Protein AF-0000000085001596 (afdb_homodimer)

Solvent-accessible surface area (backbone atoms only — not comparable to full-atom values): 21061 Å² total; per-residue (Å²): 126,57,73,60,54,70,62,63,74,77,74,67,52,41,40,36,37,34,20,41,35,60,29,56,52,94,44,67,86,40,88,40,54,37,52,8,31,45,75,46,80,41,70,41,67,72,43,75,35,84,92,42,43,31,33,40,26,73,74,49,45,34,76,41,67,58,38,76,45,62,60,59,86,84,69,77,67,65,88,45,56,89,94,52,56,56,20,75,60,10,30,26,29,29,36,41,35,35,30,49,63,35,79,45,63,43,28,24,53,55,31,40,32,44,38,33,29,58,36,45,55,38,28,40,35,28,49,37,68,55,69,36,37,50,56,96,50,37,52,72,37,75,88,51,62,39,78,47,79,39,42,56,60,24,33,35,44,36,30,45,36,60,31,24,62,28,19,82,43,88,51,61,24,36,32,39,37,42,26,30,16,29,43,76,36,49,33,44,28,45,99,50,99,50,64,46,75,57,70,70,41,71,41,117,126,58,72,60,53,71,62,63,75,78,74,66,54,40,41,36,37,34,20,42,37,60,28,56,53,94,42,68,86,41,88,41,53,38,52,9,30,46,74,46,79,41,72,42,68,72,44,74,34,85,93,43,44,30,33,40,28,73,75,48,44,34,77,40,64,58,35,76,48,63,61,57,87,84,72,78,68,64,86,45,56,89,94,52,58,56,22,76,60,11,31,24,30,29,36,42,35,34,31,49,65,35,78,45,63,41,27,23,53,55,29,40,32,43,38,34,30,58,37,45,56,38,30,40,33,28,48,39,69,56,71,35,36,50,55,96,50,36,53,72,38,74,87,50,62,40,77,46,78,40,42,56,60,24,34,36,44,36,32,45,36,59,32,22,62,26,19,82,42,89,51,60,23,35,31,39,36,40,26,30,16,29,43,76,35,50,32,44,28,46,100,49,99,52,64,46,76,56,72,70,42,72,41,118

Radius of gyration: 22.08 Å; Cα contacts (8 Å, |Δi|>4): 1153; chains: 2; bounding box: 48×70×56 Å

Structure (mmCIF, N/CA/C/O backbone):
data_AF-0000000085001596-model_v1
#
loop_
_entity.id
_entity.type
_entity.pdbx_description
1 polymer 'Cupin, RmlC-type'
#
loop_
_atom_site.group_PDB
_atom_site.id
_atom_site.type_symbol
_atom_site.label_atom_id
_atom_site.label_alt_id
_atom_site.label_comp_id
_atom_site.label_asym_id
_atom_site.label_entity_id
_atom_site.label_seq_id
_atom_site.pdbx_PDB_ins_code
_atom_site.Cartn_x
_atom_site.Cartn_y
_atom_site.Cartn_z
_atom_site.occupancy
_atom_site.B_iso_or_equiv
_atom_site.auth_seq_id
_atom_site.auth_comp_id
_atom_site.auth_asym_id
_atom_site.auth_atom_id
_atom_site.pdbx_PDB_model_num
ATOM 1 N N . MET A 1 1 ? -24.359 -0.387 23.641 1 58.06 1 MET A N 1
ATOM 2 C CA . MET A 1 1 ? -23.547 -0.025 22.484 1 58.06 1 MET A CA 1
ATOM 3 C C . MET A 1 1 ? -23.766 1.435 22.094 1 58.06 1 MET A C 1
ATOM 5 O O . MET A 1 1 ? -24.891 1.92 22.094 1 58.06 1 MET A O 1
ATOM 9 N N . SER A 1 2 ? -22.672 2.301 22.109 1 72.19 2 SER A N 1
ATOM 10 C CA . SER A 1 2 ? -22.781 3.711 21.75 1 72.19 2 SER A CA 1
ATOM 11 C C . SER A 1 2 ? -23.484 3.895 20.406 1 72.19 2 SER A C 1
ATOM 13 O O . SER A 1 2 ? -23.594 2.947 19.625 1 72.19 2 SER A O 1
ATOM 15 N N . ALA A 1 3 ? -24.25 4.992 20.219 1 76.75 3 ALA A N 1
ATOM 16 C CA . ALA A 1 3 ? -24.906 5.309 18.953 1 76.75 3 ALA A CA 1
ATOM 17 C C . ALA A 1 3 ? -23.969 5.078 17.766 1 76.75 3 ALA A C 1
ATOM 19 O O . ALA A 1 3 ? -24.406 4.598 16.719 1 76.75 3 ALA A O 1
ATOM 20 N N . LEU A 1 4 ? -22.766 5.387 18.062 1 80.62 4 LEU A N 1
ATOM 21 C CA . LEU A 1 4 ? -21.766 5.211 17.016 1 80.62 4 LEU A CA 1
ATOM 22 C C . LEU A 1 4 ? -21.562 3.736 16.688 1 80.62 4 LEU A C 1
ATOM 24 O O . LEU A 1 4 ? -21.5 3.354 15.523 1 80.62 4 LEU A O 1
ATOM 28 N N . GLU A 1 5 ? -21.5 2.934 17.656 1 77.88 5 GLU A N 1
ATOM 29 C CA . GLU A 1 5 ? -21.328 1.498 17.453 1 77.88 5 GLU A CA 1
ATOM 30 C C . GLU A 1 5 ? -22.516 0.903 16.688 1 77.88 5 GLU A C 1
ATOM 32 O O . GLU A 1 5 ? -22.328 0.036 15.828 1 77.88 5 GLU A O 1
ATOM 37 N N . LYS A 1 6 ? -23.672 1.381 16.969 1 81.75 6 LYS A N 1
ATOM 38 C CA . LYS A 1 6 ? -24.875 0.872 16.344 1 81.75 6 LYS A CA 1
ATOM 39 C C . LYS A 1 6 ? -24.938 1.271 14.867 1 81.75 6 LYS A C 1
ATOM 41 O O . LYS A 1 6 ? -25.516 0.553 14.047 1 81.75 6 LYS A O 1
ATOM 46 N N . SER A 1 7 ? -24.266 2.355 14.602 1 89.12 7 SER A N 1
ATOM 47 C CA . SER A 1 7 ? -24.344 2.889 13.25 1 89.12 7 SER A CA 1
ATOM 48 C C . SER A 1 7 ? -23.344 2.207 12.32 1 89.12 7 SER A C 1
ATOM 50 O O . SER A 1 7 ? -23.453 2.312 11.102 1 89.12 7 SER A O 1
ATOM 52 N N . TYR A 1 8 ? -22.422 1.562 12.938 1 91.88 8 TYR A N 1
ATOM 53 C CA . TYR A 1 8 ? -21.375 0.921 12.141 1 91.88 8 TYR A CA 1
ATOM 54 C C . TYR A 1 8 ? -21.953 -0.23 11.328 1 91.88 8 TYR A C 1
ATOM 56 O O . TYR A 1 8 ? -22.438 -1.216 11.883 1 91.88 8 TYR A O 1
ATOM 64 N N . SER A 1 9 ? -21.906 -0.117 9.953 1 89.38 9 SER A N 1
ATOM 65 C CA . SER A 1 9 ? -22.578 -1.087 9.094 1 89.38 9 SER A CA 1
ATOM 66 C C . SER A 1 9 ? -21.625 -1.628 8.023 1 89.38 9 SER A C 1
ATOM 68 O O . SER A 1 9 ? -22.047 -2.361 7.129 1 89.38 9 SER A O 1
ATOM 70 N N . LEU A 1 10 ? -20.375 -1.27 8.023 1 95.19 10 LEU A N 1
ATOM 71 C CA . LEU A 1 10 ? -19.453 -1.763 7.008 1 95.19 10 LEU A CA 1
ATOM 72 C C . LEU A 1 10 ? -19.125 -3.234 7.238 1 95.19 10 LEU A C 1
ATOM 74 O O . LEU A 1 10 ? -18.938 -3.662 8.383 1 95.19 10 LEU A O 1
ATOM 78 N N . PRO A 1 11 ? -19.172 -3.977 6.152 1 95.69 11 PRO A N 1
ATOM 79 C CA . PRO A 1 11 ? -18.797 -5.383 6.332 1 95.69 11 PRO A CA 1
ATOM 80 C C . PRO A 1 11 ? -17.344 -5.555 6.754 1 95.69 11 PRO A C 1
ATOM 82 O O . PRO A 1 11 ? -16.516 -4.691 6.473 1 95.69 11 PRO A O 1
ATOM 85 N N . ALA A 1 12 ? -17.047 -6.676 7.438 1 96.94 12 ALA A N 1
ATOM 86 C CA . ALA A 1 12 ? -15.656 -6.961 7.797 1 96.94 12 ALA A CA 1
ATOM 87 C C . ALA A 1 12 ? -14.758 -6.945 6.566 1 96.94 12 ALA A C 1
ATOM 89 O O . ALA A 1 12 ? -15.109 -7.496 5.523 1 96.94 12 ALA A O 1
ATOM 90 N N . PRO A 1 13 ? -13.594 -6.262 6.664 1 97.94 13 PRO A N 1
ATOM 91 C CA . PRO A 1 13 ? -12.68 -6.277 5.523 1 97.94 13 PRO A CA 1
ATOM 92 C C . PRO A 1 13 ? -12.188 -7.684 5.176 1 97.94 13 PRO A C 1
ATOM 94 O O . PRO A 1 13 ? -11.945 -8.492 6.074 1 97.94 13 PRO A O 1
ATOM 97 N N . ARG A 1 14 ? -12.102 -7.941 3.949 1 98.56 14 ARG A N 1
ATOM 98 C CA . ARG A 1 14 ? -11.68 -9.242 3.445 1 98.56 14 ARG A CA 1
ATOM 99 C C . ARG A 1 14 ? -10.242 -9.203 2.947 1 98.56 14 ARG A C 1
ATOM 101 O O . ARG A 1 14 ? -9.867 -8.305 2.189 1 98.56 14 ARG A O 1
ATOM 108 N N . ARG A 1 15 ? -9.422 -10.172 3.408 1 98.81 15 ARG A N 1
ATOM 109 C CA . ARG A 1 15 ? -8.031 -10.32 2.998 1 98.81 15 ARG A CA 1
ATOM 110 C C . ARG A 1 15 ? -7.797 -11.672 2.326 1 98.81 15 ARG A C 1
ATOM 112 O O . ARG A 1 15 ? -8.227 -12.711 2.838 1 98.81 15 ARG A O 1
ATOM 119 N N . ILE A 1 16 ? -7.211 -11.609 1.176 1 98.88 16 ILE A N 1
ATOM 120 C CA . ILE A 1 16 ? -6.805 -12.812 0.448 1 98.88 16 ILE A CA 1
ATOM 121 C C . ILE A 1 16 ? -5.285 -12.953 0.503 1 98.88 16 ILE A C 1
ATOM 123 O O . ILE A 1 16 ? -4.555 -12.156 -0.089 1 98.88 16 ILE A O 1
ATOM 127 N N . THR A 1 17 ? -4.797 -13.984 1.209 1 98.81 17 THR A N 1
ATOM 128 C CA . THR A 1 17 ? -3.365 -14.195 1.374 1 98.81 17 THR A CA 1
ATOM 129 C C . THR A 1 17 ? -2.885 -15.344 0.491 1 98.81 17 THR A C 1
ATOM 131 O O . THR A 1 17 ? -3.449 -16.438 0.526 1 98.81 17 THR A O 1
ATOM 134 N N . ALA A 1 18 ? -1.937 -15.086 -0.323 1 98.81 18 ALA A N 1
ATOM 135 C CA . ALA A 1 18 ? -1.329 -16.109 -1.16 1 98.81 18 ALA A CA 1
ATOM 136 C C . ALA A 1 18 ? 0.125 -16.359 -0.763 1 98.81 18 ALA A C 1
ATOM 138 O O . ALA A 1 18 ? 0.943 -15.438 -0.787 1 98.81 18 ALA A O 1
ATOM 139 N N . SER A 1 19 ? 0.456 -17.547 -0.425 1 98.62 19 SER A N 1
ATOM 140 C CA . SER A 1 19 ? 1.785 -17.922 0.052 1 98.62 19 SER A CA 1
ATOM 141 C C . SER A 1 19 ? 2.234 -19.25 -0.527 1 98.62 19 SER A C 1
ATOM 143 O O . SER A 1 19 ? 1.403 -20.109 -0.849 1 98.62 19 SER A O 1
ATOM 145 N N . ASN A 1 20 ? 3.559 -19.406 -0.63 1 98.44 20 ASN A N 1
ATOM 146 C CA . ASN A 1 20 ? 4.109 -20.719 -0.976 1 98.44 20 ASN A CA 1
ATOM 147 C C . ASN A 1 20 ? 3.994 -21.703 0.186 1 98.44 20 ASN A C 1
ATOM 149 O O . ASN A 1 20 ? 4.227 -21.328 1.339 1 98.44 20 ASN A O 1
ATOM 153 N N . LEU A 1 21 ? 3.645 -22.922 -0.17 1 98.25 21 LEU A N 1
ATOM 154 C CA . LEU A 1 21 ? 3.68 -24 0.804 1 98.25 21 LEU A CA 1
ATOM 155 C C . LEU A 1 21 ? 5.082 -24.594 0.907 1 98.25 21 LEU A C 1
ATOM 157 O O . LEU A 1 21 ? 5.934 -24.344 0.051 1 98.25 21 LEU A O 1
ATOM 161 N N . PRO A 1 22 ? 5.336 -25.359 2.018 1 97.62 22 PRO A N 1
ATOM 162 C CA . PRO A 1 22 ? 6.594 -26.109 2.041 1 97.62 22 PRO A CA 1
ATOM 163 C C . PRO A 1 22 ? 6.707 -27.109 0.894 1 97.62 22 PRO A C 1
ATOM 165 O O . PRO A 1 22 ? 5.691 -27.578 0.374 1 97.62 22 PRO A O 1
ATOM 168 N N . LEU A 1 23 ? 7.93 -27.328 0.547 1 97.94 23 LEU A N 1
ATOM 169 C CA . LEU A 1 23 ? 8.172 -28.344 -0.473 1 97.94 23 LEU A CA 1
ATOM 170 C C . LEU A 1 23 ? 8.25 -29.734 0.151 1 97.94 23 LEU A C 1
ATOM 172 O O . LEU A 1 23 ? 9.031 -29.969 1.074 1 97.94 23 LEU A O 1
ATOM 176 N N . PRO A 1 24 ? 7.473 -30.672 -0.313 1 96.69 24 PRO A N 1
ATOM 177 C CA . PRO A 1 24 ? 7.582 -32.031 0.204 1 96.69 24 PRO A CA 1
ATOM 178 C C . PRO A 1 24 ? 8.977 -32.625 0.026 1 96.69 24 PRO A C 1
ATOM 180 O O . PRO A 1 24 ? 9.625 -32.375 -0.996 1 96.69 24 PRO A O 1
ATOM 183 N N . SER A 1 25 ? 9.398 -33.469 0.929 1 95.38 25 SER A N 1
ATOM 184 C CA . SER A 1 25 ? 10.773 -33.969 1.009 1 95.38 25 SER A CA 1
ATOM 185 C C . SER A 1 25 ? 11.133 -34.812 -0.211 1 95.38 25 SER A C 1
ATOM 187 O O . SER A 1 25 ? 12.289 -34.844 -0.637 1 95.38 25 SER A O 1
ATOM 189 N N . ASP A 1 26 ? 10.164 -35.5 -0.738 1 95.06 26 ASP A N 1
ATOM 190 C CA . ASP A 1 26 ? 10.438 -36.406 -1.855 1 95.06 26 ASP A CA 1
ATOM 191 C C . ASP A 1 26 ? 10.742 -35.625 -3.129 1 95.06 26 ASP A C 1
ATOM 193 O O . ASP A 1 26 ? 11.148 -36.188 -4.137 1 95.06 26 ASP A O 1
ATOM 197 N N . HIS A 1 27 ? 10.633 -34.281 -3.037 1 95.25 27 HIS A N 1
ATOM 198 C CA . HIS A 1 27 ? 10.945 -33.438 -4.188 1 95.25 27 HIS A CA 1
ATOM 199 C C . HIS A 1 27 ? 12.164 -32.562 -3.912 1 95.25 27 HIS A C 1
ATOM 201 O O . HIS A 1 27 ? 12.477 -31.672 -4.703 1 95.25 27 HIS A O 1
ATOM 207 N N . ALA A 1 28 ? 12.75 -32.781 -2.881 1 92.12 28 ALA A N 1
ATOM 208 C CA . ALA A 1 28 ? 13.82 -31.922 -2.369 1 92.12 28 ALA A CA 1
ATOM 209 C C . ALA A 1 28 ? 14.969 -31.812 -3.369 1 92.12 28 ALA A C 1
ATOM 211 O O . ALA A 1 28 ? 15.617 -30.781 -3.477 1 92.12 28 ALA A O 1
ATOM 212 N N . THR A 1 29 ? 15.25 -32.875 -4.191 1 92.25 29 THR A N 1
ATOM 213 C CA . THR A 1 29 ? 16.422 -32.938 -5.066 1 92.25 29 THR A CA 1
ATOM 214 C C . THR A 1 29 ? 16.031 -32.562 -6.496 1 92.25 29 THR A C 1
ATOM 216 O O . THR A 1 29 ? 16.875 -32.594 -7.395 1 92.25 29 THR A O 1
ATOM 219 N N . ASP A 1 30 ? 14.828 -32.344 -6.723 1 94 30 ASP A N 1
ATOM 220 C CA . ASP A 1 30 ? 14.359 -31.984 -8.055 1 94 30 ASP A CA 1
ATOM 221 C C . ASP A 1 30 ? 14.383 -30.469 -8.25 1 94 30 ASP A C 1
ATOM 223 O O . ASP A 1 30 ? 13.531 -29.75 -7.715 1 94 30 ASP A O 1
ATOM 227 N N . ASP A 1 31 ? 15.258 -30.016 -9.047 1 92.12 31 ASP A N 1
ATOM 228 C CA . ASP A 1 31 ? 15.469 -28.594 -9.242 1 92.12 31 ASP A CA 1
ATOM 229 C C . ASP A 1 31 ? 14.273 -27.938 -9.93 1 92.12 31 ASP A C 1
ATOM 231 O O . ASP A 1 31 ? 14.117 -26.719 -9.898 1 92.12 31 ASP A O 1
ATOM 235 N N . HIS A 1 32 ? 13.453 -28.75 -10.539 1 96.19 32 HIS A N 1
ATOM 236 C CA . HIS A 1 32 ? 12.32 -28.234 -11.297 1 96.19 32 HIS A CA 1
ATOM 237 C C . HIS A 1 32 ? 11.047 -28.219 -10.453 1 96.19 32 HIS A C 1
ATOM 239 O O . HIS A 1 32 ? 10.039 -27.641 -10.852 1 96.19 32 HIS A O 1
ATOM 245 N N . ALA A 1 33 ? 11.156 -28.875 -9.312 1 97.5 33 ALA A N 1
ATOM 246 C CA . ALA A 1 33 ? 9.984 -28.953 -8.453 1 97.5 33 ALA A CA 1
ATOM 247 C C . ALA A 1 33 ? 9.68 -27.594 -7.82 1 97.5 33 ALA A C 1
ATOM 249 O O . ALA A 1 33 ? 10.594 -26.891 -7.383 1 97.5 33 ALA A O 1
ATOM 250 N N . GLU A 1 34 ? 8.422 -27.25 -7.832 1 97.38 34 GLU A N 1
ATOM 251 C CA . GLU A 1 34 ? 7.902 -26.031 -7.207 1 97.38 34 GLU A CA 1
ATOM 252 C C . GLU A 1 34 ? 6.891 -26.359 -6.113 1 97.38 34 GLU A C 1
ATOM 254 O O . GLU A 1 34 ? 6.113 -27.312 -6.242 1 97.38 34 GLU A O 1
ATOM 259 N N . PRO A 1 35 ? 6.918 -25.609 -4.996 1 97.38 35 PRO A N 1
ATOM 260 C CA . PRO A 1 35 ? 5.883 -25.828 -3.982 1 97.38 35 PRO A CA 1
ATOM 261 C C . PRO A 1 35 ? 4.488 -25.438 -4.465 1 97.38 35 PRO A C 1
ATOM 263 O O . PRO A 1 35 ? 4.355 -24.578 -5.332 1 97.38 35 PRO A O 1
ATOM 266 N N . GLY A 1 36 ? 3.475 -26.078 -3.895 1 98 36 GLY A N 1
ATOM 267 C CA . GLY A 1 36 ? 2.119 -25.578 -4.078 1 98 36 GLY A CA 1
ATOM 268 C C . GLY A 1 36 ? 1.896 -24.203 -3.477 1 98 36 GLY A C 1
ATOM 269 O O . GLY A 1 3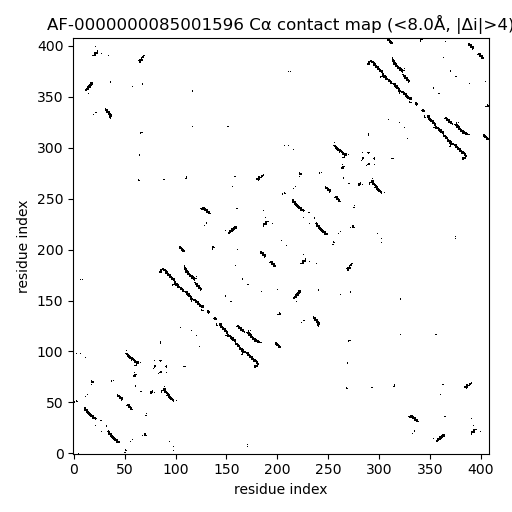6 ? 2.756 -23.688 -2.762 1 98 36 GLY A O 1
ATOM 270 N N . VAL A 1 37 ? 0.712 -23.625 -3.803 1 98.62 37 VAL A N 1
ATOM 271 C CA . VAL A 1 37 ? 0.351 -22.297 -3.309 1 98.62 37 VAL A CA 1
ATOM 272 C C . VAL A 1 37 ? -0.895 -22.406 -2.432 1 98.62 37 VAL A C 1
ATOM 274 O O . VAL A 1 37 ? -1.861 -23.078 -2.787 1 98.62 37 VAL A O 1
ATOM 277 N N . GLU A 1 38 ? -0.824 -21.844 -1.303 1 98.62 38 GLU A N 1
ATOM 278 C CA . GLU A 1 38 ? -1.982 -21.719 -0.424 1 98.62 38 GLU A CA 1
ATOM 279 C C . GLU A 1 38 ? -2.619 -20.328 -0.562 1 98.62 38 GLU A C 1
ATOM 281 O O . GLU A 1 38 ? -1.923 -19.312 -0.522 1 98.62 38 GLU A O 1
ATOM 286 N N . VAL A 1 39 ? -3.904 -20.281 -0.761 1 98.69 39 VAL A N 1
ATOM 287 C CA . VAL A 1 39 ? -4.676 -19.047 -0.743 1 98.69 39 VAL A CA 1
ATOM 288 C C . VAL A 1 39 ? -5.672 -19.078 0.414 1 98.69 39 VAL A C 1
ATOM 290 O O . VAL A 1 39 ? -6.543 -19.953 0.471 1 98.69 39 VAL A O 1
ATOM 293 N N . LYS A 1 40 ? -5.512 -18.219 1.329 1 98.31 40 LYS A N 1
ATOM 294 C CA . LYS A 1 40 ? -6.422 -18.078 2.463 1 98.31 40 LYS A CA 1
ATOM 295 C C . LYS A 1 40 ? -7.266 -16.812 2.336 1 98.31 40 LYS A C 1
ATOM 297 O O . LYS A 1 40 ? -6.734 -15.727 2.082 1 98.31 40 LYS A O 1
ATOM 302 N N . VAL A 1 41 ? -8.539 -16.969 2.498 1 98.19 41 VAL A N 1
ATOM 303 C CA . VAL A 1 41 ? -9.469 -15.844 2.486 1 98.19 41 VAL A CA 1
ATOM 304 C C . VAL A 1 41 ? -10.023 -15.609 3.891 1 98.19 41 VAL A C 1
ATOM 306 O O . VAL A 1 41 ? -10.719 -16.469 4.438 1 98.19 41 VAL A O 1
ATOM 309 N N . ASP A 1 42 ? -9.727 -14.477 4.41 1 97.38 42 ASP A N 1
ATOM 310 C CA . ASP A 1 42 ? -10.133 -14.188 5.781 1 97.38 42 ASP A CA 1
ATOM 311 C C . ASP A 1 42 ? -10.953 -12.906 5.855 1 97.38 42 ASP A C 1
ATOM 313 O O . ASP A 1 42 ? -10.68 -11.945 5.129 1 97.38 42 ASP A O 1
ATOM 317 N N . ASN A 1 43 ? -12 -12.969 6.719 1 98.06 43 ASN A N 1
ATOM 318 C CA . ASN A 1 43 ? -12.562 -11.727 7.234 1 98.06 43 ASN A CA 1
ATOM 319 C C . ASN A 1 43 ? -11.797 -11.227 8.453 1 98.06 43 ASN A C 1
ATOM 321 O O . ASN A 1 43 ? -11.719 -11.914 9.469 1 98.06 43 ASN A O 1
ATOM 325 N N . LEU A 1 44 ? -11.312 -10.078 8.305 1 98.25 44 LEU A N 1
ATOM 326 C CA . LEU A 1 44 ? -10.43 -9.562 9.344 1 98.25 44 LEU A CA 1
ATOM 327 C C . LEU A 1 44 ? -11.227 -9.094 10.555 1 98.25 44 LEU A C 1
ATOM 329 O O . LEU A 1 44 ? -12.32 -8.555 10.406 1 98.25 44 LEU A O 1
ATOM 333 N N . GLU A 1 45 ? -10.633 -9.352 11.719 1 96.69 45 GLU A N 1
ATOM 334 C CA . GLU A 1 45 ? -11.203 -8.789 12.938 1 96.69 45 GLU A CA 1
ATOM 335 C C . GLU A 1 45 ? -11.031 -7.273 12.977 1 96.69 45 GLU A C 1
ATOM 337 O O . GLU A 1 45 ? -9.953 -6.754 12.688 1 96.69 45 GLU A O 1
ATOM 342 N N . VAL A 1 46 ? -12.094 -6.59 13.305 1 96.94 46 VAL A N 1
ATOM 343 C CA . VAL A 1 46 ? -12.086 -5.133 13.375 1 96.94 46 VAL A CA 1
ATOM 344 C C . VAL A 1 46 ? -12.008 -4.691 14.836 1 96.94 46 VAL A C 1
ATOM 346 O O . VAL A 1 46 ? -12.859 -5.066 15.648 1 96.94 46 VAL A O 1
ATOM 349 N N . GLN A 1 47 ? -11.016 -3.943 15.156 1 95.44 47 GLN A N 1
ATOM 350 C CA . GLN A 1 47 ? -10.828 -3.404 16.5 1 95.44 47 GLN A CA 1
ATOM 351 C C . GLN A 1 47 ? -11.414 -1.998 16.609 1 95.44 47 GLN A C 1
ATOM 353 O O . GLN A 1 47 ? -11.172 -1.15 15.75 1 95.44 47 GLN A O 1
ATOM 358 N N . SER A 1 48 ? -12.148 -1.756 17.688 1 95.25 48 SER A N 1
ATOM 359 C CA . SER A 1 48 ? -12.703 -0.434 17.969 1 95.25 48 SER A CA 1
ATOM 360 C C . SER A 1 48 ? -11.695 0.442 18.703 1 95.25 48 SER A C 1
ATOM 362 O O . SER A 1 48 ? -11.102 0.011 19.703 1 95.25 48 SER A O 1
ATOM 364 N N . LEU A 1 49 ? -11.477 1.658 18.125 1 93.94 49 LEU A N 1
ATOM 365 C CA . LEU A 1 49 ? -10.57 2.619 18.75 1 93.94 49 LEU A CA 1
ATOM 366 C C . LEU A 1 49 ? -11.312 3.904 19.109 1 93.94 49 LEU A C 1
ATOM 368 O O . LEU A 1 49 ? -12.25 4.301 18.422 1 93.94 49 LEU A O 1
ATOM 372 N N . PHE A 1 50 ? -10.836 4.652 20.172 1 91.94 50 PHE A N 1
ATOM 373 C CA . PHE A 1 50 ? -11.328 5.961 20.594 1 91.94 50 PHE A CA 1
ATOM 374 C C . PHE A 1 50 ? -12.844 5.957 20.688 1 91.94 50 PHE A C 1
ATOM 376 O O . PHE A 1 50 ? -13.516 6.793 20.078 1 91.94 50 PHE A O 1
ATOM 383 N N . ASP A 1 51 ? -13.469 5.031 21.422 1 90.81 51 ASP A N 1
ATOM 384 C CA . ASP A 1 51 ? -14.891 4.879 21.719 1 90.81 51 ASP A CA 1
ATOM 385 C C . ASP A 1 51 ? -15.68 4.543 20.469 1 90.81 51 ASP A C 1
ATOM 387 O O . ASP A 1 51 ? -16.828 4.973 20.312 1 90.81 51 ASP A O 1
ATOM 391 N N . GLY A 1 52 ? -14.953 4.086 19.453 1 93.5 52 GLY A N 1
ATOM 392 C CA . GLY A 1 52 ? -15.633 3.59 18.266 1 93.5 52 GLY A CA 1
ATOM 393 C C . GLY A 1 52 ? -15.609 4.57 17.109 1 93.5 52 GLY A C 1
ATOM 394 O O . GLY A 1 52 ? -16.125 4.273 16.031 1 93.5 52 GLY A O 1
ATOM 395 N N . SER A 1 53 ? -15.031 5.742 17.312 1 96.31 53 SER A N 1
ATOM 396 C CA . SER A 1 53 ? -14.961 6.734 16.25 1 96.31 53 SER A CA 1
ATOM 397 C C . SER A 1 53 ? -14.016 6.289 15.133 1 96.31 53 SER A C 1
ATOM 399 O O . SER A 1 53 ? -14.133 6.75 13.992 1 96.31 53 SER A O 1
ATOM 401 N N . PHE A 1 54 ? -13.016 5.465 15.57 1 97.12 54 PHE A N 1
ATOM 402 C CA . PHE A 1 54 ? -12.133 4.797 14.625 1 97.12 54 PHE A CA 1
ATOM 403 C C . PHE A 1 54 ? -12.18 3.285 14.805 1 97.12 54 PHE A C 1
ATOM 405 O O . PHE A 1 54 ? -12.414 2.795 15.914 1 97.12 54 PHE A O 1
ATOM 412 N N . ARG A 1 55 ? -12.023 2.605 13.719 1 97.56 55 ARG A N 1
ATOM 413 C CA . ARG A 1 55 ? -11.859 1.157 13.75 1 97.56 55 ARG A CA 1
ATOM 414 C C . ARG A 1 55 ? -10.719 0.717 12.844 1 97.56 55 ARG A C 1
ATOM 416 O O . ARG A 1 55 ? -10.492 1.317 11.789 1 97.56 55 ARG A O 1
ATOM 423 N N . ARG A 1 56 ? -10.047 -0.271 13.273 1 98.06 56 ARG A N 1
ATOM 424 C CA . ARG A 1 56 ? -8.867 -0.721 12.547 1 98.06 56 ARG A CA 1
ATOM 425 C C . ARG A 1 56 ? -8.867 -2.236 12.375 1 98.06 56 ARG A C 1
ATOM 427 O O . ARG A 1 56 ? -9.234 -2.969 13.305 1 98.06 56 ARG A O 1
ATOM 434 N N . ALA A 1 57 ? -8.625 -2.74 11.242 1 98.25 57 ALA A N 1
ATOM 435 C CA . ALA A 1 57 ? -8.367 -4.148 10.953 1 98.25 57 ALA A CA 1
ATOM 436 C C . ALA A 1 57 ? -7 -4.34 10.312 1 98.25 57 ALA A C 1
ATOM 438 O O . ALA A 1 57 ? -6.777 -3.924 9.172 1 98.25 57 ALA A O 1
ATOM 439 N N . VAL A 1 58 ? -6.129 -5.035 10.992 1 98.25 58 VAL A N 1
ATOM 440 C CA . VAL A 1 58 ? -4.746 -5.148 10.547 1 98.25 58 VAL A CA 1
ATOM 441 C C . VAL A 1 58 ? -4.637 -6.219 9.461 1 98.25 58 VAL A C 1
ATOM 443 O O . VAL A 1 58 ? -5.184 -7.312 9.609 1 98.25 58 VAL A O 1
ATOM 446 N N . ILE A 1 59 ? -3.979 -5.863 8.391 1 98.5 59 ILE A N 1
ATOM 447 C CA . ILE A 1 59 ? -3.74 -6.758 7.258 1 98.5 59 ILE A CA 1
ATOM 448 C C . ILE A 1 59 ? -2.438 -7.523 7.473 1 98.5 59 ILE A C 1
ATOM 450 O O . ILE A 1 59 ? -2.389 -8.742 7.281 1 98.5 59 ILE A O 1
ATOM 454 N N . GLY A 1 60 ? -1.405 -6.777 7.797 1 97.69 60 GLY A N 1
ATOM 455 C CA . GLY A 1 60 ? -0.085 -7.348 8.008 1 97.69 60 GLY A CA 1
ATOM 456 C C . GLY A 1 60 ? 0.913 -6.359 8.578 1 97.69 60 GLY A C 1
ATOM 457 O O . GLY A 1 60 ? 0.74 -5.145 8.438 1 97.69 60 GLY A O 1
ATOM 458 N N . THR A 1 61 ? 1.936 -6.918 9.266 1 97.5 61 THR A N 1
ATOM 459 C CA . THR A 1 61 ? 3.051 -6.129 9.781 1 97.5 61 THR A CA 1
ATOM 460 C C . THR A 1 61 ? 4.383 -6.785 9.43 1 97.5 61 THR A C 1
ATOM 462 O O . THR A 1 61 ? 4.449 -8 9.227 1 97.5 61 THR A O 1
ATOM 465 N N . SER A 1 62 ? 5.336 -6.023 9.227 1 95.94 62 SER A N 1
ATOM 466 C CA . SER A 1 62 ? 6.719 -6.457 9.062 1 95.94 62 SER A CA 1
ATOM 467 C C . SER A 1 62 ? 7.676 -5.578 9.859 1 95.94 62 SER A C 1
ATOM 469 O O . SER A 1 62 ? 7.668 -4.352 9.711 1 95.94 62 SER A O 1
ATOM 471 N N . LYS A 1 63 ? 8.562 -6.145 10.617 1 95 63 LYS A N 1
ATOM 472 C CA . LYS A 1 63 ? 9.5 -5.391 11.445 1 95 63 LYS A CA 1
ATOM 473 C C . LYS A 1 63 ? 10.75 -5.02 10.656 1 95 63 LYS A C 1
ATOM 475 O O . LYS A 1 63 ? 11.625 -4.301 11.156 1 95 63 LYS A O 1
ATOM 480 N N . GLN A 1 64 ? 10.703 -5.48 9.406 1 93.88 64 GLN A N 1
ATOM 481 C CA . GLN A 1 64 ? 11.914 -5.215 8.633 1 93.88 64 GLN A CA 1
ATOM 482 C C . GLN A 1 64 ? 11.578 -4.922 7.172 1 93.88 64 GLN A C 1
ATOM 484 O O . GLN A 1 64 ? 10.547 -5.371 6.664 1 93.88 64 GLN A O 1
ATOM 489 N N . MET A 1 65 ? 12.484 -4.266 6.5 1 94.94 65 MET A N 1
ATOM 490 C CA . MET A 1 65 ? 12.547 -4.078 5.051 1 94.94 65 MET A CA 1
ATOM 491 C C . MET A 1 65 ? 13.93 -4.441 4.52 1 94.94 65 MET A C 1
ATOM 493 O O . MET A 1 65 ? 14.945 -4.051 5.098 1 94.94 65 MET A O 1
ATOM 497 N N . PRO A 1 66 ? 14.156 -5.172 3.471 1 96.44 66 PRO A N 1
ATOM 498 C CA . PRO A 1 66 ? 13.086 -5.812 2.707 1 96.44 66 PRO A CA 1
ATOM 499 C C . PRO A 1 66 ? 12.266 -6.789 3.547 1 96.44 66 PRO A C 1
ATOM 501 O O . PRO A 1 66 ? 12.781 -7.375 4.5 1 96.44 66 PRO A O 1
ATOM 504 N N . THR A 1 67 ? 11.008 -6.965 3.146 1 96.75 67 THR A N 1
ATOM 505 C CA . THR A 1 67 ? 10.117 -7.902 3.818 1 96.75 67 THR A CA 1
ATOM 506 C C . THR A 1 67 ? 10.578 -9.336 3.596 1 96.75 67 THR A C 1
ATOM 508 O O . THR A 1 67 ? 11.375 -9.609 2.693 1 96.75 67 THR A O 1
ATOM 511 N N . LYS A 1 68 ? 10.109 -10.195 4.473 1 95.81 68 LYS A N 1
ATOM 512 C CA . LYS A 1 68 ? 10.312 -11.641 4.355 1 95.81 68 LYS A CA 1
ATOM 513 C C . LYS A 1 68 ? 8.992 -12.359 4.102 1 95.81 68 LYS A C 1
ATOM 515 O O . LYS A 1 68 ? 8.016 -12.141 4.812 1 95.81 68 LYS A O 1
ATOM 520 N N . ASN A 1 69 ? 9 -13.195 3.072 1 96.75 69 ASN A N 1
ATOM 521 C CA . ASN A 1 69 ? 7.773 -13.906 2.709 1 96.75 69 ASN A CA 1
ATOM 522 C C . ASN A 1 69 ? 7.785 -15.344 3.211 1 96.75 69 ASN A C 1
ATOM 524 O O . ASN A 1 69 ? 7.012 -16.172 2.734 1 96.75 69 ASN A O 1
ATOM 528 N N . ASP A 1 70 ? 8.602 -15.641 4.129 1 91.31 70 ASP A N 1
ATOM 529 C CA . ASP A 1 70 ? 8.656 -17 4.68 1 91.31 70 ASP A CA 1
ATOM 530 C C . ASP A 1 70 ? 7.371 -17.344 5.426 1 91.31 70 ASP A C 1
ATOM 532 O O . ASP A 1 70 ? 6.793 -16.484 6.098 1 91.31 70 ASP A O 1
ATOM 536 N N . GLY A 1 71 ? 6.98 -18.578 5.273 1 91.5 71 GLY A N 1
ATOM 537 C CA . GLY A 1 71 ? 5.844 -19.062 6.035 1 91.5 71 GLY A CA 1
ATOM 538 C C . GLY A 1 71 ? 4.535 -19 5.27 1 91.5 71 GLY A C 1
ATOM 539 O O . GLY A 1 71 ? 4.496 -18.484 4.148 1 91.5 71 GLY A O 1
ATOM 540 N N . HIS A 1 72 ? 3.5 -19.594 5.82 1 95.75 72 HIS A N 1
ATOM 541 C CA . HIS A 1 72 ? 2.145 -19.656 5.285 1 95.75 72 HIS A CA 1
ATOM 542 C C . HIS A 1 72 ? 1.12 -19.828 6.406 1 95.75 72 HIS A C 1
ATOM 544 O O . HIS A 1 72 ? 1.482 -19.875 7.582 1 95.75 72 HIS A O 1
ATOM 550 N N . GLY A 1 73 ? -0.188 -19.812 6.012 1 94.31 73 GLY A N 1
ATOM 551 C CA . GLY A 1 73 ? -1.23 -19.984 7.008 1 94.31 73 GLY A CA 1
ATOM 552 C C . GLY A 1 73 ? -1.485 -18.734 7.828 1 94.31 73 GLY A C 1
ATOM 553 O O . GLY A 1 73 ? -1.687 -17.656 7.27 1 94.31 73 GLY A O 1
ATOM 554 N N . GLU A 1 74 ? -1.549 -18.984 9.086 1 93.19 74 GLU A N 1
ATOM 555 C CA . GLU A 1 74 ? -1.733 -17.828 9.961 1 93.19 74 GLU A CA 1
ATOM 556 C C . GLU A 1 74 ? -0.425 -17.078 10.164 1 93.19 74 GLU A C 1
ATOM 558 O O . GLU A 1 74 ? 0.518 -17.594 10.758 1 93.19 74 GLU A O 1
ATOM 563 N N . LEU A 1 75 ? -0.39 -15.961 9.664 1 92.12 75 LEU A N 1
ATOM 564 C CA . LEU A 1 75 ? 0.817 -15.148 9.75 1 92.12 75 LEU A CA 1
ATOM 565 C C . LEU A 1 75 ? 0.783 -14.258 10.984 1 92.12 75 LEU A C 1
ATOM 567 O O . LEU A 1 75 ? -0.167 -13.5 11.18 1 92.12 75 LEU A O 1
ATOM 571 N N . PRO A 1 76 ? 1.762 -14.367 11.758 1 90.5 76 PRO A N 1
ATOM 572 C CA . PRO A 1 76 ? 1.78 -13.547 12.977 1 90.5 76 PRO A CA 1
ATOM 573 C C . PRO A 1 76 ? 1.868 -12.047 12.672 1 90.5 76 PRO A C 1
ATOM 575 O O . PRO A 1 76 ? 2.516 -11.648 11.703 1 90.5 76 PRO A O 1
ATOM 578 N N . LEU A 1 77 ? 1.214 -11.297 13.516 1 92.56 77 LEU A N 1
ATOM 579 C CA . LEU A 1 77 ? 1.321 -9.844 13.461 1 92.56 77 LEU A CA 1
ATOM 580 C C . LEU A 1 77 ? 2.27 -9.328 14.539 1 92.56 77 LEU A C 1
ATOM 582 O O . LEU A 1 77 ? 2.166 -9.719 15.703 1 92.56 77 LEU A O 1
ATOM 586 N N . ASP A 1 78 ? 3.156 -8.539 14.133 1 89.69 78 ASP A N 1
ATOM 587 C CA . ASP A 1 78 ? 4.004 -7.883 15.117 1 89.69 78 ASP A CA 1
ATOM 588 C C . ASP A 1 78 ? 3.252 -6.766 15.836 1 89.69 78 ASP A C 1
ATOM 590 O O . ASP A 1 78 ? 2.387 -6.113 15.242 1 89.69 78 ASP A O 1
ATOM 594 N N . ASP A 1 79 ? 3.658 -6.531 17.031 1 92.31 79 ASP A N 1
ATOM 595 C CA . ASP A 1 79 ? 3.121 -5.379 17.75 1 92.31 79 ASP A CA 1
ATOM 596 C C . ASP A 1 79 ? 3.703 -4.074 17.203 1 92.31 79 ASP A C 1
ATOM 598 O O . ASP A 1 79 ? 4.922 -3.939 17.078 1 92.31 79 ASP A O 1
ATOM 602 N N . VAL A 1 80 ? 2.836 -3.209 16.922 1 95.94 80 VAL A N 1
ATOM 603 C CA . VAL A 1 80 ? 3.26 -1.882 16.484 1 95.94 80 VAL A CA 1
ATOM 604 C C . VAL A 1 80 ? 3.262 -0.924 17.672 1 95.94 80 VAL A C 1
ATOM 606 O O . VAL A 1 80 ? 2.242 -0.759 18.344 1 95.94 80 VAL A O 1
ATOM 609 N N . PRO A 1 81 ? 4.32 -0.257 17.969 1 94.88 81 PRO A N 1
ATOM 610 C CA . PRO A 1 81 ? 4.41 0.594 19.156 1 94.88 81 PRO A CA 1
ATOM 611 C C . PRO A 1 81 ? 3.592 1.876 19.031 1 94.88 81 PRO A C 1
ATOM 613 O O . PRO A 1 81 ? 3.041 2.156 17.969 1 94.88 81 PRO A O 1
ATOM 616 N N . GLY A 1 82 ? 3.449 2.592 20.219 1 91.94 82 GLY A N 1
ATOM 617 C CA . GLY A 1 82 ? 2.793 3.891 20.219 1 91.94 82 GLY A CA 1
ATOM 618 C C . GLY A 1 82 ? 1.321 3.814 19.859 1 91.94 82 GLY A C 1
ATOM 619 O O . GLY A 1 82 ? 0.577 3.014 20.422 1 91.94 82 GLY A O 1
ATOM 620 N N . ALA A 1 83 ? 0.951 4.727 18.922 1 89.44 83 ALA A N 1
ATOM 621 C CA . ALA A 1 83 ? -0.453 4.801 18.531 1 89.44 83 ALA A CA 1
ATOM 622 C C . ALA A 1 83 ? -0.825 3.639 17.609 1 89.44 83 ALA A C 1
ATOM 624 O O . ALA A 1 83 ? -1.978 3.52 17.188 1 89.44 83 ALA A O 1
ATOM 625 N N . GLY A 1 84 ? 0.185 2.746 17.297 1 93.69 84 GLY A N 1
ATOM 626 C CA . GLY A 1 84 ? -0.092 1.583 16.469 1 93.69 84 GLY A CA 1
ATOM 627 C C . GLY A 1 84 ? -0.102 1.896 14.984 1 93.69 84 GLY A C 1
ATOM 628 O O . GLY A 1 84 ? -0.74 1.19 14.195 1 93.69 84 GLY A O 1
ATOM 629 N N . ILE A 1 85 ? 0.595 2.945 14.617 1 96.31 85 ILE A N 1
ATOM 630 C CA . ILE A 1 85 ? 0.522 3.391 13.227 1 96.31 85 ILE A CA 1
ATOM 631 C C . ILE A 1 85 ? 1.8 2.998 12.492 1 96.31 85 ILE A C 1
ATOM 633 O O . ILE A 1 85 ? 1.752 2.268 11.5 1 96.31 85 ILE A O 1
ATOM 637 N N . VAL A 1 86 ? 2.953 3.381 13.016 1 97.75 86 VAL A N 1
ATOM 638 C CA . VAL A 1 86 ? 4.211 3.197 12.305 1 97.75 86 VAL A CA 1
ATOM 639 C C . VAL A 1 86 ? 4.996 2.043 12.93 1 97.75 86 VAL A C 1
ATOM 641 O O . VAL A 1 86 ? 5.203 2.014 14.141 1 97.75 86 VAL A O 1
ATOM 644 N N . MET A 1 87 ? 5.367 1.074 12.18 1 97.25 87 MET A N 1
ATOM 645 C CA . MET A 1 87 ? 6.406 0.117 12.555 1 97.25 87 MET A CA 1
ATOM 646 C C . MET A 1 87 ? 7.789 0.652 12.203 1 97.25 87 MET A C 1
ATOM 648 O O . MET A 1 87 ? 8.172 0.68 11.031 1 97.25 87 MET A O 1
ATOM 652 N N . PRO A 1 88 ? 8.5 1.096 13.219 1 93.69 88 PRO A N 1
ATOM 653 C CA . PRO A 1 88 ? 9.812 1.642 12.875 1 93.69 88 PRO A CA 1
ATOM 654 C C . PRO A 1 88 ? 10.68 0.652 12.102 1 93.69 88 PRO A C 1
ATOM 656 O O . PRO A 1 88 ? 10.859 -0.49 12.531 1 93.69 88 PRO A O 1
ATOM 659 N N . GLY A 1 89 ? 11.172 1.096 10.953 1 94.25 89 GLY A N 1
ATOM 660 C CA . GLY A 1 89 ? 12.031 0.249 10.141 1 94.25 89 GLY A CA 1
ATOM 661 C C . GLY A 1 89 ? 11.266 -0.79 9.344 1 94.25 89 GLY A C 1
ATOM 662 O O . GLY A 1 89 ? 11.867 -1.617 8.656 1 94.25 89 GLY A O 1
ATOM 663 N N . GLY A 1 90 ? 10 -0.71 9.453 1 97.12 90 GLY A N 1
ATOM 664 C CA . GLY A 1 90 ? 9.203 -1.748 8.828 1 97.12 90 GLY A CA 1
ATOM 665 C C . GLY A 1 90 ? 7.945 -1.213 8.164 1 97.12 90 GLY A C 1
ATOM 666 O O . GLY A 1 90 ? 7.969 -0.146 7.547 1 97.12 90 GLY A O 1
ATOM 667 N N . LEU A 1 91 ? 6.969 -2.061 8.219 1 97.69 91 LEU A N 1
ATOM 668 C CA . LEU A 1 91 ? 5.73 -1.814 7.488 1 97.69 91 LEU A CA 1
ATOM 669 C C . LEU A 1 91 ? 4.52 -2.236 8.312 1 97.69 91 LEU A C 1
ATOM 671 O O . LEU A 1 91 ? 4.539 -3.285 8.961 1 97.69 91 LEU A O 1
ATOM 675 N N . ASN A 1 92 ? 3.566 -1.397 8.43 1 98.62 92 ASN A N 1
ATOM 676 C CA . ASN A 1 92 ? 2.256 -1.675 9.008 1 98.62 92 ASN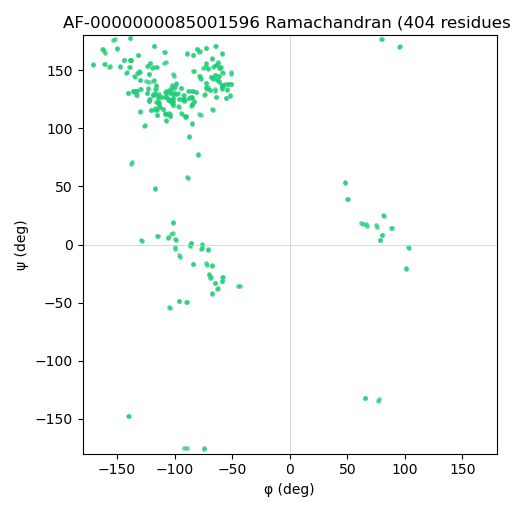 A CA 1
ATOM 677 C C . ASN A 1 92 ? 1.133 -1.387 8.016 1 98.62 92 ASN A C 1
ATOM 679 O O . ASN A 1 92 ? 1.071 -0.299 7.441 1 98.62 92 ASN A O 1
ATOM 683 N N . THR A 1 93 ? 0.272 -2.346 7.715 1 98.81 93 THR A N 1
ATOM 684 C CA . THR A 1 93 ? -0.84 -2.189 6.785 1 98.81 93 THR A CA 1
ATOM 685 C C . THR A 1 93 ? -2.164 -2.527 7.461 1 98.81 93 THR A C 1
ATOM 687 O O . THR A 1 93 ? -2.268 -3.529 8.172 1 98.81 93 THR A O 1
ATOM 690 N N . TYR A 1 94 ? -3.178 -1.678 7.25 1 98.81 94 TYR A N 1
ATOM 691 C CA . TYR A 1 94 ? -4.453 -1.912 7.918 1 98.81 94 TYR A CA 1
ATOM 692 C C . TYR A 1 94 ? -5.578 -1.158 7.227 1 98.81 94 TYR A C 1
ATOM 694 O O . TYR A 1 94 ? -5.336 -0.173 6.523 1 98.81 94 TYR A O 1
ATOM 702 N N . TYR A 1 95 ? -6.75 -1.655 7.402 1 98.88 95 TYR A N 1
ATOM 703 C CA . TYR A 1 95 ? -7.949 -0.874 7.121 1 98.88 95 TYR A CA 1
ATOM 704 C C . TYR A 1 95 ? -8.242 0.104 8.258 1 98.88 95 TYR A C 1
ATOM 706 O O . TYR A 1 95 ? -8.07 -0.229 9.43 1 98.88 95 TYR A O 1
ATOM 714 N N . LEU A 1 96 ? -8.727 1.221 7.941 1 98.81 96 LEU A N 1
ATOM 715 C CA . LEU A 1 96 ? -9.156 2.242 8.891 1 98.81 96 LEU A CA 1
ATOM 716 C C . LEU A 1 96 ? -10.555 2.736 8.57 1 98.81 96 LEU A C 1
ATOM 718 O O . LEU A 1 96 ? -10.797 3.281 7.488 1 98.81 96 LEU A O 1
ATOM 722 N N . ASP A 1 97 ? -11.453 2.492 9.414 1 98.69 97 ASP A N 1
ATOM 723 C CA . ASP A 1 97 ? -12.812 3.027 9.312 1 98.69 97 ASP A CA 1
ATOM 724 C C . ASP A 1 97 ? -12.992 4.238 10.227 1 98.69 97 ASP A C 1
ATOM 726 O O . ASP A 1 97 ? -12.547 4.227 11.375 1 98.69 97 ASP A O 1
ATOM 730 N N . ILE A 1 98 ? -13.594 5.262 9.727 1 98.56 98 ILE A N 1
ATOM 731 C CA . ILE A 1 98 ? -13.797 6.492 10.484 1 98.56 98 ILE A CA 1
ATOM 732 C C . ILE A 1 98 ? -15.281 6.836 10.523 1 98.56 98 ILE A C 1
ATOM 734 O O . ILE A 1 98 ? -15.938 6.922 9.477 1 98.56 98 ILE A O 1
ATOM 738 N N . ALA A 1 99 ? -15.82 7.121 11.68 1 98.19 99 ALA A N 1
ATOM 739 C CA . ALA A 1 99 ? -17.234 7.406 11.867 1 98.19 99 ALA A CA 1
ATOM 740 C C . ALA A 1 99 ? -17.609 8.781 11.305 1 98.19 99 ALA A C 1
ATOM 742 O O . ALA A 1 99 ? -16.75 9.664 11.203 1 98.19 99 ALA A O 1
ATOM 743 N N . PRO A 1 100 ? -18.906 8.93 10.969 1 97.44 100 PRO A N 1
ATOM 744 C CA . PRO A 1 100 ? -19.359 10.242 10.516 1 97.44 100 PRO A CA 1
ATOM 745 C C . PRO A 1 100 ? -19.094 11.344 11.539 1 97.44 100 PRO A C 1
ATOM 747 O O . PRO A 1 100 ? -19.266 11.133 12.742 1 97.44 100 PRO A O 1
ATOM 750 N N . GLY A 1 101 ? -18.625 12.492 11.023 1 96.88 101 GLY A N 1
ATOM 751 C CA . GLY A 1 101 ? -18.453 13.664 11.867 1 96.88 101 GLY A CA 1
ATOM 752 C C . GLY A 1 101 ? -17.234 13.586 12.758 1 96.88 101 GLY A C 1
ATOM 753 O O . GLY A 1 101 ? -17.109 14.336 13.727 1 96.88 101 GLY A O 1
ATOM 754 N N . THR A 1 102 ? -16.328 12.695 12.492 1 97.62 102 THR A N 1
ATOM 755 C CA . THR A 1 102 ? -15.156 12.484 13.336 1 97.62 102 THR A CA 1
ATOM 756 C C . THR A 1 102 ? -13.984 13.344 12.867 1 97.62 102 THR A C 1
ATOM 758 O O . THR A 1 102 ? -13.617 13.305 11.688 1 97.62 102 THR A O 1
ATOM 761 N N . GLU A 1 103 ? -13.445 14.133 13.727 1 96.88 103 GLU A N 1
ATOM 762 C CA . GLU A 1 103 ? -12.203 14.859 13.477 1 96.88 103 GLU A CA 1
ATOM 763 C C . GLU A 1 103 ? -11 14.078 13.984 1 96.88 103 GLU A C 1
ATOM 765 O O . GLU A 1 103 ? -10.953 13.672 15.148 1 96.88 103 GLU A O 1
ATOM 770 N N . GLY A 1 104 ? -10.016 13.828 13.109 1 96.38 104 GLY A N 1
ATOM 771 C CA . GLY A 1 104 ? -8.789 13.172 13.531 1 96.38 104 GLY A CA 1
ATOM 772 C C . GLY A 1 104 ? -7.828 14.109 14.234 1 96.38 104 GLY A C 1
ATOM 773 O O . GLY A 1 104 ? -7.977 15.328 14.164 1 96.38 104 GLY A O 1
ATOM 774 N N . ALA A 1 105 ? -6.844 13.547 14.891 1 94.94 105 ALA A N 1
ATOM 775 C CA . ALA A 1 105 ? -5.82 14.328 15.586 1 94.94 105 ALA A CA 1
ATOM 776 C C . ALA A 1 105 ? -4.711 14.75 14.625 1 94.94 105 ALA A C 1
ATOM 778 O O . ALA A 1 105 ? -4.199 13.93 13.859 1 94.94 105 ALA A O 1
ATOM 779 N N . LEU A 1 106 ? -4.367 16 14.688 1 97.06 106 LEU A N 1
ATOM 780 C CA . LEU A 1 106 ? -3.199 16.453 13.945 1 97.06 106 LEU A CA 1
ATOM 781 C C . LEU A 1 106 ? -1.928 15.805 14.469 1 97.06 106 LEU A C 1
ATOM 783 O O . LEU A 1 106 ? -1.692 15.789 15.68 1 97.06 106 LEU A O 1
ATOM 787 N N . HIS A 1 107 ? -1.114 15.32 13.539 1 97.62 107 HIS A N 1
ATOM 788 C CA . HIS A 1 107 ? 0.118 14.648 13.938 1 97.62 107 HIS A CA 1
ATOM 789 C C . HIS A 1 107 ? 1.093 14.547 12.773 1 97.62 107 HIS A C 1
ATOM 791 O O . HIS A 1 107 ? 0.731 14.828 11.625 1 97.62 107 HIS A O 1
ATOM 797 N N . ARG A 1 108 ? 2.291 14.188 13.016 1 97.56 108 ARG A N 1
ATOM 798 C CA . ARG A 1 108 ? 3.336 13.805 12.07 1 97.56 108 ARG A CA 1
ATOM 799 C C . ARG A 1 108 ? 4.043 12.531 12.516 1 97.56 108 ARG A C 1
ATOM 801 O O . ARG A 1 108 ? 4.379 12.383 13.695 1 97.56 108 ARG A O 1
ATOM 808 N N . THR A 1 109 ? 4.137 11.625 11.664 1 97.69 109 THR A N 1
ATOM 809 C CA . THR A 1 109 ? 4.938 10.422 11.883 1 97.69 109 THR A CA 1
ATOM 810 C C . THR A 1 109 ? 6.098 10.359 10.891 1 97.69 109 THR A C 1
ATOM 812 O O . THR A 1 109 ? 6.035 10.953 9.812 1 97.69 109 THR A O 1
ATOM 815 N N . THR A 1 110 ? 7.23 9.672 11.273 1 97.5 110 THR A N 1
ATOM 816 C CA . THR A 1 110 ? 8.336 9.375 10.375 1 97.5 110 THR A CA 1
ATOM 817 C C . THR A 1 110 ? 8.008 8.172 9.492 1 97.5 110 THR A C 1
ATOM 819 O O . THR A 1 110 ? 8.438 7.051 9.773 1 97.5 110 THR A O 1
ATOM 822 N N . SER A 1 111 ? 7.203 8.422 8.492 1 98.38 111 SER A N 1
ATOM 823 C CA . SER A 1 111 ? 6.695 7.367 7.621 1 98.38 111 SER A CA 1
ATOM 824 C C . SER A 1 111 ? 6.293 7.918 6.258 1 98.38 111 SER A C 1
ATOM 826 O O . SER A 1 111 ? 6.121 9.125 6.098 1 98.38 111 SER A O 1
ATOM 828 N N . THR A 1 112 ? 6.344 7.113 5.293 1 98.5 112 THR A N 1
ATOM 829 C CA . THR A 1 112 ? 5.688 7.309 4.004 1 98.5 112 THR A CA 1
ATOM 830 C C . THR A 1 112 ? 4.402 6.492 3.922 1 98.5 112 THR A C 1
ATOM 832 O O . THR A 1 112 ? 4.426 5.266 4.066 1 98.5 112 THR A O 1
ATOM 835 N N . ASP A 1 113 ? 3.254 7.164 3.73 1 98.88 113 ASP A N 1
ATOM 836 C CA . ASP A 1 113 ? 1.971 6.469 3.785 1 98.88 113 ASP A CA 1
ATOM 837 C C . ASP A 1 113 ? 1.266 6.508 2.43 1 98.88 113 ASP A C 1
ATOM 839 O O . ASP A 1 113 ? 1.284 7.531 1.745 1 98.88 113 ASP A O 1
ATOM 843 N N . TYR A 1 114 ? 0.713 5.453 2.012 1 98.94 114 TYR A N 1
ATOM 844 C CA . TYR A 1 114 ? -0.29 5.375 0.956 1 98.94 114 TYR A CA 1
ATOM 845 C C . TYR A 1 114 ? -1.665 5.062 1.533 1 98.94 114 TYR A C 1
ATOM 847 O O . TYR A 1 114 ? -1.901 3.957 2.029 1 98.94 114 TYR A O 1
ATOM 855 N N . ILE A 1 115 ? -2.514 6.051 1.551 1 98.94 115 ILE A N 1
ATOM 856 C CA . ILE A 1 115 ? -3.869 5.906 2.072 1 98.94 115 ILE A CA 1
ATOM 857 C C . ILE A 1 115 ? -4.859 5.832 0.914 1 98.94 115 ILE A C 1
ATOM 859 O O . ILE A 1 115 ? -5.031 6.805 0.172 1 98.94 115 ILE A O 1
ATOM 863 N N . ILE A 1 116 ? -5.445 4.715 0.755 1 98.94 116 ILE A N 1
ATOM 864 C CA . ILE A 1 116 ? -6.355 4.461 -0.359 1 98.94 116 ILE A CA 1
ATOM 865 C C . ILE A 1 116 ? -7.801 4.516 0.13 1 98.94 116 ILE A C 1
ATOM 867 O O . ILE A 1 116 ? -8.188 3.77 1.032 1 98.94 116 ILE A O 1
ATOM 871 N N . VAL A 1 117 ? -8.57 5.332 -0.478 1 98.94 117 VAL A N 1
ATOM 872 C CA . VAL A 1 117 ? -9.969 5.438 -0.067 1 98.94 117 VAL A CA 1
ATOM 873 C C . VAL A 1 117 ? -10.789 4.332 -0.726 1 98.94 117 VAL A C 1
ATOM 875 O O . VAL A 1 117 ? -10.812 4.219 -1.953 1 98.94 117 VAL A O 1
ATOM 878 N N . ILE A 1 118 ? -11.43 3.553 0.053 1 98.69 118 ILE A N 1
ATOM 879 C CA . ILE A 1 118 ? -12.227 2.434 -0.435 1 98.69 118 ILE A CA 1
ATOM 880 C C . ILE A 1 118 ? -13.688 2.859 -0.558 1 98.69 118 ILE A C 1
ATOM 882 O O . ILE A 1 118 ? -14.336 2.605 -1.579 1 98.69 118 ILE A O 1
ATOM 886 N N . SER A 1 119 ? -14.227 3.465 0.451 1 98.31 119 SER A N 1
ATOM 887 C CA . SER A 1 119 ? -15.594 3.971 0.453 1 98.31 119 SER A CA 1
ATOM 888 C C . SER A 1 119 ? -15.719 5.23 1.302 1 98.31 119 SER A C 1
ATOM 890 O O . SER A 1 119 ? -14.953 5.422 2.252 1 98.31 119 SER A O 1
ATOM 892 N N . GLY A 1 120 ? -16.703 6.066 0.952 1 98.25 120 GLY A N 1
ATOM 893 C CA . GLY A 1 120 ? -16.906 7.332 1.644 1 98.25 120 GLY A CA 1
ATOM 894 C C . GLY A 1 120 ? -15.953 8.422 1.181 1 98.25 120 GLY A C 1
ATOM 895 O O . GLY A 1 120 ? -15.164 8.211 0.254 1 98.25 120 GLY A O 1
ATOM 896 N N . ASN A 1 121 ? -16.172 9.633 1.779 1 98.69 121 ASN A N 1
ATOM 897 C CA . ASN A 1 121 ? -15.336 10.789 1.469 1 98.69 121 ASN A CA 1
ATOM 898 C C . ASN A 1 121 ? -14.406 11.141 2.627 1 98.69 121 ASN A C 1
ATOM 900 O O . ASN A 1 121 ? -14.859 11.594 3.68 1 98.69 121 ASN A O 1
ATOM 904 N N . LEU A 1 122 ? -13.109 10.938 2.391 1 98.94 122 LEU A N 1
ATOM 905 C CA . LEU A 1 122 ? -12.102 11.141 3.424 1 98.94 122 LEU A CA 1
ATOM 906 C C . LEU A 1 122 ? -11.547 12.562 3.375 1 98.94 122 LEU A C 1
ATOM 908 O O . LEU A 1 122 ? -11.156 13.039 2.311 1 98.94 122 LEU A O 1
ATOM 912 N N . SER A 1 123 ? -11.531 13.258 4.48 1 98.94 123 SER A N 1
ATOM 913 C CA . SER A 1 123 ? -10.945 14.594 4.582 1 98.94 123 SER A CA 1
ATOM 914 C C . SER A 1 123 ? -9.5 14.531 5.055 1 98.94 123 SER A C 1
ATOM 916 O O . SER A 1 123 ? -9.227 14.125 6.188 1 98.94 123 SER A O 1
ATOM 918 N N . LEU A 1 124 ? -8.602 14.883 4.164 1 98.94 124 LEU A N 1
ATOM 919 C CA . LEU A 1 124 ? -7.227 15.148 4.562 1 98.94 124 LEU A CA 1
ATOM 920 C C . LEU A 1 124 ? -7.066 16.578 5.051 1 98.94 124 LEU A C 1
ATOM 922 O O . LEU A 1 124 ? -7.32 17.531 4.301 1 98.94 124 LEU A O 1
ATOM 926 N N . ILE A 1 125 ? -6.648 16.719 6.297 1 98.81 125 ILE A N 1
ATOM 927 C CA . ILE A 1 125 ? -6.457 18.031 6.895 1 98.81 125 ILE A CA 1
ATOM 928 C C . ILE A 1 125 ? -4.961 18.312 7.047 1 98.81 125 ILE A C 1
ATOM 930 O O . ILE A 1 125 ? -4.227 17.5 7.613 1 98.81 125 ILE A O 1
ATOM 934 N N . THR A 1 126 ? -4.535 19.438 6.539 1 98.81 126 THR A N 1
ATOM 935 C CA . THR A 1 126 ? -3.129 19.812 6.609 1 98.81 126 THR A CA 1
ATOM 936 C C . THR A 1 126 ? -2.98 21.297 6.93 1 98.81 126 THR A C 1
ATOM 938 O O . THR A 1 126 ? -3.918 22.062 6.742 1 98.81 126 THR A O 1
ATOM 941 N N . PRO A 1 127 ? -1.768 21.672 7.457 1 98.5 127 PRO A N 1
ATOM 942 C CA . PRO A 1 127 ? -1.46 23.109 7.477 1 98.5 127 PRO A CA 1
ATOM 943 C C . PRO A 1 127 ? -1.472 23.734 6.086 1 98.5 127 PRO A C 1
ATOM 945 O O . PRO A 1 127 ? -1.456 23.016 5.082 1 98.5 127 PRO A O 1
ATOM 948 N N . THR A 1 128 ? -1.525 25.078 6.059 1 98.19 128 THR A N 1
ATOM 949 C CA . THR A 1 128 ? -1.355 25.797 4.801 1 98.19 128 THR A CA 1
ATOM 950 C C . THR A 1 128 ? 0.107 25.781 4.367 1 98.19 128 THR A C 1
ATOM 952 O O . THR A 1 128 ? 0.94 25.109 4.984 1 98.19 128 THR A O 1
ATOM 955 N N . SER A 1 129 ? 0.394 26.484 3.287 1 97.88 129 SER A N 1
ATOM 956 C CA . SER A 1 129 ? 1.762 26.562 2.783 1 97.88 129 SER A CA 1
ATOM 957 C C . SER A 1 129 ? 2.602 27.531 3.619 1 97.88 129 SER A C 1
ATOM 959 O O . SER A 1 129 ? 3.814 27.625 3.428 1 97.88 129 SER A O 1
ATOM 961 N N . ASP A 1 130 ? 1.975 28.188 4.586 1 97.31 130 ASP A N 1
ATOM 962 C CA . ASP A 1 130 ? 2.691 29.156 5.418 1 97.31 130 ASP A CA 1
ATOM 963 C C . ASP A 1 130 ? 3.426 28.453 6.559 1 97.31 130 ASP A C 1
ATOM 965 O O . ASP A 1 130 ? 2.963 27.422 7.066 1 97.31 130 ASP A O 1
ATOM 969 N N . VAL A 1 131 ? 4.496 29.047 6.922 1 97.5 131 VAL A N 1
ATOM 970 C CA . VAL A 1 131 ? 5.203 28.594 8.109 1 97.5 131 VAL A CA 1
ATOM 971 C C . VAL A 1 131 ? 4.305 28.734 9.336 1 97.5 131 VAL A C 1
ATOM 973 O O . VAL A 1 131 ? 3.52 29.672 9.43 1 97.5 131 VAL A O 1
ATOM 976 N N . TYR A 1 132 ? 4.402 27.859 10.234 1 97.62 132 TYR A N 1
ATOM 977 C CA . TYR A 1 132 ? 3.713 27.906 11.516 1 97.62 132 TYR A CA 1
ATOM 978 C C . TYR A 1 132 ? 4.625 27.453 12.648 1 97.62 132 TYR A C 1
ATOM 980 O O . TYR A 1 132 ? 5.809 27.172 12.43 1 97.62 132 TYR A O 1
ATOM 988 N N . HIS A 1 133 ? 4.094 27.5 13.898 1 97.38 133 HIS A N 1
ATOM 989 C CA . HIS A 1 133 ? 4.922 27.172 15.055 1 97.38 133 HIS A CA 1
ATOM 990 C C . HIS A 1 133 ? 4.219 26.156 15.961 1 97.38 133 HIS A C 1
ATOM 992 O O . HIS A 1 133 ? 2.992 26.172 16.078 1 97.38 133 HIS A O 1
ATOM 998 N N . ILE A 1 134 ? 4.957 25.297 16.469 1 96.12 134 ILE A N 1
ATOM 999 C CA . ILE A 1 134 ? 4.449 24.375 17.469 1 96.12 134 ILE A CA 1
ATOM 1000 C C . ILE A 1 134 ? 5.125 24.656 18.812 1 96.12 134 ILE A C 1
ATOM 1002 O O . ILE A 1 134 ? 6.352 24.609 18.922 1 96.12 134 ILE A O 1
ATOM 1006 N N . LYS A 1 135 ? 4.328 25.016 19.75 1 91.69 135 LYS A N 1
ATOM 1007 C CA . LYS A 1 135 ? 4.793 25.25 21.109 1 91.69 135 LYS A CA 1
ATOM 1008 C C . LYS A 1 135 ? 3.889 24.562 22.125 1 91.69 135 LYS A C 1
ATOM 1010 O O . LYS A 1 135 ? 2.662 24.688 22.062 1 91.69 135 LYS A O 1
ATOM 1015 N N . ASP A 1 136 ? 4.477 23.859 23.062 1 90.31 136 ASP A N 1
ATOM 1016 C CA . ASP A 1 136 ? 3.762 23.156 24.125 1 90.31 136 ASP A CA 1
ATOM 1017 C C . ASP A 1 136 ? 2.637 22.297 23.562 1 90.31 136 ASP A C 1
ATOM 1019 O O . ASP A 1 136 ? 1.511 22.328 24.062 1 90.31 136 ASP A O 1
ATOM 1023 N N . GLY A 1 137 ? 2.938 21.672 22.406 1 89.31 137 GLY A N 1
ATOM 1024 C CA . GLY A 1 137 ? 2.008 20.719 21.797 1 89.31 137 GLY A CA 1
ATOM 1025 C C . GLY A 1 137 ? 0.892 21.406 21.031 1 89.31 137 GLY A C 1
ATOM 1026 O O . GLY A 1 137 ? -0.041 20.734 20.562 1 89.31 137 GLY A O 1
ATOM 1027 N N . LYS A 1 138 ? 1.026 22.719 20.891 1 93.25 138 LYS A N 1
ATOM 1028 C CA . LYS A 1 138 ? 0.01 23.469 20.156 1 93.25 138 LYS A CA 1
ATOM 1029 C C . LYS A 1 138 ? 0.592 24.094 18.906 1 93.25 138 LYS A C 1
ATOM 1031 O O . LYS A 1 138 ? 1.672 24.688 18.938 1 93.25 138 LYS A O 1
ATOM 1036 N N . ALA A 1 139 ? -0.136 23.922 17.875 1 95.81 139 ALA A N 1
ATOM 1037 C CA . ALA A 1 139 ? 0.296 24.516 16.609 1 95.81 139 ALA A CA 1
ATOM 1038 C C . ALA A 1 139 ? -0.441 25.828 16.344 1 95.81 139 ALA A C 1
ATOM 1040 O O . ALA A 1 139 ? -1.659 25.906 16.516 1 95.81 139 ALA A O 1
ATOM 1041 N N . THR A 1 140 ? 0.267 26.828 15.859 1 95.44 140 THR A N 1
ATOM 1042 C CA . THR A 1 140 ? -0.333 28.141 15.602 1 95.44 140 THR A CA 1
ATOM 1043 C C . THR A 1 140 ? -1.243 28.078 14.375 1 95.44 140 THR A C 1
ATOM 1045 O O . THR A 1 140 ? -2.041 28.984 14.148 1 95.44 140 THR A O 1
ATOM 1048 N N . CYS A 1 141 ? -1.048 26.984 13.602 1 93.25 141 CYS A N 1
ATOM 1049 C CA . CYS A 1 141 ? -1.859 26.859 12.398 1 93.25 141 CYS A CA 1
ATOM 1050 C C . CYS A 1 141 ? -3.195 26.203 12.703 1 93.25 141 CYS A C 1
ATOM 1052 O O . CYS A 1 141 ? -4.008 25.984 11.805 1 93.25 141 CYS A O 1
ATOM 1054 N N . ALA A 1 142 ? -3.51 25.859 13.891 1 92.19 142 ALA A N 1
ATOM 1055 C CA . ALA A 1 142 ? -4.637 25 14.258 1 92.19 142 ALA A CA 1
ATOM 1056 C C . ALA A 1 142 ? -5.957 25.594 13.773 1 92.19 142 ALA A C 1
ATOM 1058 O O . ALA A 1 142 ? -6.914 24.875 13.508 1 92.19 142 ALA A O 1
ATOM 1059 N N . ASP A 1 143 ? -6.02 26.922 13.656 1 92.69 143 ASP A N 1
ATOM 1060 C CA . ASP A 1 143 ? -7.258 27.562 13.242 1 92.69 143 ASP A CA 1
ATOM 1061 C C . ASP A 1 143 ? -7.234 27.906 11.75 1 92.69 143 ASP A C 1
ATOM 1063 O O . ASP A 1 143 ? -8.133 28.578 11.25 1 92.69 143 ASP A O 1
ATOM 1067 N N . ASP A 1 144 ? -6.25 27.547 11.086 1 95.81 144 ASP A N 1
ATOM 1068 C CA . ASP A 1 144 ? -6.074 27.812 9.664 1 95.81 144 ASP A CA 1
ATOM 1069 C C . ASP A 1 144 ? -5.547 26.594 8.922 1 95.81 144 ASP A C 1
ATOM 1071 O O . ASP A 1 144 ? -4.391 26.562 8.492 1 95.81 144 ASP A O 1
ATOM 1075 N N . LEU A 1 145 ? -6.383 25.609 8.789 1 98 145 LEU A N 1
ATOM 1076 C CA . LEU A 1 145 ? -6.016 24.359 8.156 1 98 145 LEU A CA 1
ATOM 1077 C C . LEU A 1 145 ? -6.699 24.203 6.801 1 98 145 LEU A C 1
ATOM 1079 O O . LEU A 1 145 ? -7.699 24.875 6.531 1 98 145 LEU A O 1
ATOM 1083 N N . ILE A 1 146 ? -6.129 23.422 5.961 1 98.25 146 ILE A N 1
ATOM 1084 C CA . ILE A 1 146 ? -6.672 23.141 4.637 1 98.25 146 ILE A CA 1
ATOM 1085 C C . ILE A 1 146 ? -7.273 21.734 4.609 1 98.25 146 ILE A C 1
ATOM 1087 O O . ILE A 1 146 ? -6.676 20.781 5.125 1 98.25 146 ILE A O 1
ATOM 1091 N N . GLU A 1 147 ? -8.469 21.672 4.09 1 98.62 147 GLU A N 1
ATOM 1092 C CA . GLU A 1 147 ? -9.109 20.375 3.857 1 98.62 147 GLU A CA 1
ATOM 1093 C C . GLU A 1 147 ? -9.023 19.969 2.389 1 98.62 147 GLU A C 1
ATOM 1095 O O . GLU A 1 147 ? -9.367 20.75 1.502 1 98.62 147 GLU A O 1
ATOM 1100 N N . THR A 1 148 ? -8.547 18.859 2.084 1 98.88 148 THR A N 1
ATOM 1101 C CA . THR A 1 148 ? -8.625 18.203 0.779 1 98.88 148 THR A CA 1
ATOM 1102 C C . THR A 1 148 ? -9.445 16.922 0.858 1 98.88 148 THR A C 1
ATOM 1104 O O . THR A 1 148 ? -9.109 16.016 1.617 1 98.88 148 THR A O 1
ATOM 1107 N N . VAL A 1 149 ? -10.484 16.812 0.072 1 98.88 149 VAL A N 1
ATOM 1108 C CA . VAL A 1 149 ? -11.367 15.656 0.151 1 98.88 149 VAL A CA 1
ATOM 1109 C C . VAL A 1 149 ? -10.906 14.594 -0.844 1 98.88 149 VAL A C 1
ATOM 1111 O O . VAL A 1 149 ? -10.719 14.883 -2.029 1 98.88 149 VAL A O 1
ATOM 1114 N N . ALA A 1 150 ? -10.688 13.445 -0.352 1 98.88 150 ALA A N 1
ATOM 1115 C CA . ALA A 1 150 ? -10.352 12.281 -1.167 1 98.88 150 ALA A CA 1
ATOM 1116 C C . ALA A 1 150 ? -11.562 11.367 -1.339 1 98.88 150 ALA A C 1
ATOM 1118 O O . ALA A 1 150 ? -12.273 11.078 -0.372 1 98.88 150 ALA A O 1
ATOM 1119 N N . HIS A 1 151 ? -11.781 10.891 -2.541 1 98.69 151 HIS A N 1
ATOM 1120 C CA . HIS A 1 151 ? -12.93 10.062 -2.893 1 98.69 151 HIS A CA 1
ATOM 1121 C C . HIS A 1 151 ? -12.516 8.609 -3.129 1 98.69 151 HIS A C 1
ATOM 1123 O O . HIS A 1 151 ? -11.328 8.312 -3.248 1 98.69 151 HIS A O 1
ATOM 1129 N N . PRO A 1 152 ? -13.578 7.699 -3.16 1 98.44 152 PRO A N 1
ATOM 1130 C CA . PRO A 1 152 ? -13.227 6.301 -3.42 1 98.44 152 PRO A CA 1
ATOM 1131 C C . PRO A 1 152 ? -12.367 6.133 -4.668 1 98.44 152 PRO A C 1
ATOM 1133 O O . PRO A 1 152 ? -12.695 6.676 -5.727 1 98.44 152 PRO A O 1
ATOM 1136 N N . GLY A 1 153 ? -11.281 5.449 -4.465 1 98.44 153 GLY A N 1
ATOM 1137 C CA . GLY A 1 153 ? -10.359 5.238 -5.574 1 98.44 153 GLY A CA 1
ATOM 1138 C C . GLY A 1 153 ? -9.164 6.164 -5.543 1 98.44 153 GLY A C 1
ATOM 1139 O O . GLY A 1 153 ? -8.148 5.898 -6.191 1 98.44 153 GLY A O 1
ATOM 1140 N N . ASP A 1 154 ? -9.242 7.293 -4.828 1 98.88 154 ASP A N 1
ATOM 1141 C CA . ASP A 1 154 ? -8.102 8.195 -4.676 1 98.88 154 ASP A CA 1
ATOM 1142 C C . ASP A 1 154 ? -7.031 7.578 -3.779 1 98.88 154 ASP A C 1
ATOM 1144 O O . ASP A 1 154 ? -7.34 6.773 -2.898 1 98.88 154 ASP A O 1
ATOM 1148 N N . VAL A 1 155 ? -5.797 7.98 -4.035 1 98.94 155 VAL A N 1
ATOM 1149 C CA . VAL A 1 155 ? -4.711 7.648 -3.119 1 98.94 155 VAL A CA 1
ATOM 1150 C C . VAL A 1 155 ? -4.086 8.93 -2.57 1 98.94 155 VAL A C 1
ATOM 1152 O O . VAL A 1 155 ? -3.854 9.883 -3.316 1 98.94 155 VAL A O 1
ATOM 1155 N N . ILE A 1 156 ? -3.982 8.977 -1.284 1 98.94 156 ILE A N 1
ATOM 1156 C CA . ILE A 1 156 ? -3.178 10.008 -0.63 1 98.94 156 ILE A CA 1
ATOM 1157 C C . ILE A 1 156 ? -1.751 9.5 -0.437 1 98.94 156 ILE A C 1
ATOM 1159 O O . ILE A 1 156 ? -1.527 8.508 0.258 1 98.94 156 ILE A O 1
ATOM 1163 N N . TYR A 1 157 ? -0.865 10.07 -1.169 1 98.88 157 TYR A N 1
ATOM 1164 C CA . TYR A 1 157 ? 0.571 9.867 -1.013 1 98.88 157 TYR A CA 1
ATOM 1165 C C . TYR A 1 157 ? 1.151 10.836 0.005 1 98.88 157 TYR A C 1
ATOM 1167 O O . TYR A 1 157 ? 1.512 11.969 -0.34 1 98.88 157 TYR A O 1
ATOM 1175 N N . GLN A 1 158 ? 1.227 10.391 1.262 1 98.75 158 GLN A N 1
ATOM 1176 C CA . GLN A 1 158 ? 1.569 11.227 2.408 1 98.75 158 GLN A CA 1
ATOM 1177 C C . GLN A 1 158 ? 3.051 11.102 2.752 1 98.75 158 GLN A C 1
ATOM 1179 O O . GLN A 1 158 ? 3.506 10.047 3.201 1 98.75 158 GLN A O 1
ATOM 1184 N N . ARG A 1 159 ? 3.816 12.203 2.697 1 98.38 159 ARG A N 1
ATOM 1185 C CA . ARG A 1 159 ? 5.27 12.148 2.797 1 98.38 159 ARG A CA 1
ATOM 1186 C C . ARG A 1 159 ? 5.762 12.891 4.035 1 98.38 159 ARG A C 1
ATOM 1188 O O . ARG A 1 159 ? 6.633 13.766 3.938 1 98.38 159 ARG A O 1
ATOM 1195 N N . GLY A 1 160 ? 5.148 12.625 5.148 1 98.19 160 GLY A N 1
ATOM 1196 C CA . GLY A 1 160 ? 5.68 12.953 6.461 1 98.19 160 GLY A CA 1
ATOM 1197 C C . GLY A 1 160 ? 5.281 14.336 6.941 1 98.19 160 GLY A C 1
ATOM 1198 O O . GLY A 1 160 ? 5.938 14.914 7.809 1 98.19 160 GLY A O 1
ATOM 1199 N N . PRO A 1 161 ? 4.316 15.039 6.375 1 98.5 161 PRO A N 1
ATOM 1200 C CA . PRO A 1 161 ? 3.91 16.312 6.961 1 98.5 161 PRO A CA 1
ATOM 1201 C C . PRO A 1 161 ? 2.963 16.141 8.148 1 98.5 161 PRO A C 1
ATOM 1203 O O . PRO A 1 161 ? 2.479 15.039 8.398 1 98.5 161 PRO A O 1
ATOM 1206 N N . ILE A 1 162 ? 2.756 17.266 8.875 1 98.06 162 ILE A N 1
ATOM 1207 C CA . ILE A 1 162 ? 1.624 17.312 9.797 1 98.06 162 ILE A CA 1
ATOM 1208 C C . ILE A 1 162 ? 0.323 17.094 9.023 1 98.06 162 ILE A C 1
ATOM 1210 O O . ILE A 1 162 ? 0.124 17.688 7.961 1 98.06 162 ILE A O 1
ATOM 1214 N N . HIS A 1 163 ? -0.501 16.297 9.531 1 98.69 163 HIS A N 1
ATOM 1215 C CA . HIS A 1 163 ? -1.768 15.992 8.875 1 98.69 163 HIS A CA 1
ATOM 1216 C C . HIS A 1 163 ? -2.768 15.391 9.852 1 98.69 163 HIS A C 1
ATOM 1218 O O . HIS A 1 163 ? -2.398 15 10.961 1 98.69 163 HIS A O 1
ATOM 1224 N N . ALA A 1 164 ? -3.984 15.328 9.477 1 98.5 164 ALA A N 1
ATOM 1225 C CA . ALA A 1 164 ? -5.035 14.547 10.117 1 98.5 164 ALA A CA 1
ATOM 1226 C C . ALA A 1 164 ? -5.977 13.938 9.078 1 98.5 164 ALA A C 1
ATOM 1228 O O . ALA A 1 164 ? -6.203 14.523 8.016 1 98.5 164 ALA A O 1
ATOM 1229 N N . LEU A 1 165 ? -6.492 12.812 9.359 1 98.81 165 LEU A N 1
ATOM 1230 C CA . LEU A 1 165 ? -7.57 12.18 8.602 1 98.81 165 LEU A CA 1
ATOM 1231 C C . LEU A 1 165 ? -8.898 12.32 9.328 1 98.81 165 LEU A C 1
ATOM 1233 O O . LEU A 1 165 ? -9.039 11.859 10.469 1 98.81 165 LEU A O 1
ATOM 1237 N N . SER A 1 166 ? -9.844 12.891 8.703 1 98.75 166 SER A N 1
ATOM 1238 C CA . SER A 1 166 ? -11.148 13.172 9.297 1 98.75 166 SER A CA 1
ATOM 1239 C C . SER A 1 166 ? -12.281 12.719 8.383 1 98.75 166 SER A C 1
ATOM 1241 O O . SER A 1 166 ? -12.055 12.391 7.219 1 98.75 166 SER A O 1
ATOM 1243 N N . ASN A 1 167 ? -13.438 12.609 8.922 1 98.69 167 ASN A N 1
ATOM 1244 C CA . ASN A 1 167 ? -14.672 12.32 8.195 1 98.69 167 ASN A CA 1
ATOM 1245 C C . ASN A 1 167 ? -15.75 13.352 8.492 1 98.69 167 ASN A C 1
ATOM 1247 O O . ASN A 1 167 ? -16.469 13.242 9.484 1 98.69 167 ASN A O 1
ATOM 1251 N N . ARG A 1 168 ? -15.922 14.234 7.574 1 98.25 168 ARG A N 1
ATOM 1252 C CA . ARG A 1 168 ? -16.875 15.32 7.797 1 98.25 168 ARG A CA 1
ATOM 1253 C C . ARG A 1 168 ? -18.188 15.055 7.066 1 98.25 168 ARG A C 1
ATOM 1255 O O . ARG A 1 168 ? -19.016 15.953 6.91 1 98.25 168 ARG A O 1
ATOM 1262 N N . SER A 1 169 ? -18.312 13.859 6.566 1 97.56 169 SER A N 1
ATOM 1263 C CA . SER A 1 169 ? -19.547 13.43 5.918 1 97.56 169 SER A CA 1
ATOM 1264 C C . SER A 1 169 ? -20.484 12.766 6.918 1 97.56 169 SER A C 1
ATOM 1266 O O . SER A 1 169 ? -20.219 12.75 8.117 1 97.56 169 SER A O 1
ATOM 1268 N N . ASN A 1 170 ? -21.656 12.211 6.395 1 96.5 170 ASN A N 1
ATOM 1269 C CA . ASN A 1 170 ? -22.656 11.562 7.23 1 96.5 170 ASN A CA 1
ATOM 1270 C C . ASN A 1 170 ? -22.609 10.047 7.082 1 96.5 170 ASN A C 1
ATOM 1272 O O . AS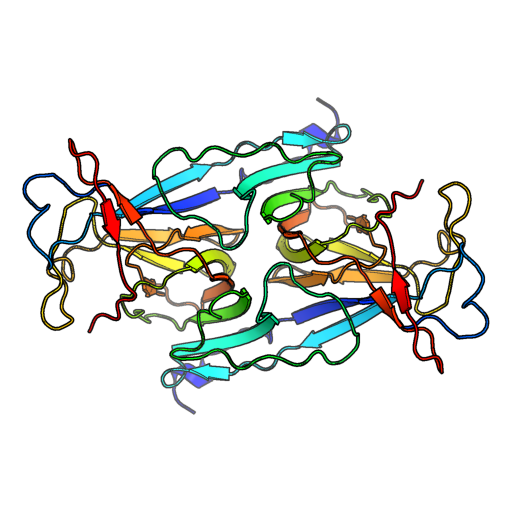N A 1 170 ? -23.469 9.344 7.621 1 96.5 170 ASN A O 1
ATOM 1276 N N . GLU A 1 171 ? -21.656 9.594 6.359 1 96.94 171 GLU A N 1
ATOM 1277 C CA . GLU A 1 171 ? -21.469 8.156 6.188 1 96.94 171 GLU A CA 1
ATOM 1278 C C . GLU A 1 171 ? -20.094 7.715 6.664 1 96.94 171 GLU A C 1
ATOM 1280 O O . GLU A 1 171 ? -19.156 8.516 6.715 1 96.94 171 GLU A O 1
ATOM 1285 N N . TRP A 1 172 ? -19.984 6.383 7.035 1 98.06 172 TRP A N 1
ATOM 1286 C CA . TRP A 1 172 ? -18.688 5.852 7.406 1 98.06 172 TRP A CA 1
ATOM 1287 C C . TRP A 1 172 ? -17.719 5.902 6.227 1 98.06 172 TRP A C 1
ATOM 1289 O O . TRP A 1 172 ? -18.109 5.664 5.082 1 98.06 172 TRP A O 1
ATOM 1299 N N . VAL A 1 173 ? -16.5 6.219 6.527 1 98.44 173 VAL A N 1
ATOM 1300 C CA . VAL A 1 173 ? -15.414 6.145 5.551 1 98.44 173 VAL A CA 1
ATOM 1301 C C . VAL A 1 173 ? -14.562 4.906 5.816 1 98.44 173 VAL A C 1
ATOM 1303 O O . VAL A 1 173 ? -14.266 4.586 6.973 1 98.44 173 VAL A O 1
ATOM 1306 N N . ARG A 1 174 ? -14.227 4.137 4.812 1 98.81 174 ARG A N 1
ATOM 1307 C CA . ARG A 1 174 ? -13.195 3.109 4.906 1 98.81 174 ARG A CA 1
ATOM 1308 C C . ARG A 1 174 ? -12 3.447 4.012 1 98.81 174 ARG A C 1
ATOM 1310 O O . ARG A 1 174 ? -12.172 3.703 2.816 1 98.81 174 ARG A O 1
ATOM 1317 N N . ALA A 1 175 ? -10.867 3.451 4.586 1 98.88 175 ALA A N 1
ATOM 1318 C CA . ALA A 1 175 ? -9.602 3.586 3.861 1 98.88 175 ALA A CA 1
ATOM 1319 C C . ALA A 1 175 ? -8.672 2.414 4.16 1 98.88 175 ALA A C 1
ATOM 1321 O O . ALA A 1 175 ? -8.844 1.72 5.164 1 98.88 175 ALA A O 1
ATOM 1322 N N . LEU A 1 176 ? -7.816 2.105 3.279 1 98.94 176 LEU A N 1
ATOM 1323 C CA . LEU A 1 176 ? -6.715 1.175 3.504 1 98.94 176 LEU A CA 1
ATOM 1324 C C . LEU A 1 176 ? -5.387 1.916 3.584 1 98.94 176 LEU A C 1
ATOM 1326 O O . LEU A 1 176 ? -5.051 2.693 2.688 1 98.94 176 LEU A O 1
ATOM 1330 N N . CYS A 1 177 ? -4.648 1.683 4.637 1 98.94 177 CYS A N 1
ATOM 1331 C CA . CYS A 1 177 ? -3.41 2.406 4.906 1 98.94 177 CYS A CA 1
ATOM 1332 C C . CYS A 1 177 ? -2.203 1.479 4.809 1 98.94 177 CYS A C 1
ATOM 1334 O O . CYS A 1 177 ? -2.148 0.45 5.484 1 98.94 177 CYS A O 1
ATOM 1336 N N . VAL A 1 178 ? -1.331 1.79 3.957 1 98.94 178 VAL A N 1
ATOM 1337 C CA . VAL A 1 178 ? 0.003 1.201 3.898 1 98.94 178 VAL A CA 1
ATOM 1338 C C . VAL A 1 178 ? 1.028 2.188 4.453 1 98.94 178 VAL A C 1
ATOM 1340 O O . VAL A 1 178 ? 1.325 3.203 3.818 1 98.94 178 VAL A O 1
ATOM 1343 N N . VAL A 1 179 ? 1.578 1.863 5.605 1 98.81 179 VAL A N 1
ATOM 1344 C CA . VAL A 1 179 ? 2.439 2.797 6.32 1 98.81 179 VAL A CA 1
ATOM 1345 C C . VAL A 1 179 ? 3.859 2.236 6.398 1 98.81 179 VAL A C 1
ATOM 1347 O O . VAL A 1 179 ? 4.105 1.242 7.086 1 98.81 179 VAL A O 1
ATOM 1350 N N . LEU A 1 180 ? 4.773 2.863 5.695 1 98.56 180 LEU A N 1
ATOM 1351 C CA . LEU A 1 180 ? 6.176 2.467 5.68 1 98.56 180 LEU A CA 1
ATOM 1352 C C . LEU A 1 180 ? 7.004 3.363 6.598 1 98.56 180 LEU A C 1
ATOM 1354 O O . LEU A 1 180 ? 6.906 4.59 6.523 1 98.56 180 LEU A O 1
ATOM 1358 N N . GLY A 1 181 ? 7.816 2.668 7.457 1 97.94 181 GLY A N 1
ATOM 1359 C CA . GLY A 1 181 ? 8.828 3.488 8.102 1 97.94 181 GLY A CA 1
ATOM 1360 C C . GLY A 1 181 ? 9.75 4.184 7.121 1 97.94 181 GLY A C 1
ATOM 1361 O O . GLY A 1 181 ? 10.156 3.596 6.113 1 97.94 181 GLY A O 1
ATOM 1362 N N . SER A 1 182 ? 10.016 5.473 7.371 1 97.81 182 SER A N 1
ATOM 1363 C CA . SER A 1 182 ? 10.891 6.246 6.492 1 97.81 182 SER A CA 1
ATOM 1364 C C . SER A 1 182 ? 12.133 6.727 7.234 1 97.81 182 SER A C 1
ATOM 1366 O O . SER A 1 182 ? 12.242 6.559 8.453 1 97.81 182 SER A O 1
ATOM 1368 N N . GLU A 1 183 ? 13.102 7.285 6.48 1 97.19 183 GLU A N 1
ATOM 1369 C CA . GLU A 1 183 ? 14.133 8.102 7.113 1 97.19 183 GLU A CA 1
ATOM 1370 C C . GLU A 1 183 ? 13.531 9.336 7.785 1 97.19 183 GLU A C 1
ATOM 1372 O O . GLU A 1 183 ? 12.438 9.766 7.426 1 97.19 183 GLU A O 1
ATOM 1377 N N . PRO A 1 184 ? 14.258 9.859 8.773 1 96.56 184 PRO A N 1
ATOM 1378 C CA . PRO A 1 184 ? 13.75 11.102 9.352 1 96.56 184 PRO A CA 1
ATOM 1379 C C . PRO A 1 184 ? 13.43 12.156 8.297 1 96.56 184 PRO A C 1
ATOM 1381 O O . PRO A 1 184 ? 14.156 12.297 7.312 1 96.56 184 PRO A O 1
ATOM 1384 N N . ASN A 1 185 ? 12.344 12.797 8.5 1 96.38 185 ASN A N 1
ATOM 1385 C CA . ASN A 1 185 ? 12 13.891 7.602 1 96.38 185 ASN A CA 1
ATOM 1386 C C . ASN A 1 185 ? 13.008 15.031 7.688 1 96.38 185 ASN A C 1
ATOM 1388 O O . ASN A 1 185 ? 13.297 15.531 8.773 1 96.38 185 ASN A O 1
ATOM 1392 N N . LYS A 1 186 ? 13.531 15.422 6.578 1 95.81 186 LYS A N 1
ATOM 1393 C CA . LYS A 1 186 ? 14.461 16.531 6.488 1 95.81 186 LYS A CA 1
ATOM 1394 C C . LYS A 1 186 ? 13.945 17.609 5.535 1 95.81 186 LYS A C 1
ATOM 1396 O O . LYS A 1 186 ? 13.641 17.328 4.375 1 95.81 186 LYS A O 1
ATOM 1401 N N . VAL A 1 187 ? 13.867 18.781 6.016 1 96.88 187 VAL A N 1
ATOM 1402 C CA . VAL A 1 187 ? 13.398 19.906 5.227 1 96.88 187 VAL A CA 1
ATOM 1403 C C . VAL A 1 187 ? 14.555 20.875 4.965 1 96.88 187 VAL A C 1
ATOM 1405 O O . VAL A 1 187 ? 15.188 21.359 5.902 1 96.88 187 VAL A O 1
ATOM 1408 N N . PRO A 1 188 ? 14.781 21.203 3.758 1 96.81 188 PRO A N 1
ATOM 1409 C CA . PRO A 1 188 ? 15.836 22.188 3.486 1 96.81 188 PRO A CA 1
ATOM 1410 C C . PRO A 1 188 ? 15.484 23.578 3.988 1 96.81 188 PRO A C 1
ATOM 1412 O O . PRO A 1 188 ? 14.32 23.984 3.961 1 96.81 188 PRO A O 1
ATOM 1415 N N . ILE A 1 189 ? 16.484 24.266 4.453 1 96.94 189 ILE A N 1
ATOM 1416 C CA . ILE A 1 189 ? 16.359 25.688 4.77 1 96.94 189 ILE A CA 1
ATOM 1417 C C . ILE A 1 189 ? 16.641 26.531 3.525 1 96.94 189 ILE A C 1
ATOM 1419 O O . ILE A 1 189 ? 17.703 26.375 2.904 1 96.94 189 ILE A O 1
ATOM 1423 N N . GLU A 1 190 ? 15.719 27.359 3.225 1 94.88 190 GLU A N 1
ATOM 1424 C CA . GLU A 1 190 ? 15.867 28.141 2.006 1 94.88 190 GLU A CA 1
ATOM 1425 C C . GLU A 1 190 ? 17.141 28.969 2.037 1 94.88 190 GLU A C 1
ATOM 1427 O O . GLU A 1 190 ? 17.516 29.516 3.08 1 94.88 190 GLU A O 1
ATOM 1432 N N . LYS A 1 191 ? 17.891 29.031 0.921 1 92.31 191 LYS A N 1
ATOM 1433 C CA . LYS A 1 191 ? 19.094 29.828 0.702 1 92.31 191 LYS A CA 1
ATOM 1434 C C . LYS A 1 191 ? 20.203 29.438 1.66 1 92.31 191 LYS A C 1
ATOM 1436 O O . LYS A 1 191 ? 21.062 30.25 2.008 1 92.31 191 LYS A O 1
ATOM 1441 N N . ALA A 1 192 ? 20.109 28.312 2.23 1 90.75 192 ALA A N 1
ATOM 1442 C CA . ALA A 1 192 ? 21.156 27.766 3.086 1 90.75 192 ALA A CA 1
ATOM 1443 C C . ALA A 1 192 ? 21.5 26.344 2.699 1 90.75 192 ALA A C 1
ATOM 1445 O O . ALA A 1 192 ? 20.703 25.656 2.051 1 90.75 192 ALA A O 1
ATOM 1446 N N . ASP A 1 193 ? 22.688 25.984 2.881 1 90.31 193 ASP A N 1
ATOM 1447 C CA . ASP A 1 193 ? 23.094 24.594 2.684 1 90.31 193 ASP A CA 1
ATOM 1448 C C . ASP A 1 193 ? 22.922 23.797 3.967 1 90.31 193 ASP A C 1
ATOM 1450 O O . ASP A 1 193 ? 23.891 23.266 4.512 1 90.31 193 ASP A O 1
ATOM 1454 N N . SER A 1 194 ? 21.75 23.75 4.531 1 94.44 194 SER A N 1
ATOM 1455 C CA . SER A 1 194 ? 21.406 23.016 5.75 1 94.44 194 SER A CA 1
ATOM 1456 C C . SER A 1 194 ? 19.953 22.562 5.727 1 94.44 194 SER A C 1
ATOM 1458 O O . SER A 1 194 ? 19.219 22.828 4.77 1 94.44 194 SER A O 1
ATOM 1460 N N . HIS A 1 195 ? 19.656 21.719 6.676 1 96.12 195 HIS A N 1
ATOM 1461 C CA . HIS A 1 195 ? 18.297 21.203 6.762 1 96.12 195 HIS A CA 1
ATOM 1462 C C . HIS A 1 195 ? 17.828 21.156 8.211 1 96.12 195 HIS A C 1
ATOM 1464 O O . HIS A 1 195 ? 18.625 21.25 9.141 1 96.12 195 HIS A O 1
ATOM 1470 N N . LYS A 1 196 ? 16.578 21.141 8.344 1 95.81 196 LYS A N 1
ATOM 1471 C CA . LYS A 1 196 ? 15.945 20.875 9.633 1 95.81 196 LYS A CA 1
ATOM 1472 C C . LYS A 1 196 ? 15.305 19.484 9.648 1 95.81 196 LYS A C 1
ATOM 1474 O O . LYS A 1 196 ? 14.617 19.094 8.703 1 95.81 196 LYS A O 1
ATOM 1479 N N . GLU A 1 197 ? 15.57 18.75 10.664 1 95.88 197 GLU A N 1
ATOM 1480 C CA . GLU A 1 197 ? 14.898 17.453 10.859 1 95.88 197 GLU A CA 1
ATOM 1481 C C . GLU A 1 197 ? 13.594 17.625 11.625 1 95.88 197 GLU A C 1
ATOM 1483 O O . GLU A 1 197 ? 13.539 18.328 12.633 1 95.88 197 GLU A O 1
ATOM 1488 N N . LEU A 1 198 ? 12.594 17.016 11.094 1 95.94 198 LEU A N 1
ATOM 1489 C CA . LEU A 1 198 ? 11.273 17.094 11.719 1 95.94 198 LEU A CA 1
ATOM 1490 C C . LEU A 1 198 ? 10.977 15.82 12.5 1 95.94 198 LEU A C 1
ATOM 1492 O O . LEU A 1 198 ? 10.93 14.727 11.922 1 95.94 198 LEU A O 1
ATOM 1496 N N . GLN A 1 199 ? 10.695 15.93 13.734 1 93.31 199 GLN A N 1
ATOM 1497 C CA . GLN A 1 199 ? 10.414 14.789 14.594 1 93.31 199 GLN A CA 1
ATOM 1498 C C . GLN A 1 199 ? 8.922 14.445 14.586 1 93.31 199 GLN A C 1
ATOM 1500 O O . GLN A 1 199 ? 8.102 15.25 14.148 1 93.31 199 GLN A O 1
ATOM 1505 N N . ASP A 1 200 ? 8.625 13.234 15.078 1 95.94 200 ASP A N 1
ATOM 1506 C CA . ASP A 1 200 ? 7.219 12.898 15.312 1 95.94 200 ASP A CA 1
ATOM 1507 C C . ASP A 1 200 ? 6.547 13.953 16.188 1 95.94 200 ASP A C 1
ATOM 1509 O O . ASP A 1 200 ? 7.152 14.461 17.141 1 95.94 200 ASP A O 1
ATOM 1513 N N . GLN A 1 201 ? 5.344 14.305 15.836 1 94.94 201 GLN A N 1
ATOM 1514 C CA . GLN A 1 201 ? 4.551 15.281 16.578 1 94.94 201 GLN A CA 1
ATOM 1515 C C . GLN A 1 201 ? 3.111 14.805 16.75 1 94.94 201 GLN A C 1
ATOM 1517 O O . GLN A 1 201 ? 2.498 14.312 15.797 1 94.94 201 GLN A O 1
ATOM 1522 N N . TRP A 1 202 ? 2.604 14.875 17.922 1 94.12 202 TRP A N 1
ATOM 1523 C CA . TRP A 1 202 ? 1.187 14.703 18.219 1 94.12 202 TRP A CA 1
ATOM 1524 C C . TRP A 1 202 ? 0.591 15.977 18.797 1 94.12 202 TRP A C 1
ATOM 1526 O O . TRP A 1 202 ? 0.996 16.438 19.875 1 94.12 202 TRP A O 1
ATOM 1536 N N . LEU A 1 203 ? -0.265 16.484 18.078 1 92.75 203 LEU A N 1
ATOM 1537 C CA . LEU A 1 203 ? -0.769 17.797 18.469 1 92.75 203 LEU A CA 1
ATOM 1538 C C . LEU A 1 203 ? -2.115 17.672 19.172 1 92.75 203 LEU A C 1
ATOM 1540 O O . LEU A 1 203 ? -2.873 16.734 18.906 1 92.75 203 LEU A O 1
ATOM 1544 N N . ALA A 1 204 ? -2.395 18.516 20.156 1 75.12 204 ALA A N 1
ATOM 1545 C CA . ALA A 1 204 ? -3.586 18.547 21 1 75.12 204 ALA A CA 1
ATOM 1546 C C . ALA A 1 204 ? -4.766 19.156 20.266 1 75.12 204 ALA A C 1
ATOM 1548 O O . ALA A 1 204 ? -4.582 19.969 19.344 1 75.12 204 ALA A O 1
ATOM 1549 N N . MET B 1 1 ? -8.109 3.238 -33.125 1 58.31 1 MET B N 1
ATOM 1550 C CA . MET B 1 1 ? -8.102 2.811 -31.734 1 58.31 1 MET B CA 1
ATOM 1551 C C . MET B 1 1 ? -8.727 1.429 -31.578 1 58.31 1 MET B C 1
ATOM 1553 O O . MET B 1 1 ? -9.766 1.143 -32.188 1 58.31 1 MET B O 1
ATOM 1557 N N . SER B 1 2 ? -7.949 0.383 -31.062 1 71.88 2 SER B N 1
ATOM 1558 C CA . SER B 1 2 ? -8.461 -0.971 -30.875 1 71.88 2 SER B CA 1
ATOM 1559 C C . SER B 1 2 ? -9.773 -0.964 -30.109 1 71.88 2 SER B C 1
ATOM 1561 O O . SER B 1 2 ? -10.109 0.023 -29.453 1 71.88 2 SER B O 1
ATOM 1563 N N . ALA B 1 3 ? -10.711 -1.894 -30.344 1 75.25 3 ALA B N 1
ATOM 1564 C CA . ALA B 1 3 ? -11.977 -2.027 -29.625 1 75.25 3 ALA B CA 1
ATOM 1565 C C . ALA B 1 3 ? -11.766 -1.902 -28.125 1 75.25 3 ALA B C 1
ATOM 1567 O O . ALA B 1 3 ? -12.586 -1.306 -27.422 1 75.25 3 ALA B O 1
ATOM 1568 N N . LEU B 1 4 ? -10.656 -2.438 -27.781 1 80.38 4 LEU B N 1
ATOM 1569 C CA . LEU B 1 4 ? -10.328 -2.383 -26.359 1 80.38 4 LEU B CA 1
ATOM 1570 C C . LEU B 1 4 ? -10.07 -0.946 -25.922 1 80.38 4 LEU B C 1
ATOM 1572 O O . LEU B 1 4 ? -10.57 -0.521 -24.875 1 80.38 4 LEU B O 1
ATOM 1576 N N . GLU B 1 5 ? -9.406 -0.193 -26.672 1 77.81 5 GLU B N 1
ATOM 1577 C CA . GLU B 1 5 ? -9.125 1.199 -26.344 1 77.81 5 GLU B CA 1
ATOM 1578 C C . GLU B 1 5 ? -10.406 2.023 -26.266 1 77.81 5 GLU B C 1
ATOM 1580 O O . GLU B 1 5 ? -10.539 2.895 -25.406 1 77.81 5 GLU B O 1
ATOM 1585 N N . LYS B 1 6 ? -11.289 1.741 -27.125 1 81.62 6 LYS B N 1
ATOM 1586 C CA . LYS B 1 6 ? -12.547 2.48 -27.188 1 81.62 6 LYS B CA 1
ATOM 1587 C C . LYS B 1 6 ? -13.422 2.17 -25.984 1 81.62 6 LYS B C 1
ATOM 1589 O O . LYS B 1 6 ? -14.203 3.018 -25.531 1 81.62 6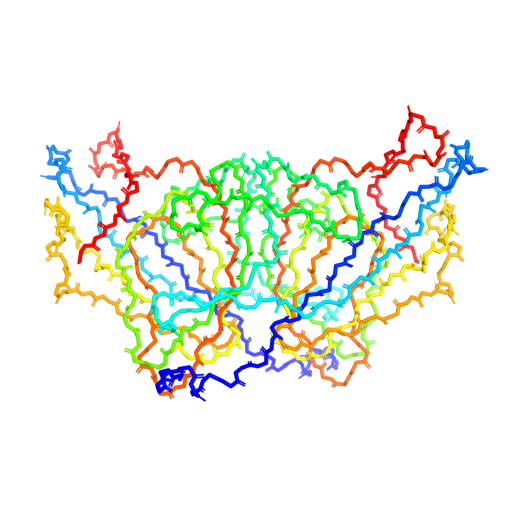 LYS B O 1
ATOM 1594 N N . SER B 1 7 ? -13.195 1.008 -25.469 1 88.94 7 SER B N 1
ATOM 1595 C CA . SER B 1 7 ? -14.055 0.564 -24.375 1 88.94 7 SER B CA 1
ATOM 1596 C C . SER B 1 7 ? -13.57 1.104 -23.031 1 88.94 7 SER B C 1
ATOM 1598 O O . SER B 1 7 ? -14.305 1.078 -22.047 1 88.94 7 SER B O 1
ATOM 1600 N N . TYR B 1 8 ? -12.352 1.543 -23.047 1 91.81 8 TYR B N 1
ATOM 1601 C CA . TYR B 1 8 ? -11.781 2.033 -21.797 1 91.81 8 TYR B CA 1
ATOM 1602 C C . TYR B 1 8 ? -12.484 3.301 -21.328 1 91.81 8 TYR B C 1
ATOM 1604 O O . TYR B 1 8 ? -12.43 4.332 -22.016 1 91.81 8 TYR B O 1
ATOM 1612 N N . SER B 1 9 ? -13.164 3.25 -20.156 1 89.25 9 SER B N 1
ATOM 1613 C CA . SER B 1 9 ? -14.008 4.359 -19.703 1 89.25 9 SER B CA 1
ATOM 1614 C C . SER B 1 9 ? -13.672 4.777 -18.281 1 89.25 9 SER B C 1
ATOM 1616 O O . SER B 1 9 ? -14.359 5.621 -17.703 1 89.25 9 SER B O 1
ATOM 1618 N N . LEU B 1 10 ? -12.688 4.207 -17.641 1 95.25 10 LEU B N 1
ATOM 1619 C CA . LEU B 1 10 ? -12.344 4.578 -16.281 1 95.25 10 LEU B CA 1
ATOM 1620 C C . LEU B 1 10 ? -11.695 5.961 -16.234 1 95.25 10 LEU B C 1
ATOM 1622 O O . LEU B 1 10 ? -10.875 6.285 -17.094 1 95.25 10 LEU B O 1
ATOM 1626 N N . PRO B 1 11 ? -12.164 6.754 -15.289 1 95.75 11 PRO B N 1
ATOM 1627 C CA . PRO B 1 11 ? -11.508 8.062 -15.188 1 95.75 11 PRO B CA 1
ATOM 1628 C C . PRO B 1 11 ? -10.039 7.953 -14.789 1 95.75 11 PRO B C 1
ATOM 1630 O O . PRO B 1 11 ? -9.633 6.977 -14.156 1 95.75 11 PRO B O 1
ATOM 1633 N N . ALA B 1 12 ? -9.234 8.969 -15.164 1 97 12 ALA B N 1
ATOM 1634 C CA . ALA B 1 12 ? -7.84 8.992 -14.742 1 97 12 ALA B CA 1
ATOM 1635 C C . ALA B 1 12 ? -7.719 8.875 -13.227 1 97 12 ALA B C 1
ATOM 1637 O O . ALA B 1 12 ? -8.461 9.523 -12.484 1 97 12 ALA B O 1
ATOM 1638 N N . PRO B 1 13 ? -6.816 7.992 -12.75 1 98 13 PRO B N 1
ATOM 1639 C CA . PRO B 1 13 ? -6.629 7.898 -11.297 1 98 13 PRO B CA 1
ATOM 1640 C C . PRO B 1 13 ? -6.148 9.211 -10.68 1 98 13 PRO B C 1
ATOM 1642 O O . PRO B 1 13 ? -5.336 9.922 -11.281 1 98 13 PRO B O 1
ATOM 1645 N N . ARG B 1 14 ? -6.664 9.508 -9.57 1 98.56 14 ARG B N 1
ATOM 1646 C CA . ARG B 1 14 ? -6.34 10.742 -8.859 1 98.56 14 ARG B CA 1
ATOM 1647 C C . ARG B 1 14 ? -5.395 10.469 -7.691 1 98.56 14 ARG B C 1
ATOM 1649 O O . ARG B 1 14 ? -5.633 9.562 -6.895 1 98.56 14 ARG B O 1
ATOM 1656 N N . ARG B 1 15 ? -4.297 11.258 -7.617 1 98.81 15 ARG B N 1
ATOM 1657 C CA . ARG B 1 15 ? -3.312 11.18 -6.543 1 98.81 15 ARG B CA 1
ATOM 1658 C C . ARG B 1 15 ? -3.229 12.5 -5.781 1 98.81 15 ARG B C 1
ATOM 1660 O O . ARG B 1 15 ? -3.143 13.57 -6.391 1 98.81 15 ARG B O 1
ATOM 1667 N N . ILE B 1 16 ? -3.336 12.391 -4.496 1 98.88 16 ILE B N 1
ATOM 1668 C CA . ILE B 1 16 ? -3.162 13.539 -3.604 1 98.88 16 ILE B CA 1
ATOM 1669 C C . ILE B 1 16 ? -1.833 13.414 -2.861 1 98.88 16 ILE B C 1
ATOM 1671 O O . ILE B 1 16 ? -1.666 12.531 -2.016 1 98.88 16 ILE B O 1
ATOM 1675 N N . THR B 1 17 ? -0.888 14.297 -3.164 1 98.81 17 THR B N 1
ATOM 1676 C CA . THR B 1 17 ? 0.438 14.25 -2.555 1 98.81 17 THR B CA 1
ATOM 1677 C C . THR B 1 17 ? 0.587 15.344 -1.497 1 98.81 17 THR B C 1
ATOM 1679 O O . THR B 1 17 ? 0.317 16.516 -1.765 1 98.81 17 THR B O 1
ATOM 1682 N N . ALA B 1 18 ? 0.931 14.961 -0.33 1 98.81 18 ALA B N 1
ATOM 1683 C CA . ALA B 1 18 ? 1.193 15.906 0.748 1 98.81 18 ALA B CA 1
ATOM 1684 C C . ALA B 1 18 ? 2.662 15.875 1.163 1 98.81 18 ALA B C 1
ATOM 1686 O O . ALA B 1 18 ? 3.178 14.828 1.555 1 98.81 18 ALA B O 1
ATOM 1687 N N . SER B 1 19 ? 3.32 16.984 1.105 1 98.62 19 SER B N 1
ATOM 1688 C CA . SER B 1 19 ? 4.746 17.078 1.396 1 98.62 19 SER B CA 1
ATOM 1689 C C . SER B 1 19 ? 5.059 18.344 2.191 1 98.62 19 SER B C 1
ATOM 1691 O O . SER B 1 19 ? 4.34 19.344 2.09 1 98.62 19 SER B O 1
ATOM 1693 N N . ASN B 1 20 ? 6.152 18.266 2.971 1 98.44 20 ASN B N 1
ATOM 1694 C CA . ASN B 1 20 ? 6.668 19.469 3.615 1 98.44 20 ASN B CA 1
ATOM 1695 C C . ASN B 1 20 ? 7.34 20.406 2.611 1 98.44 20 ASN B C 1
ATOM 1697 O O . ASN B 1 20 ? 8.062 19.953 1.724 1 98.44 20 ASN B O 1
ATOM 1701 N N . LEU B 1 21 ? 7.074 21.672 2.795 1 98.25 21 LEU B N 1
ATOM 1702 C CA . LEU B 1 21 ? 7.797 22.688 2.031 1 98.25 21 LEU B CA 1
ATOM 1703 C C . LEU B 1 21 ? 9.133 23.016 2.693 1 98.25 21 LEU B C 1
ATOM 1705 O O . LEU B 1 21 ? 9.359 22.656 3.85 1 98.25 21 LEU B O 1
ATOM 1709 N N . PRO B 1 22 ? 10.047 23.672 1.91 1 97.69 22 PRO B N 1
ATOM 1710 C CA . PRO B 1 22 ? 11.25 24.172 2.576 1 97.69 22 PRO B CA 1
ATOM 1711 C C . PRO B 1 22 ? 10.93 25.203 3.664 1 97.69 22 PRO B C 1
ATOM 1713 O O . PRO B 1 22 ? 9.898 25.875 3.605 1 97.69 22 PRO B O 1
ATOM 1716 N N . LEU B 1 23 ? 11.812 25.219 4.605 1 97.94 23 LEU B N 1
ATOM 1717 C CA . LEU B 1 23 ? 11.664 26.234 5.648 1 97.94 23 LEU B CA 1
ATOM 1718 C C . LEU B 1 23 ? 12.297 27.547 5.219 1 97.94 23 LEU B C 1
ATOM 1720 O O . LEU B 1 23 ? 13.469 27.578 4.84 1 97.94 23 LEU B O 1
ATOM 1724 N N . PRO B 1 24 ? 11.578 28.625 5.266 1 96.75 24 PRO B N 1
ATOM 1725 C CA . PRO B 1 24 ? 12.172 29.922 4.941 1 96.75 24 PRO B CA 1
ATOM 1726 C C . PRO B 1 24 ? 13.359 30.266 5.844 1 96.75 24 PRO B C 1
ATOM 1728 O O . PRO B 1 24 ? 13.336 29.969 7.043 1 96.75 24 PRO B O 1
ATOM 1731 N N . SER B 1 25 ? 14.32 30.984 5.324 1 95.44 25 SER B N 1
ATOM 1732 C CA . SER B 1 25 ? 15.602 31.219 5.984 1 95.44 25 SER B CA 1
ATOM 1733 C C . SER B 1 25 ? 15.422 32.031 7.254 1 95.44 25 SER B C 1
ATOM 1735 O O . SER B 1 25 ? 16.172 31.891 8.211 1 95.44 25 SER B O 1
ATOM 1737 N N . ASP B 1 26 ? 14.453 32.906 7.238 1 95.06 26 ASP B N 1
ATOM 1738 C CA . ASP B 1 26 ? 14.258 33.812 8.375 1 95.06 26 ASP B CA 1
ATOM 1739 C C . ASP B 1 26 ? 13.734 33.062 9.586 1 95.06 26 ASP B C 1
ATOM 1741 O O . ASP B 1 26 ? 13.664 33.594 10.688 1 95.06 26 ASP B O 1
ATOM 1745 N N . HIS B 1 27 ? 13.453 31.75 9.391 1 95.25 27 HIS B N 1
ATOM 1746 C CA . HIS B 1 27 ? 12.984 30.938 10.5 1 95.25 27 HIS B CA 1
ATOM 1747 C C . HIS B 1 27 ? 13.984 29.844 10.844 1 95.25 27 HIS B C 1
ATOM 1749 O O . HIS B 1 27 ? 13.688 28.938 11.633 1 95.25 27 HIS B O 1
ATOM 1755 N N . ALA B 1 28 ? 15.047 29.891 10.273 1 92.12 28 ALA B N 1
ATOM 1756 C CA . ALA B 1 28 ? 16.047 28.844 10.344 1 92.12 28 ALA B CA 1
ATOM 1757 C C . ALA B 1 28 ? 16.484 28.594 11.789 1 92.12 28 ALA B C 1
ATOM 1759 O O . ALA B 1 28 ? 16.797 27.453 12.156 1 92.12 28 ALA B O 1
ATOM 1760 N N . THR B 1 29 ? 16.484 29.641 12.688 1 92.19 29 THR B N 1
ATOM 1761 C CA . THR B 1 29 ? 17.031 29.516 14.031 1 92.19 29 THR B CA 1
ATOM 1762 C C . THR B 1 29 ? 15.906 29.297 15.047 1 92.19 29 THR B C 1
ATOM 1764 O O . THR B 1 29 ? 16.156 29.219 16.25 1 92.19 29 THR B O 1
ATOM 1767 N N . ASP B 1 30 ? 14.742 29.297 14.617 1 94 30 ASP B N 1
ATOM 1768 C CA . ASP B 1 30 ? 13.602 29.078 15.5 1 94 30 ASP B CA 1
ATOM 1769 C C . ASP B 1 30 ? 13.258 27.594 15.594 1 94 30 ASP B C 1
ATOM 1771 O O . ASP B 1 30 ? 12.688 27.016 14.664 1 94 30 ASP B O 1
ATOM 1775 N N . ASP B 1 31 ? 13.492 27.062 16.703 1 92.06 31 ASP B N 1
ATOM 1776 C CA . ASP B 1 31 ? 13.32 25.625 16.922 1 92.06 31 ASP B CA 1
ATOM 1777 C C . ASP B 1 31 ? 11.844 25.234 16.859 1 92.06 31 ASP B C 1
ATOM 1779 O O . ASP B 1 31 ? 11.508 24.062 16.688 1 92.06 31 ASP B O 1
ATOM 1783 N N . HIS B 1 32 ? 10.984 26.203 17 1 96.12 32 HIS B N 1
ATOM 1784 C CA . HIS B 1 32 ? 9.555 25.922 17.047 1 96.12 32 HIS B CA 1
ATOM 1785 C C . HIS B 1 32 ? 8.914 26.109 15.664 1 96.12 32 HIS B C 1
ATOM 1787 O O . HIS B 1 32 ? 7.758 25.75 15.461 1 96.12 32 HIS B O 1
ATOM 1793 N N . ALA B 1 33 ? 9.719 26.656 14.789 1 97.5 33 ALA B N 1
ATOM 1794 C CA . ALA B 1 33 ? 9.188 26.906 13.453 1 97.5 33 ALA B CA 1
ATOM 1795 C C . ALA B 1 33 ? 9.023 25.594 12.68 1 97.5 33 ALA B C 1
ATOM 1797 O O . ALA B 1 33 ? 9.891 24.719 12.742 1 97.5 33 ALA B O 1
ATOM 1798 N N . GLU B 1 34 ? 7.895 25.469 12.023 1 97.44 34 GLU B N 1
ATOM 1799 C CA . GLU B 1 34 ? 7.566 24.344 11.156 1 97.44 34 GLU B CA 1
ATOM 1800 C C . GLU B 1 34 ? 7.344 24.797 9.719 1 97.44 34 GLU B C 1
ATOM 1802 O O . GLU B 1 34 ? 6.793 25.875 9.477 1 97.44 34 GLU B O 1
ATOM 1807 N N . PRO B 1 35 ? 7.809 24 8.75 1 97.44 35 PRO B N 1
ATOM 1808 C CA . PRO B 1 35 ? 7.5 24.344 7.359 1 97.44 35 PRO B CA 1
ATOM 1809 C C . PRO B 1 35 ? 6.012 24.234 7.035 1 97.44 35 PRO B C 1
ATOM 1811 O O . PRO B 1 35 ? 5.301 23.438 7.668 1 97.44 35 PRO B O 1
ATOM 1814 N N . GLY B 1 36 ? 5.57 25 6.055 1 98.06 36 GLY B N 1
ATOM 1815 C CA . GLY B 1 36 ? 4.25 24.766 5.492 1 98.06 36 GLY B CA 1
ATOM 1816 C C . GLY B 1 36 ? 4.129 23.422 4.793 1 98.06 36 GLY B C 1
ATOM 1817 O O . GLY B 1 36 ? 5.129 22.734 4.594 1 98.06 36 GLY B O 1
ATOM 1818 N N . VAL B 1 37 ? 2.863 23.078 4.434 1 98.62 37 VAL B N 1
ATOM 1819 C CA . VAL B 1 37 ? 2.578 21.812 3.76 1 98.62 37 VAL B CA 1
ATOM 1820 C C . VAL B 1 37 ? 2.002 22.094 2.371 1 98.62 37 VAL B C 1
ATOM 1822 O O . VAL B 1 37 ? 1.128 22.938 2.213 1 98.62 37 VAL B O 1
ATOM 1825 N N . GLU B 1 38 ? 2.557 21.469 1.421 1 98.62 38 GLU B N 1
ATOM 1826 C CA . GLU B 1 38 ? 2.012 21.5 0.067 1 98.62 38 GLU B CA 1
ATOM 1827 C C . GLU B 1 38 ? 1.163 20.266 -0.207 1 98.62 38 GLU B C 1
ATOM 1829 O O . GLU B 1 38 ? 1.586 19.141 0.072 1 98.62 38 GLU B O 1
ATOM 1834 N N . VAL B 1 39 ? -0.04 20.453 -0.713 1 98.75 39 VAL B N 1
ATOM 1835 C CA . VAL B 1 39 ? -0.896 19.359 -1.186 1 98.75 39 VAL B CA 1
ATOM 1836 C C . VAL B 1 39 ? -1.134 19.516 -2.688 1 98.75 39 VAL B C 1
ATOM 1838 O O . VAL B 1 39 ? -1.668 20.531 -3.141 1 98.75 39 VAL B O 1
ATOM 1841 N N . LYS B 1 40 ? -0.683 18.594 -3.436 1 98.38 40 LYS B N 1
ATOM 1842 C CA . LYS B 1 40 ? -0.893 18.547 -4.879 1 98.38 40 LYS B CA 1
ATOM 1843 C C . LYS B 1 40 ? -1.89 17.453 -5.262 1 98.38 40 LYS B C 1
ATOM 1845 O O . LYS B 1 40 ? -1.767 16.312 -4.816 1 98.38 40 LYS B O 1
ATOM 1850 N N . VAL B 1 41 ? -2.854 17.828 -6.047 1 98.25 41 VAL B N 1
ATOM 1851 C CA . VAL B 1 41 ? -3.84 16.875 -6.57 1 98.25 41 VAL B CA 1
ATOM 1852 C C . VAL B 1 41 ? -3.619 16.688 -8.07 1 98.25 41 VAL B C 1
ATOM 1854 O O . VAL B 1 41 ? -3.777 17.625 -8.852 1 98.25 41 VAL B O 1
ATOM 1857 N N . ASP B 1 42 ? -3.281 15.492 -8.406 1 97.56 42 ASP B N 1
ATOM 1858 C CA . ASP B 1 42 ? -2.953 15.203 -9.797 1 97.56 42 ASP B CA 1
ATOM 1859 C C . ASP B 1 42 ? -3.848 14.102 -10.352 1 97.56 42 ASP B C 1
ATOM 1861 O O . ASP B 1 42 ? -4.18 13.148 -9.648 1 97.56 42 ASP B O 1
ATOM 1865 N N . ASN B 1 43 ? -4.266 14.312 -11.633 1 98.12 43 ASN B N 1
ATOM 1866 C CA . ASN B 1 43 ? -4.695 13.172 -12.43 1 98.12 43 ASN B CA 1
ATOM 1867 C C . ASN B 1 43 ? -3.512 12.484 -13.102 1 98.12 43 ASN B C 1
ATOM 1869 O O . ASN B 1 43 ? -2.797 13.102 -13.898 1 98.12 43 ASN B O 1
ATOM 1873 N N . LEU B 1 44 ? -3.385 11.273 -12.789 1 98.31 44 LEU B N 1
ATOM 1874 C CA . LEU B 1 44 ? -2.195 10.562 -13.25 1 98.31 44 LEU B CA 1
ATOM 1875 C C . LEU B 1 44 ? -2.322 10.18 -14.719 1 98.31 44 LEU B C 1
ATOM 1877 O O . LEU B 1 44 ? -3.416 9.852 -15.188 1 98.31 44 LEU B O 1
ATOM 1881 N N . GLU B 1 45 ? -1.176 10.273 -15.391 1 96.81 45 GLU B N 1
ATOM 1882 C CA . GLU B 1 45 ? -1.127 9.766 -16.766 1 96.81 45 GLU B CA 1
ATOM 1883 C C . GLU B 1 45 ? -1.23 8.242 -16.781 1 96.81 45 GLU B C 1
ATOM 1885 O O . GLU B 1 45 ? -0.56 7.559 -16 1 96.81 45 GLU B O 1
ATOM 1890 N N . VAL B 1 46 ? -2.084 7.738 -17.641 1 97 46 VAL B N 1
ATOM 1891 C CA . VAL B 1 46 ? -2.295 6.301 -17.766 1 97 46 VAL B CA 1
ATOM 1892 C C . VAL B 1 46 ? -1.552 5.781 -19 1 97 46 VAL B C 1
ATOM 1894 O O . VAL B 1 46 ? -1.771 6.258 -20.109 1 97 46 VAL B O 1
ATOM 1897 N N . GLN B 1 47 ? -0.684 4.855 -18.797 1 95.5 47 GLN B N 1
ATOM 1898 C CA . GLN B 1 47 ? 0.072 4.223 -19.875 1 95.5 47 GLN B CA 1
ATOM 1899 C C . GLN B 1 47 ? -0.606 2.938 -20.344 1 95.5 47 GLN B C 1
ATOM 1901 O O . GLN B 1 47 ? -1.003 2.105 -19.516 1 95.5 47 GLN B O 1
ATOM 1906 N N . SER B 1 48 ? -0.705 2.775 -21.641 1 95.25 48 SER B N 1
ATOM 1907 C CA . SER B 1 48 ? -1.261 1.56 -22.234 1 95.25 48 SER B CA 1
ATOM 1908 C C . SER B 1 48 ? -0.192 0.484 -22.391 1 95.25 48 SER B C 1
ATOM 1910 O O . SER B 1 48 ? 0.895 0.752 -22.906 1 95.25 48 SER B O 1
ATOM 1912 N N . LEU B 1 49 ? -0.528 -0.713 -21.844 1 94 49 LEU B N 1
ATOM 1913 C CA . LEU B 1 49 ? 0.381 -1.85 -21.953 1 94 49 LEU B CA 1
ATOM 1914 C C . LEU B 1 49 ? -0.276 -3 -22.719 1 94 49 LEU B C 1
ATOM 1916 O O . LEU B 1 49 ? -1.492 -3.189 -22.625 1 94 49 LEU B O 1
ATOM 1920 N N . PHE B 1 50 ? 0.542 -3.869 -23.406 1 91.88 50 PHE B N 1
ATOM 1921 C CA . PHE B 1 50 ? 0.113 -5.086 -24.078 1 91.88 50 PHE B CA 1
ATOM 1922 C C . PHE B 1 50 ? -1.11 -4.82 -24.953 1 91.88 50 PHE B C 1
ATOM 1924 O O . PHE B 1 50 ? -2.135 -5.492 -24.812 1 91.88 50 PHE B O 1
ATOM 1931 N N . ASP B 1 51 ? -1.095 -3.844 -25.859 1 90.69 51 ASP B N 1
ATOM 1932 C CA . ASP B 1 51 ? -2.109 -3.459 -26.844 1 90.69 51 ASP B CA 1
ATOM 1933 C C . ASP B 1 51 ? -3.355 -2.908 -26.156 1 90.69 51 ASP B C 1
ATOM 1935 O O . ASP B 1 51 ? -4.473 -3.094 -26.641 1 90.69 51 ASP B O 1
ATOM 1939 N N . GLY B 1 52 ? -3.182 -2.559 -24.875 1 93.5 52 GLY B N 1
ATOM 1940 C CA . GLY B 1 52 ? -4.266 -1.885 -24.188 1 93.5 52 GLY B CA 1
ATOM 1941 C C . GLY B 1 52 ? -5.023 -2.793 -23.234 1 93.5 52 GLY B C 1
ATOM 1942 O O . GLY B 1 52 ? -5.953 -2.354 -22.547 1 93.5 52 GLY B O 1
ATOM 1943 N N . SER B 1 53 ? -4.648 -4.066 -23.188 1 96.31 53 SER B N 1
ATOM 1944 C CA . SER B 1 53 ? -5.324 -5 -22.281 1 96.31 53 SER B CA 1
ATOM 1945 C C . SER B 1 53 ? -5.023 -4.684 -20.828 1 96.31 53 SER B C 1
ATOM 1947 O O . SER B 1 53 ? -5.785 -5.055 -19.938 1 96.31 53 SER B O 1
ATOM 1949 N N . PHE B 1 54 ? -3.812 -4.078 -20.641 1 97.19 54 PHE B N 1
ATOM 1950 C CA . PHE B 1 54 ? -3.434 -3.533 -19.344 1 97.19 54 PHE B CA 1
ATOM 1951 C C . PHE B 1 54 ? -3.115 -2.047 -19.453 1 97.19 54 PHE B C 1
ATOM 1953 O O . PHE B 1 54 ? -2.656 -1.578 -20.484 1 97.19 54 PHE B O 1
ATOM 1960 N N . ARG B 1 55 ? -3.418 -1.354 -18.406 1 97.56 55 ARG B N 1
ATOM 1961 C CA . ARG B 1 55 ? -3.008 0.042 -18.281 1 97.56 55 ARG B CA 1
ATOM 1962 C C . ARG B 1 55 ? -2.443 0.321 -16.891 1 97.56 55 ARG B C 1
ATOM 1964 O O . ARG B 1 55 ? -2.895 -0.26 -15.898 1 97.56 55 ARG B O 1
ATOM 1971 N N . ARG B 1 56 ? -1.493 1.15 -16.859 1 98.12 56 ARG B N 1
ATOM 1972 C CA . ARG B 1 56 ? -0.791 1.423 -15.609 1 98.12 56 ARG B CA 1
ATOM 1973 C C . ARG B 1 56 ? -0.618 2.922 -15.391 1 98.12 56 ARG B C 1
ATOM 1975 O O . ARG B 1 56 ? -0.319 3.66 -16.328 1 98.12 56 ARG B O 1
ATOM 1982 N N . ALA B 1 57 ? -0.909 3.438 -14.273 1 98.31 57 ALA B N 1
ATOM 1983 C CA . ALA B 1 57 ? -0.599 4.793 -13.828 1 98.31 57 ALA B CA 1
ATOM 1984 C C . ALA B 1 57 ? 0.257 4.777 -12.562 1 98.31 57 ALA B C 1
ATOM 1986 O O . ALA B 1 57 ? -0.216 4.391 -11.492 1 98.31 57 ALA B O 1
ATOM 1987 N N . VAL B 1 58 ? 1.462 5.27 -12.664 1 98.38 58 VAL B N 1
ATOM 1988 C CA . VAL B 1 58 ? 2.416 5.16 -11.57 1 98.38 58 VAL B CA 1
ATOM 1989 C C . VAL B 1 58 ? 2.141 6.25 -10.531 1 98.38 58 VAL B C 1
ATOM 1991 O O . VAL B 1 58 ? 1.949 7.418 -10.883 1 98.38 58 VAL B O 1
ATOM 1994 N N . ILE B 1 59 ? 2.084 5.84 -9.289 1 98.56 59 ILE B N 1
ATOM 1995 C CA . ILE B 1 59 ? 1.857 6.734 -8.164 1 98.56 59 ILE B CA 1
ATOM 1996 C C . ILE B 1 59 ? 3.195 7.246 -7.633 1 98.56 59 ILE B C 1
ATOM 1998 O O . ILE B 1 59 ? 3.355 8.445 -7.391 1 98.56 59 ILE B O 1
ATOM 2002 N N . GLY B 1 60 ? 4.098 6.312 -7.414 1 97.81 60 GLY B N 1
ATOM 2003 C CA . GLY B 1 60 ? 5.41 6.633 -6.879 1 97.81 60 GLY B CA 1
ATOM 2004 C C . GLY B 1 60 ? 6.367 5.453 -6.902 1 97.81 60 GLY B C 1
ATOM 2005 O O . GLY B 1 60 ? 5.934 4.297 -6.922 1 97.81 60 GLY B O 1
ATOM 2006 N N . THR B 1 61 ? 7.676 5.777 -6.941 1 97.56 61 THR B N 1
ATOM 2007 C CA . THR B 1 61 ? 8.734 4.781 -6.848 1 97.56 61 THR B CA 1
ATOM 2008 C C . THR B 1 61 ? 9.797 5.211 -5.836 1 97.56 61 THR B C 1
ATOM 2010 O O . THR B 1 61 ? 9.953 6.402 -5.562 1 97.56 61 THR B O 1
ATOM 2013 N N . SER B 1 62 ? 10.359 4.309 -5.215 1 95.94 62 SER B N 1
ATOM 2014 C CA . SER B 1 62 ? 11.516 4.508 -4.344 1 95.94 62 SER B CA 1
ATOM 2015 C C . SER B 1 62 ? 12.57 3.43 -4.574 1 95.94 62 SER B C 1
ATOM 2017 O O . SER B 1 62 ? 12.273 2.236 -4.512 1 95.94 62 SER B O 1
ATOM 2019 N N . LYS B 1 63 ? 13.812 3.787 -4.734 1 95.06 63 LYS B N 1
ATOM 2020 C CA . LYS B 1 63 ? 14.891 2.836 -4.992 1 95.06 63 LYS B CA 1
ATOM 2021 C C . LYS B 1 63 ? 15.461 2.289 -3.688 1 95.06 63 LYS B C 1
ATOM 2023 O O . LYS B 1 63 ? 16.312 1.398 -3.703 1 95.06 63 LYS B O 1
ATOM 2028 N N . GLN B 1 64 ? 14.859 2.832 -2.627 1 93.88 64 GLN B N 1
ATOM 2029 C CA . GLN B 1 64 ? 15.43 2.396 -1.354 1 93.88 64 GLN B CA 1
ATOM 2030 C C . GLN B 1 64 ? 14.344 2.244 -0.291 1 93.88 64 GLN B C 1
ATOM 2032 O O . GLN B 1 64 ? 13.305 2.893 -0.367 1 93.88 64 GLN B O 1
ATOM 2037 N N . MET B 1 65 ? 14.641 1.468 0.713 1 95 65 MET B N 1
ATOM 2038 C CA . MET B 1 65 ? 13.914 1.344 1.975 1 95 65 MET B CA 1
ATOM 2039 C C . MET B 1 65 ? 14.867 1.479 3.162 1 95 65 MET B C 1
ATOM 2041 O O . MET B 1 65 ? 15.938 0.879 3.174 1 95 65 MET B O 1
ATOM 2045 N N . PRO B 1 66 ? 14.648 2.213 4.219 1 96.44 66 PRO B N 1
ATOM 2046 C CA . PRO B 1 66 ? 13.461 3.07 4.348 1 96.44 66 PRO B CA 1
ATOM 2047 C C . PRO B 1 66 ? 13.383 4.133 3.254 1 96.44 66 PRO B C 1
ATOM 2049 O O . PRO B 1 66 ? 14.414 4.57 2.738 1 96.44 66 PRO B O 1
ATOM 2052 N N . THR B 1 67 ? 12.164 4.543 2.953 1 96.69 67 THR B N 1
ATOM 2053 C CA . THR B 1 67 ? 11.93 5.59 1.966 1 96.69 67 THR B CA 1
ATOM 2054 C C . THR B 1 67 ? 12.461 6.93 2.463 1 96.69 67 THR B C 1
ATOM 2056 O O . THR B 1 67 ? 12.711 7.102 3.658 1 96.69 67 THR B O 1
ATOM 2059 N N . LYS B 1 68 ? 12.664 7.816 1.515 1 95.81 68 LYS B N 1
ATOM 2060 C CA . LYS B 1 68 ? 13.039 9.203 1.793 1 95.81 68 LYS B CA 1
ATOM 2061 C C . LYS B 1 68 ? 11.93 10.164 1.358 1 95.81 68 LYS B C 1
ATOM 2063 O O . LYS B 1 68 ? 11.453 10.094 0.224 1 95.81 68 LYS B O 1
ATOM 2068 N N . ASN B 1 69 ? 11.547 11.031 2.279 1 96.69 69 ASN B N 1
ATOM 2069 C CA . ASN B 1 69 ? 10.453 11.953 1.989 1 96.69 69 ASN B CA 1
ATOM 2070 C C . ASN B 1 69 ? 10.984 13.344 1.639 1 96.69 69 ASN B C 1
ATOM 2072 O O . ASN B 1 69 ? 10.242 14.328 1.708 1 96.69 69 ASN B O 1
ATOM 2076 N N . ASP B 1 70 ? 12.18 13.453 1.278 1 91.44 70 ASP B N 1
ATOM 2077 C CA . ASP B 1 70 ? 12.75 14.742 0.896 1 91.44 70 ASP B CA 1
ATOM 2078 C C . ASP B 1 70 ? 12.102 15.266 -0.385 1 91.44 70 ASP B C 1
ATOM 2080 O O . ASP B 1 70 ? 11.797 14.492 -1.295 1 91.44 70 ASP B O 1
ATOM 2084 N N . GLY B 1 71 ? 11.93 16.547 -0.399 1 91.56 71 GLY B N 1
ATOM 2085 C CA . GLY B 1 71 ? 11.445 17.188 -1.608 1 91.56 71 GLY B CA 1
ATOM 2086 C C . GLY B 1 71 ? 9.945 17.391 -1.619 1 91.56 71 GLY B C 1
ATOM 2087 O O . GLY B 1 71 ? 9.25 16.969 -0.696 1 91.56 71 GLY B O 1
ATOM 2088 N N . HIS B 1 72 ? 9.461 18.156 -2.588 1 95.81 72 HIS B N 1
ATOM 2089 C CA . HIS B 1 72 ? 8.062 18.484 -2.82 1 95.81 72 HIS B CA 1
ATOM 2090 C C . HIS B 1 72 ? 7.801 18.766 -4.297 1 95.81 72 HIS B C 1
ATOM 2092 O O . HIS B 1 72 ? 8.719 18.688 -5.117 1 95.81 72 HIS B O 1
ATOM 2098 N N . GLY B 1 73 ? 6.5 19.016 -4.629 1 94.62 73 GLY B N 1
ATOM 2099 C CA . GLY B 1 73 ? 6.168 19.312 -6.016 1 94.62 73 GLY B CA 1
ATOM 2100 C C . GLY B 1 73 ? 6.152 18.078 -6.902 1 94.62 73 GLY B C 1
ATOM 2101 O O . GLY B 1 73 ? 5.512 17.078 -6.574 1 94.62 73 GLY B O 1
ATOM 2102 N N . GLU B 1 74 ? 6.773 18.281 -8.008 1 93.56 74 GLU B N 1
ATOM 2103 C CA . GLU B 1 74 ? 6.863 17.141 -8.914 1 93.56 74 GLU B CA 1
ATOM 2104 C C . GLU B 1 74 ? 7.93 16.141 -8.453 1 93.56 74 GLU B C 1
ATOM 2106 O O . GLU B 1 74 ? 9.125 16.469 -8.461 1 93.56 74 GLU B O 1
ATOM 2111 N N . LEU B 1 75 ? 7.508 15.078 -8.062 1 92.5 75 LEU B N 1
ATOM 2112 C CA . LEU B 1 75 ? 8.422 14.055 -7.559 1 92.5 75 LEU B CA 1
ATOM 2113 C C . LEU B 1 75 ? 8.852 13.117 -8.68 1 92.5 75 LEU B C 1
ATOM 2115 O O . LEU B 1 75 ? 8.008 12.5 -9.336 1 92.5 75 LEU B O 1
ATOM 2119 N N . PRO B 1 76 ? 10.094 13.039 -8.859 1 90.94 76 PRO B N 1
ATOM 2120 C CA . PRO B 1 76 ? 10.57 12.164 -9.938 1 90.94 76 PRO B CA 1
ATOM 2121 C C . PRO B 1 76 ? 10.25 10.695 -9.688 1 90.94 76 PRO B C 1
ATOM 2123 O O . PRO B 1 76 ? 10.258 10.242 -8.539 1 90.94 76 PRO B O 1
ATOM 2126 N N . LEU B 1 77 ? 9.977 10.008 -10.773 1 92.69 77 LEU B N 1
ATOM 2127 C CA . LEU B 1 77 ? 9.797 8.562 -10.727 1 92.69 77 LEU B CA 1
ATOM 2128 C C . LEU B 1 77 ? 11.055 7.84 -11.18 1 92.69 77 LEU B C 1
ATOM 2130 O O . LEU B 1 77 ? 11.641 8.188 -12.203 1 92.69 77 LEU B O 1
ATOM 2134 N N . ASP B 1 78 ? 11.461 6.941 -10.398 1 89.94 78 ASP B N 1
ATOM 2135 C CA . ASP B 1 78 ? 12.57 6.098 -10.836 1 89.94 78 ASP B CA 1
ATOM 2136 C C . ASP B 1 78 ? 12.117 5.0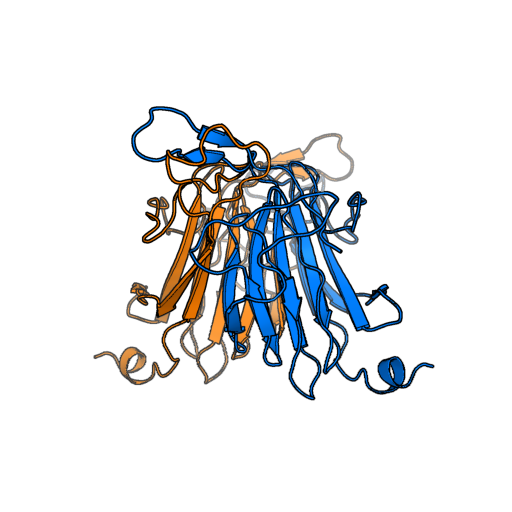98 -11.891 1 89.94 78 ASP B C 1
ATOM 2138 O O . ASP B 1 78 ? 10.969 4.652 -11.883 1 89.94 78 ASP B O 1
ATOM 2142 N N . ASP B 1 79 ? 13.055 4.723 -12.719 1 92.62 79 ASP B N 1
ATOM 2143 C CA . ASP B 1 79 ? 12.773 3.646 -13.672 1 92.62 79 ASP B CA 1
ATOM 2144 C C . ASP B 1 79 ? 12.75 2.291 -12.969 1 92.62 79 ASP B C 1
ATOM 2146 O O . ASP B 1 79 ? 13.672 1.947 -12.227 1 92.62 79 ASP B O 1
ATOM 2150 N N . VAL B 1 80 ? 11.711 1.609 -13.211 1 96.19 80 VAL B N 1
ATOM 2151 C CA . VAL B 1 80 ? 11.602 0.252 -12.688 1 96.19 80 VAL B CA 1
ATOM 2152 C C . VAL B 1 80 ? 12.039 -0.751 -13.75 1 96.19 80 VAL B C 1
ATOM 2154 O O . VAL B 1 80 ? 11.5 -0.763 -14.859 1 96.19 80 VAL B O 1
ATOM 2157 N N . PRO B 1 81 ? 12.969 -1.614 -13.492 1 95.12 81 PRO B N 1
ATOM 2158 C CA . PRO B 1 81 ? 13.508 -2.525 -14.508 1 95.12 81 PRO B CA 1
ATOM 2159 C C . PRO B 1 81 ? 12.523 -3.631 -14.883 1 95.12 81 PRO B C 1
ATOM 2161 O O . PRO B 1 81 ? 11.461 -3.758 -14.266 1 95.12 81 PRO B O 1
ATOM 2164 N N . GLY B 1 82 ? 12.883 -4.375 -16.016 1 92.12 82 GLY B N 1
ATOM 2165 C CA . GLY B 1 82 ? 12.094 -5.527 -16.422 1 92.12 82 GLY B CA 1
ATOM 2166 C C . GLY B 1 82 ? 10.688 -5.168 -16.859 1 92.12 82 GLY B C 1
ATOM 2167 O O . GLY B 1 82 ? 10.508 -4.273 -17.688 1 92.12 82 GLY B O 1
ATOM 2168 N N . ALA B 1 83 ? 9.734 -5.945 -16.297 1 89.75 83 ALA B N 1
ATOM 2169 C CA . ALA B 1 83 ? 8.344 -5.742 -16.688 1 89.75 83 ALA B CA 1
ATOM 2170 C C . ALA B 1 83 ? 7.766 -4.496 -16.016 1 89.75 83 ALA B C 1
ATOM 2172 O O . ALA B 1 83 ? 6.598 -4.152 -16.234 1 89.75 83 ALA B O 1
ATOM 2173 N N . GLY B 1 84 ? 8.609 -3.781 -15.195 1 94.06 84 GLY B N 1
ATOM 2174 C CA . GLY B 1 84 ? 8.164 -2.555 -14.555 1 94.06 84 GLY B CA 1
ATOM 2175 C C . GLY B 1 84 ? 7.336 -2.799 -13.305 1 94.06 84 GLY B C 1
ATOM 2176 O O . GLY B 1 84 ? 6.52 -1.959 -12.922 1 94.06 84 GLY B O 1
ATOM 2177 N N . ILE B 1 85 ? 7.555 -3.934 -12.695 1 96.5 85 ILE B N 1
ATOM 2178 C CA . ILE B 1 85 ? 6.703 -4.297 -11.562 1 96.5 85 ILE B CA 1
ATOM 2179 C C . ILE B 1 85 ? 7.469 -4.094 -10.258 1 96.5 85 ILE B C 1
ATOM 2181 O O . ILE B 1 85 ? 7.043 -3.32 -9.398 1 96.5 85 ILE B O 1
ATOM 2185 N N . VAL B 1 86 ? 8.633 -4.699 -10.133 1 97.81 86 VAL B N 1
ATOM 2186 C CA . VAL B 1 86 ? 9.359 -4.703 -8.867 1 97.81 86 VAL B CA 1
ATOM 2187 C C . VAL B 1 86 ? 10.539 -3.736 -8.945 1 97.81 86 VAL B C 1
ATOM 2189 O O . VAL B 1 86 ? 11.344 -3.805 -9.875 1 97.81 86 VAL B O 1
ATOM 2192 N N . MET B 1 87 ? 10.656 -2.799 -8.07 1 97.31 87 MET B N 1
ATOM 2193 C CA . MET B 1 87 ? 11.883 -2.061 -7.809 1 97.31 87 MET B CA 1
ATOM 2194 C C . MET B 1 87 ? 12.773 -2.812 -6.82 1 97.31 87 MET B C 1
ATOM 2196 O O . MET B 1 87 ? 12.484 -2.846 -5.621 1 97.31 87 MET B O 1
ATOM 2200 N N . PRO B 1 88 ? 13.812 -3.436 -7.344 1 93.81 88 PRO B N 1
ATOM 2201 C CA . PRO B 1 88 ? 14.641 -4.188 -6.402 1 93.81 88 PRO B CA 1
ATOM 2202 C C . PRO B 1 88 ? 15.148 -3.334 -5.242 1 93.81 88 PRO B C 1
ATOM 2204 O O . PRO B 1 88 ? 15.719 -2.264 -5.465 1 93.81 88 PRO B O 1
ATOM 2207 N N . GLY B 1 89 ? 14.891 -3.797 -4.027 1 94.25 89 GLY B N 1
ATOM 2208 C CA . GLY B 1 89 ? 15.344 -3.078 -2.848 1 94.25 89 GLY B CA 1
ATOM 2209 C C . GLY B 1 89 ? 14.477 -1.881 -2.508 1 94.25 89 GLY B C 1
ATOM 2210 O O . GLY B 1 89 ? 14.773 -1.143 -1.566 1 94.25 89 GLY B O 1
ATOM 2211 N N . GLY B 1 90 ? 13.453 -1.739 -3.262 1 97.12 90 GLY B N 1
ATOM 2212 C CA . GLY B 1 90 ? 12.641 -0.547 -3.082 1 97.12 90 GLY B CA 1
ATOM 2213 C C . GLY B 1 90 ? 11.156 -0.821 -3.186 1 97.12 90 GLY B C 1
ATOM 2214 O O . GLY B 1 90 ? 10.672 -1.844 -2.695 1 97.12 90 GLY B O 1
ATOM 2215 N N . LEU B 1 91 ? 10.516 0.175 -3.688 1 97.69 91 LEU B N 1
ATOM 2216 C CA . LEU B 1 91 ? 9.055 0.187 -3.707 1 97.69 91 LEU B CA 1
ATOM 2217 C C . LEU B 1 91 ? 8.539 0.77 -5.016 1 97.69 91 LEU B C 1
ATOM 2219 O O . LEU B 1 91 ? 9.07 1.76 -5.52 1 97.69 91 LEU B O 1
ATOM 2223 N N . ASN B 1 92 ? 7.641 0.109 -5.645 1 98.62 92 ASN B N 1
ATOM 2224 C CA . ASN B 1 92 ? 6.887 0.581 -6.801 1 98.62 92 ASN B CA 1
ATOM 2225 C C . ASN B 1 92 ? 5.383 0.549 -6.547 1 98.62 92 ASN B C 1
ATOM 2227 O O . ASN B 1 92 ? 4.84 -0.48 -6.137 1 98.62 92 ASN B O 1
ATOM 2231 N N . THR B 1 93 ? 4.676 1.663 -6.688 1 98.81 93 THR B N 1
ATOM 2232 C CA . THR B 1 93 ? 3.236 1.757 -6.465 1 98.81 93 THR B CA 1
ATOM 2233 C C . THR B 1 93 ? 2.531 2.287 -7.711 1 98.81 93 THR B C 1
ATOM 2235 O O . THR B 1 93 ? 2.984 3.256 -8.32 1 98.81 93 THR B O 1
ATOM 2238 N N . TYR B 1 94 ? 1.43 1.639 -8.102 1 98.88 94 TYR B N 1
ATOM 2239 C CA . TYR B 1 94 ? 0.744 2.059 -9.312 1 98.88 94 TYR B CA 1
ATOM 2240 C C . TYR B 1 94 ? -0.692 1.548 -9.336 1 98.88 94 TYR B C 1
ATOM 2242 O O . TYR B 1 94 ? -1.02 0.57 -8.664 1 98.88 94 TYR B O 1
ATOM 2250 N N . TYR B 1 95 ? -1.496 2.229 -10.062 1 98.88 95 TYR B N 1
ATOM 2251 C CA . TYR B 1 95 ? -2.783 1.681 -10.484 1 98.88 95 TYR B CA 1
ATOM 2252 C C . TYR B 1 95 ? -2.613 0.714 -11.648 1 98.88 95 TYR B C 1
ATOM 2254 O O . TYR B 1 95 ? -1.807 0.954 -12.547 1 98.88 95 TYR B O 1
ATOM 2262 N N . LEU B 1 96 ? -3.383 -0.288 -11.688 1 98.81 96 LEU B N 1
ATOM 2263 C CA . LEU B 1 96 ? -3.426 -1.266 -12.766 1 98.81 96 LEU B CA 1
ATOM 2264 C C . LEU B 1 96 ? -4.859 -1.49 -13.242 1 98.81 96 LEU B C 1
ATOM 2266 O O . LEU B 1 96 ? -5.711 -1.931 -12.469 1 98.81 96 LEU B O 1
ATOM 2270 N N . ASP B 1 97 ? -5.137 -1.133 -14.414 1 98.69 97 ASP B N 1
ATOM 2271 C CA . ASP B 1 97 ? -6.418 -1.415 -15.047 1 98.69 97 ASP B CA 1
ATOM 2272 C C . ASP B 1 97 ? -6.316 -2.619 -15.984 1 98.69 97 ASP B C 1
ATOM 2274 O O . ASP B 1 97 ? -5.352 -2.74 -16.75 1 98.69 97 ASP B O 1
ATOM 2278 N N . ILE B 1 98 ? -7.258 -3.492 -15.922 1 98.56 98 ILE B N 1
ATOM 2279 C CA . ILE B 1 98 ? -7.254 -4.703 -16.734 1 98.56 98 ILE B CA 1
ATOM 2280 C C . ILE B 1 98 ? -8.547 -4.781 -17.547 1 98.56 98 ILE B C 1
ATOM 2282 O O . ILE B 1 98 ? -9.641 -4.699 -17 1 98.56 98 ILE B O 1
ATOM 2286 N N . ALA B 1 99 ? -8.453 -5.02 -18.828 1 98.19 99 ALA B N 1
ATOM 2287 C CA . ALA B 1 99 ? -9.594 -5.059 -19.734 1 98.19 99 ALA B CA 1
ATOM 2288 C C . ALA B 1 99 ? -10.43 -6.316 -19.516 1 98.19 99 ALA B C 1
ATOM 2290 O O . ALA B 1 99 ? -9.922 -7.328 -19.031 1 98.19 99 ALA B O 1
ATOM 2291 N N . PRO B 1 100 ? -11.719 -6.219 -19.891 1 97.44 100 PRO B N 1
ATOM 2292 C CA . PRO B 1 100 ? -12.57 -7.406 -19.812 1 97.44 100 PRO B CA 1
ATOM 2293 C C . PRO B 1 100 ? -12.016 -8.586 -20.594 1 97.44 100 PRO B C 1
ATOM 2295 O O . PRO B 1 100 ? -11.5 -8.406 -21.703 1 97.44 100 PRO B O 1
ATOM 2298 N N . GLY B 1 101 ? -12.102 -9.781 -19.984 1 96.88 101 GLY B N 1
ATOM 2299 C CA . GLY B 1 101 ? -11.727 -11.008 -20.672 1 96.88 101 GLY B CA 1
ATOM 2300 C C . GLY B 1 101 ? -10.227 -11.18 -20.812 1 96.88 101 GLY B C 1
ATOM 2301 O O . GLY B 1 101 ? -9.758 -11.969 -21.625 1 96.88 101 GLY B O 1
ATOM 2302 N N . THR B 1 102 ? -9.445 -10.453 -20.062 1 97.62 102 THR B N 1
ATOM 2303 C CA . THR B 1 102 ? -7.988 -10.492 -20.188 1 97.62 102 THR B CA 1
ATOM 2304 C C . THR B 1 102 ? -7.395 -11.516 -19.219 1 97.62 102 THR B C 1
ATOM 2306 O O . THR B 1 102 ? -7.68 -11.492 -18.016 1 97.62 102 THR B O 1
ATOM 2309 N N . GLU B 1 103 ? -6.633 -12.43 -19.719 1 96.81 103 GLU B N 1
ATOM 2310 C CA . GLU B 1 103 ? -5.844 -13.352 -18.906 1 96.81 103 GLU B CA 1
ATOM 2311 C C . GLU B 1 103 ? -4.434 -12.82 -18.672 1 96.81 103 GLU B C 1
ATOM 2313 O O . GLU B 1 103 ? -3.727 -12.484 -19.625 1 96.81 103 GLU B O 1
ATOM 2318 N N . GLY B 1 104 ? -4.027 -12.703 -17.406 1 96.31 104 GLY B N 1
ATOM 2319 C CA . GLY B 1 104 ? -2.666 -12.297 -17.109 1 96.31 104 GLY B CA 1
ATOM 2320 C C . GLY B 1 104 ? -1.653 -13.414 -17.266 1 96.31 104 GLY B C 1
ATOM 2321 O O . GLY B 1 104 ? -2.023 -14.586 -17.344 1 96.31 104 GLY B O 1
ATOM 2322 N N . ALA B 1 105 ? -0.391 -13.055 -17.281 1 95 105 ALA B N 1
ATOM 2323 C CA . ALA B 1 105 ? 0.69 -14.031 -17.391 1 95 105 ALA B CA 1
ATOM 2324 C C . ALA B 1 105 ? 1.048 -14.602 -16.016 1 95 105 ALA B C 1
ATOM 2326 O O . ALA B 1 105 ? 1.217 -13.852 -15.055 1 95 105 ALA B O 1
ATOM 2327 N N . LEU B 1 106 ? 1.154 -15.906 -15.961 1 97.06 106 LEU B N 1
ATOM 2328 C CA . LEU B 1 106 ? 1.671 -16.531 -14.75 1 97.06 106 LEU B CA 1
ATOM 2329 C C . LEU B 1 106 ? 3.125 -16.141 -14.508 1 97.06 106 LEU B C 1
ATOM 2331 O O . LEU B 1 106 ? 3.951 -16.219 -15.422 1 97.06 106 LEU B O 1
ATOM 2335 N N . HIS B 1 107 ? 3.416 -15.734 -13.266 1 97.62 107 HIS B N 1
ATOM 2336 C CA . HIS B 1 107 ? 4.777 -15.312 -12.945 1 97.62 107 HIS B CA 1
ATOM 2337 C C . HIS B 1 107 ? 5.012 -15.32 -11.438 1 97.62 107 HIS B C 1
ATOM 2339 O O . HIS B 1 107 ? 4.07 -15.484 -10.656 1 97.62 107 HIS B O 1
ATOM 2345 N N . ARG B 1 108 ? 6.207 -15.203 -11.016 1 97.56 108 ARG B N 1
ATOM 2346 C CA . ARG B 1 108 ? 6.668 -14.969 -9.648 1 97.56 108 ARG B CA 1
ATOM 2347 C C . ARG B 1 108 ? 7.715 -13.867 -9.609 1 97.56 108 ARG B C 1
ATOM 2349 O O . ARG B 1 108 ? 8.625 -13.836 -10.438 1 97.56 108 ARG B O 1
ATOM 2356 N N . THR B 1 109 ? 7.516 -12.938 -8.781 1 97.75 109 THR B N 1
ATOM 2357 C CA . THR B 1 109 ? 8.516 -11.906 -8.5 1 97.75 109 THR B CA 1
ATOM 2358 C C . THR B 1 109 ? 8.984 -12 -7.047 1 97.75 109 THR B C 1
ATOM 2360 O O . THR B 1 109 ? 8.273 -12.523 -6.191 1 97.75 109 THR B O 1
ATOM 2363 N N . THR B 1 110 ? 10.242 -11.547 -6.754 1 97.56 110 THR B N 1
ATOM 2364 C CA . THR B 1 110 ? 10.758 -11.406 -5.398 1 97.56 110 THR B CA 1
ATOM 2365 C C . THR B 1 110 ? 10.242 -10.125 -4.754 1 97.56 110 THR B C 1
ATOM 2367 O O . THR B 1 110 ? 10.953 -9.117 -4.711 1 97.56 110 THR B O 1
ATOM 2370 N N . SER B 1 111 ? 9.008 -10.188 -4.32 1 98.38 111 SER B N 1
ATOM 2371 C CA . SER B 1 111 ? 8.32 -9.016 -3.787 1 98.38 111 SER B CA 1
ATOM 2372 C C . SER B 1 111 ? 7.18 -9.422 -2.857 1 98.38 111 SER B C 1
ATOM 2374 O O . SER B 1 111 ? 6.738 -10.57 -2.873 1 98.38 111 SER B O 1
ATOM 2376 N N . THR B 1 112 ? 6.875 -8.586 -1.968 1 98.5 112 THR B N 1
ATOM 2377 C CA . THR B 1 112 ? 5.625 -8.602 -1.213 1 98.5 112 THR B CA 1
ATOM 2378 C C . THR B 1 112 ? 4.648 -7.566 -1.762 1 98.5 112 THR B C 1
ATOM 2380 O O . THR B 1 112 ? 4.961 -6.375 -1.81 1 98.5 112 THR B O 1
ATOM 2383 N N . ASP B 1 113 ? 3.461 -8.016 -2.219 1 98.88 113 ASP B N 1
ATOM 2384 C CA . ASP B 1 113 ? 2.535 -7.109 -2.891 1 98.88 113 ASP B CA 1
ATOM 2385 C C . ASP B 1 113 ? 1.238 -6.961 -2.096 1 98.88 113 ASP B C 1
ATOM 2387 O O . ASP B 1 113 ? 0.72 -7.941 -1.557 1 98.88 113 ASP B O 1
ATOM 2391 N N . TYR B 1 114 ? 0.753 -5.797 -1.963 1 98.94 114 TYR B N 1
ATOM 2392 C CA . TYR B 1 114 ? -0.62 -5.492 -1.573 1 98.94 114 TYR B CA 1
ATOM 2393 C C . TYR B 1 114 ? -1.421 -4.973 -2.762 1 98.94 114 TYR B C 1
ATOM 2395 O O . TYR B 1 114 ? -1.168 -3.873 -3.256 1 98.94 114 TYR B O 1
ATOM 2403 N N . ILE B 1 115 ? -2.301 -5.801 -3.252 1 98.94 115 ILE B N 1
ATOM 2404 C CA . ILE B 1 115 ? -3.146 -5.445 -4.387 1 98.94 115 ILE B CA 1
ATOM 2405 C C . ILE B 1 115 ? -4.562 -5.145 -3.9 1 98.94 115 ILE B C 1
ATOM 2407 O O . ILE B 1 115 ? -5.254 -6.031 -3.396 1 98.94 115 ILE B O 1
ATOM 2411 N N . ILE B 1 116 ? -4.941 -3.934 -4.016 1 98.94 116 ILE B N 1
ATOM 2412 C CA . ILE B 1 116 ? -6.23 -3.473 -3.52 1 98.94 116 ILE B CA 1
ATOM 2413 C C . ILE B 1 116 ? -7.203 -3.297 -4.684 1 98.94 116 ILE B C 1
ATOM 2415 O O . ILE B 1 116 ? -6.934 -2.535 -5.617 1 98.94 116 ILE B O 1
ATOM 2419 N N . VAL B 1 117 ? -8.305 -3.938 -4.594 1 98.94 117 VAL B N 1
ATOM 2420 C CA . VAL B 1 117 ? -9.281 -3.818 -5.672 1 98.94 117 VAL B CA 1
ATOM 2421 C C . VAL B 1 117 ? -10.117 -2.555 -5.477 1 98.94 117 VAL B C 1
ATOM 2423 O O . VAL B 1 117 ? -10.75 -2.379 -4.434 1 98.94 117 VAL B O 1
ATOM 2426 N N . ILE B 1 118 ? -10.117 -1.718 -6.445 1 98.69 118 ILE B N 1
ATOM 2427 C CA . ILE B 1 118 ? -10.844 -0.454 -6.383 1 98.69 118 ILE B CA 1
ATOM 2428 C C . ILE B 1 118 ? -12.211 -0.609 -7.047 1 98.69 118 ILE B C 1
ATOM 2430 O O . ILE B 1 118 ? -13.227 -0.195 -6.492 1 98.69 118 ILE B O 1
ATOM 2434 N N . SER B 1 119 ? -12.242 -1.158 -8.219 1 98.31 119 SER B N 1
ATOM 2435 C CA . SER B 1 119 ? -13.477 -1.415 -8.945 1 98.31 119 SER B CA 1
ATOM 2436 C C . SER B 1 119 ? -13.367 -2.674 -9.797 1 98.31 119 SER B C 1
ATOM 2438 O O . SER B 1 119 ? -12.273 -3.045 -10.227 1 98.31 119 SER B O 1
ATOM 2440 N N . GLY B 1 120 ? -14.531 -3.297 -10.055 1 98.25 120 GLY B N 1
ATOM 2441 C CA . GLY B 1 120 ? -14.562 -4.539 -10.805 1 98.25 120 GLY B CA 1
ATOM 2442 C C . GLY B 1 120 ? -14.188 -5.754 -9.977 1 98.25 120 GLY B C 1
ATOM 2443 O O . GLY B 1 120 ? -13.977 -5.637 -8.766 1 98.25 120 GLY B O 1
ATOM 2444 N N . ASN B 1 121 ? -14.281 -6.938 -10.656 1 98.69 121 ASN B N 1
ATOM 2445 C CA . ASN B 1 121 ? -13.945 -8.203 -10.016 1 98.69 121 ASN B CA 1
ATOM 2446 C C . ASN B 1 121 ? -12.633 -8.773 -10.547 1 98.69 121 ASN B C 1
ATOM 2448 O O . ASN B 1 121 ? -12.555 -9.18 -11.711 1 98.69 121 ASN B O 1
ATOM 2452 N N . LEU B 1 122 ? -11.633 -8.805 -9.672 1 98.94 122 LEU B N 1
ATOM 2453 C CA . LEU B 1 122 ? -10.289 -9.227 -10.047 1 98.94 122 LEU B CA 1
ATOM 2454 C C . LEU B 1 122 ? -10.102 -10.719 -9.797 1 98.94 122 LEU B C 1
ATOM 2456 O O . LEU B 1 122 ? -10.398 -11.211 -8.711 1 98.94 122 LEU B O 1
ATOM 2460 N N . SER B 1 123 ? -9.633 -11.453 -10.766 1 98.94 123 SER B N 1
ATOM 2461 C CA . SER B 1 123 ? -9.32 -12.875 -10.617 1 98.94 123 SER B CA 1
ATOM 2462 C C . SER B 1 123 ? -7.852 -13.086 -10.273 1 98.94 123 SER B C 1
ATOM 2464 O O . SER B 1 123 ? -6.969 -12.789 -11.086 1 98.94 123 SER B O 1
ATOM 2466 N N . LEU B 1 124 ? -7.621 -13.562 -9.07 1 98.94 124 LEU B N 1
ATOM 2467 C CA . LEU B 1 124 ? -6.305 -14.078 -8.711 1 98.94 124 LEU B CA 1
ATOM 2468 C C . LEU B 1 124 ? -6.172 -15.547 -9.117 1 98.94 124 LEU B C 1
ATOM 2470 O O . LEU B 1 124 ? -6.938 -16.391 -8.656 1 98.94 124 LEU B O 1
ATOM 2474 N N . ILE B 1 125 ? -5.199 -15.797 -9.984 1 98.81 125 ILE B N 1
ATOM 2475 C CA . ILE B 1 125 ? -4.957 -17.156 -10.469 1 98.81 125 ILE B CA 1
ATOM 2476 C C . ILE B 1 125 ? -3.674 -17.703 -9.844 1 98.81 125 ILE B C 1
ATOM 2478 O O . ILE B 1 125 ? -2.621 -17.062 -9.914 1 98.81 125 ILE B O 1
ATOM 2482 N N . THR B 1 126 ? -3.77 -18.859 -9.234 1 98.81 126 THR B N 1
ATOM 2483 C CA . THR B 1 126 ? -2.617 -19.484 -8.586 1 98.81 126 THR B CA 1
ATOM 2484 C C . THR B 1 126 ? -2.59 -20.984 -8.859 1 98.81 126 THR B C 1
ATOM 2486 O O . THR B 1 126 ? -3.613 -21.578 -9.211 1 98.81 126 THR B O 1
ATOM 2489 N N . PRO B 1 127 ? -1.373 -21.594 -8.703 1 98.44 127 PRO B N 1
ATOM 2490 C CA . PRO B 1 127 ? -1.355 -23.047 -8.633 1 98.44 127 PRO B CA 1
ATOM 2491 C C . PRO B 1 127 ? -2.193 -23.594 -7.48 1 98.44 127 PRO B C 1
ATOM 2493 O O . PRO B 1 127 ? -2.564 -22.844 -6.574 1 98.44 127 PRO B O 1
ATOM 2496 N N . THR B 1 128 ? -2.49 -24.906 -7.551 1 98.19 128 THR B N 1
ATOM 2497 C CA . THR B 1 128 ? -3.121 -25.578 -6.418 1 98.19 128 THR B CA 1
ATOM 2498 C C . THR B 1 128 ? -2.115 -25.812 -5.297 1 98.19 128 THR B C 1
ATOM 2500 O O . THR B 1 128 ? -0.978 -25.328 -5.367 1 98.19 128 THR B O 1
ATOM 2503 N N . SER B 1 129 ? -2.553 -26.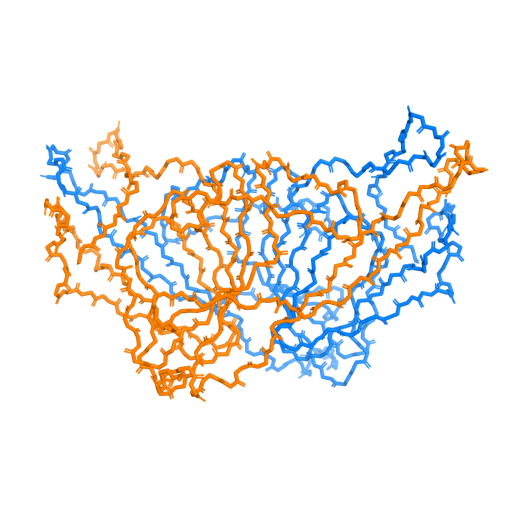484 -4.262 1 97.81 129 SER B N 1
ATOM 2504 C CA . SER B 1 129 ? -1.678 -26.781 -3.131 1 97.81 129 SER B CA 1
ATOM 2505 C C . SER B 1 129 ? -0.715 -27.922 -3.457 1 97.81 129 SER B C 1
ATOM 2507 O O . SER B 1 129 ? 0.187 -28.219 -2.674 1 97.81 129 SER B O 1
ATOM 2509 N N . ASP B 1 130 ? -0.861 -28.5 -4.652 1 97.25 130 ASP B N 1
ATOM 2510 C CA . ASP B 1 130 ? -0.002 -29.625 -5.039 1 97.25 130 ASP B CA 1
ATOM 2511 C C . ASP B 1 130 ? 1.326 -29.125 -5.605 1 97.25 130 ASP B C 1
ATOM 2513 O O . ASP B 1 130 ? 1.381 -28.047 -6.223 1 97.25 130 ASP B O 1
ATOM 2517 N N . VAL B 1 131 ? 2.311 -29.906 -5.387 1 97.44 131 VAL B N 1
ATOM 2518 C CA . VAL B 1 131 ? 3.6 -29.641 -6.016 1 97.44 131 VAL B CA 1
ATOM 2519 C C . VAL B 1 131 ? 3.451 -29.688 -7.535 1 97.44 131 VAL B C 1
ATOM 2521 O O . VAL B 1 131 ? 2.674 -30.484 -8.07 1 97.44 131 VAL B O 1
ATOM 2524 N N . TYR B 1 132 ? 4.148 -28.891 -8.211 1 97.62 132 TYR B N 1
ATOM 2525 C CA . TYR B 1 132 ? 4.219 -28.875 -9.672 1 97.62 132 TYR B CA 1
ATOM 2526 C C . TYR B 1 132 ? 5.648 -28.656 -10.148 1 97.62 132 TYR B C 1
ATOM 2528 O O . TYR B 1 132 ? 6.574 -28.578 -9.336 1 97.62 132 TYR B O 1
ATOM 2536 N N . HIS B 1 133 ? 5.828 -28.672 -11.492 1 97.31 133 HIS B N 1
ATOM 2537 C CA . HIS B 1 133 ? 7.176 -28.547 -12.047 1 97.31 133 HIS B CA 1
ATOM 2538 C C . HIS B 1 133 ? 7.227 -27.484 -13.133 1 97.31 133 HIS B C 1
ATOM 2540 O O . HIS B 1 133 ? 6.254 -27.281 -13.867 1 97.31 133 HIS B O 1
ATOM 2546 N N . ILE B 1 134 ? 8.258 -26.781 -13.141 1 96.19 134 ILE B N 1
ATOM 2547 C CA . ILE B 1 134 ? 8.516 -25.828 -14.219 1 96.19 134 ILE B CA 1
ATOM 2548 C C . ILE B 1 134 ? 9.719 -26.281 -15.039 1 96.19 134 ILE B C 1
ATOM 2550 O O . ILE B 1 134 ? 10.812 -26.469 -14.5 1 96.19 134 ILE B O 1
ATOM 2554 N N . LYS B 1 135 ? 9.461 -26.531 -16.266 1 91.69 135 LYS B N 1
ATOM 2555 C CA . LYS B 1 135 ? 10.508 -26.922 -17.203 1 91.69 135 LYS B CA 1
ATOM 2556 C C . LYS B 1 135 ? 10.391 -26.141 -18.516 1 91.69 135 LYS B C 1
ATOM 2558 O O . LYS B 1 135 ? 9.305 -26.031 -19.078 1 91.69 135 LYS B O 1
ATOM 2563 N N . ASP B 1 136 ? 11.484 -25.594 -18.969 1 90.38 136 ASP B N 1
ATOM 2564 C CA . ASP B 1 136 ? 11.555 -24.828 -20.219 1 90.38 136 ASP B CA 1
ATOM 2565 C C . ASP B 1 136 ? 10.469 -23.75 -20.266 1 90.38 136 ASP B C 1
ATOM 2567 O O . ASP B 1 136 ? 9.781 -23.609 -21.281 1 90.38 136 ASP B O 1
ATOM 2571 N N . GLY B 1 137 ? 10.242 -23.125 -19.078 1 89.5 137 GLY B N 1
ATOM 2572 C CA . GLY B 1 137 ? 9.32 -22 -18.984 1 89.5 137 GLY B CA 1
ATOM 2573 C C . GLY B 1 137 ? 7.863 -22.438 -18.922 1 89.5 137 GLY B C 1
ATOM 2574 O O . GLY B 1 137 ? 6.961 -21.594 -18.984 1 89.5 137 GLY B O 1
ATOM 2575 N N . LYS B 1 138 ? 7.664 -23.766 -18.797 1 93.5 138 LYS B N 1
ATOM 2576 C CA . LYS B 1 138 ? 6.305 -24.281 -18.734 1 93.5 138 LYS B CA 1
ATOM 2577 C C . LYS B 1 138 ? 6.035 -24.953 -17.391 1 93.5 138 LYS B C 1
ATOM 2579 O O . LYS B 1 138 ? 6.863 -25.719 -16.906 1 93.5 138 LYS B O 1
ATOM 2584 N N . ALA B 1 139 ? 4.918 -24.594 -16.875 1 95.88 139 ALA B N 1
ATOM 2585 C CA . ALA B 1 139 ? 4.527 -25.203 -15.609 1 95.88 139 ALA B CA 1
ATOM 2586 C C . ALA B 1 139 ? 3.549 -26.344 -15.836 1 95.88 139 ALA B C 1
ATOM 2588 O O . ALA B 1 139 ? 2.602 -26.234 -16.609 1 95.88 139 ALA B O 1
ATOM 2589 N N . THR B 1 140 ? 3.719 -27.438 -15.109 1 95.31 140 THR B N 1
ATOM 2590 C CA . THR B 1 140 ? 2.855 -28.609 -15.258 1 95.31 140 THR B CA 1
ATOM 2591 C C . THR B 1 140 ? 1.469 -28.328 -14.688 1 95.31 140 THR B C 1
ATOM 2593 O O . THR B 1 140 ? 0.524 -29.078 -14.953 1 95.31 140 THR B O 1
ATOM 2596 N N . CYS B 1 141 ? 1.425 -27.266 -13.859 1 93.12 141 CYS B N 1
ATOM 2597 C CA . CYS B 1 141 ? 0.14 -26.938 -13.242 1 93.12 141 CYS B CA 1
ATOM 2598 C C . CYS B 1 141 ? -0.696 -26.062 -14.164 1 93.12 141 CYS B C 1
ATOM 2600 O O . CYS B 1 141 ? -1.801 -25.656 -13.797 1 93.12 141 CYS B O 1
ATOM 2602 N N . ALA B 1 142 ? -0.282 -25.719 -15.32 1 92.06 142 ALA B N 1
ATOM 2603 C CA . ALA B 1 142 ? -0.877 -24.703 -16.172 1 92.06 142 ALA B CA 1
ATOM 2604 C C . ALA B 1 142 ? -2.34 -25.016 -16.469 1 92.06 142 ALA B C 1
ATOM 2606 O O . ALA B 1 142 ? -3.143 -24.109 -16.703 1 92.06 142 ALA B O 1
ATOM 2607 N N . ASP B 1 143 ? -2.711 -26.281 -16.469 1 92.5 143 ASP B N 1
ATOM 2608 C CA . ASP B 1 143 ? -4.082 -26.672 -16.797 1 92.5 143 ASP B CA 1
ATOM 2609 C C . ASP B 1 143 ? -4.887 -26.938 -15.523 1 92.5 143 ASP B C 1
ATOM 2611 O O . ASP B 1 143 ? -6.02 -27.406 -15.586 1 92.5 143 ASP B O 1
ATOM 2615 N N . ASP B 1 144 ? -4.344 -26.719 -14.422 1 95.62 144 ASP B N 1
ATOM 2616 C CA . ASP B 1 144 ? -4.98 -26.953 -13.133 1 95.62 144 ASP B CA 1
ATOM 2617 C C . ASP B 1 144 ? -4.695 -25.812 -12.156 1 95.62 144 ASP B C 1
ATOM 2619 O O . ASP B 1 144 ? -3.957 -26 -11.188 1 95.62 144 ASP B O 1
ATOM 2623 N N . LEU B 1 145 ? -5.262 -24.688 -12.43 1 97.94 145 LEU B N 1
ATOM 2624 C CA . LEU B 1 145 ? -5.051 -23.5 -11.625 1 97.94 145 LEU B CA 1
ATOM 2625 C C . LEU B 1 145 ? -6.297 -23.172 -10.805 1 97.94 145 LEU B C 1
ATOM 2627 O O . LEU B 1 145 ? -7.395 -23.625 -11.133 1 97.94 145 LEU B O 1
ATOM 2631 N N . ILE B 1 146 ? -6.113 -22.453 -9.75 1 98.19 146 ILE B N 1
ATOM 2632 C CA . ILE B 1 146 ? -7.203 -22.016 -8.883 1 98.19 146 ILE B CA 1
ATOM 2633 C C . ILE B 1 146 ? -7.477 -20.531 -9.102 1 98.19 146 ILE B C 1
ATOM 2635 O O . ILE B 1 146 ? -6.543 -19.734 -9.195 1 98.19 146 ILE B O 1
ATOM 2639 N N . GLU B 1 147 ? -8.734 -20.25 -9.266 1 98.56 147 GLU B N 1
ATOM 2640 C CA . GLU B 1 147 ? -9.164 -18.859 -9.336 1 98.56 147 GLU B CA 1
ATOM 2641 C C . GLU B 1 147 ? -9.781 -18.391 -8.016 1 98.56 147 GLU B C 1
ATOM 2643 O O . GLU B 1 147 ? -10.664 -19.062 -7.473 1 98.56 147 GLU B O 1
ATOM 2648 N N . THR B 1 148 ? -9.344 -17.359 -7.457 1 98.88 148 THR B N 1
ATOM 2649 C CA . THR B 1 148 ? -9.961 -16.656 -6.344 1 98.88 148 THR B CA 1
ATOM 2650 C C . THR B 1 148 ? -10.383 -15.242 -6.77 1 98.88 148 THR B C 1
ATOM 2652 O O . THR B 1 148 ? -9.555 -14.445 -7.203 1 98.88 148 THR B O 1
ATOM 2655 N N . VAL B 1 149 ? -11.648 -14.93 -6.633 1 98.88 149 VAL B N 1
ATOM 2656 C CA . VAL B 1 149 ? -12.141 -13.633 -7.094 1 98.88 149 VAL B CA 1
ATOM 2657 C C . VAL B 1 149 ? -12.078 -12.617 -5.949 1 98.88 149 VAL B C 1
ATOM 2659 O O . VAL B 1 149 ? -12.586 -12.883 -4.855 1 98.88 149 VAL B O 1
ATOM 2662 N N . ALA B 1 150 ? -11.445 -11.562 -6.203 1 98.88 150 ALA B N 1
ATOM 2663 C CA . ALA B 1 150 ? -11.383 -10.43 -5.277 1 98.88 150 ALA B CA 1
ATOM 2664 C C . ALA B 1 150 ? -12.328 -9.312 -5.707 1 98.88 150 ALA B C 1
ATOM 2666 O O . ALA B 1 150 ? -12.375 -8.953 -6.887 1 98.88 150 ALA B O 1
ATOM 2667 N N . HIS B 1 151 ? -13.039 -8.734 -4.762 1 98.69 151 HIS B N 1
ATOM 2668 C CA . HIS B 1 151 ? -14.039 -7.703 -5.012 1 98.69 151 HIS B CA 1
ATOM 2669 C C . HIS B 1 151 ? -13.555 -6.344 -4.52 1 98.69 151 HIS B C 1
ATOM 2671 O O . HIS B 1 151 ? -12.57 -6.254 -3.793 1 98.69 151 HIS B O 1
ATOM 2677 N N . PRO B 1 152 ? -14.305 -5.262 -4.996 1 98.44 152 PRO B N 1
ATOM 2678 C CA . PRO B 1 152 ? -13.891 -3.938 -4.523 1 98.44 152 PRO B CA 1
ATOM 2679 C C . PRO B 1 152 ? -13.781 -3.863 -3 1 98.44 152 PRO B C 1
ATOM 2681 O O . PRO B 1 152 ? -14.703 -4.289 -2.293 1 98.44 152 PRO B O 1
ATOM 2684 N N . GLY B 1 153 ? -12.641 -3.387 -2.578 1 98.44 153 GLY B N 1
ATOM 2685 C CA . GLY B 1 153 ? -12.414 -3.287 -1.146 1 98.44 153 GLY B CA 1
ATOM 2686 C C . GLY B 1 153 ? -11.547 -4.41 -0.602 1 98.44 153 GLY B C 1
ATOM 2687 O O . GLY B 1 153 ? -10.984 -4.297 0.49 1 98.44 153 GLY B O 1
ATOM 2688 N N . ASP B 1 154 ? -11.453 -5.547 -1.312 1 98.88 154 ASP B N 1
ATOM 2689 C CA . ASP B 1 154 ? -10.578 -6.641 -0.9 1 98.88 154 ASP B CA 1
ATOM 2690 C C . ASP B 1 154 ? -9.109 -6.266 -1.089 1 98.88 154 ASP B C 1
ATOM 2692 O O . ASP B 1 154 ? -8.773 -5.469 -1.967 1 98.88 154 ASP B O 1
ATOM 2696 N N . VAL B 1 155 ? -8.273 -6.855 -0.258 1 98.94 155 VAL B N 1
ATOM 2697 C CA . VAL B 1 155 ? -6.836 -6.762 -0.467 1 98.94 155 VAL B CA 1
ATOM 2698 C C . VAL B 1 155 ? -6.254 -8.156 -0.681 1 98.94 155 VAL B C 1
ATOM 2700 O O . VAL B 1 155 ? -6.609 -9.102 0.029 1 98.94 155 VAL B O 1
ATOM 2703 N N . ILE B 1 156 ? -5.508 -8.289 -1.718 1 98.94 156 ILE B N 1
ATOM 2704 C CA . ILE B 1 156 ? -4.676 -9.469 -1.917 1 98.94 156 ILE B CA 1
ATOM 2705 C C . ILE B 1 156 ? -3.289 -9.234 -1.324 1 98.94 156 ILE B C 1
ATOM 2707 O O . ILE B 1 156 ? -2.572 -8.328 -1.752 1 98.94 156 ILE B O 1
ATOM 2711 N N . TYR B 1 157 ? -3.018 -9.914 -0.274 1 98.88 157 TYR B N 1
ATOM 2712 C CA . TYR B 1 157 ? -1.693 -9.977 0.337 1 98.88 157 TYR B CA 1
ATOM 2713 C C . TYR B 1 157 ? -0.853 -11.086 -0.289 1 98.88 157 TYR B C 1
ATOM 2715 O O . TYR B 1 157 ? -0.922 -12.234 0.136 1 98.88 157 TYR B O 1
ATOM 2723 N N . GLN B 1 158 ? -0.074 -10.711 -1.312 1 98.75 158 GLN B N 1
ATOM 2724 C CA . GLN B 1 158 ? 0.658 -11.641 -2.16 1 98.75 158 GLN B CA 1
ATOM 2725 C C . GLN B 1 158 ? 2.1 -11.805 -1.686 1 98.75 158 GLN B C 1
ATOM 2727 O O . GLN B 1 158 ? 2.898 -10.875 -1.784 1 98.75 158 GLN B O 1
ATOM 2732 N N . ARG B 1 159 ? 2.518 -13.023 -1.291 1 98.38 159 ARG B N 1
ATOM 2733 C CA . ARG B 1 159 ? 3.799 -13.234 -0.626 1 98.38 159 ARG B CA 1
ATOM 2734 C C . ARG B 1 159 ? 4.715 -14.117 -1.469 1 98.38 159 ARG B C 1
ATOM 2736 O O . ARG B 1 159 ? 5.234 -15.125 -0.984 1 98.38 159 ARG B O 1
ATOM 2743 N N . GLY B 1 160 ? 4.832 -13.781 -2.721 1 98.19 160 GLY B N 1
ATOM 2744 C CA . GLY B 1 160 ? 5.898 -14.266 -3.588 1 98.19 160 GLY B CA 1
ATOM 2745 C C . GLY B 1 160 ? 5.562 -15.578 -4.273 1 98.19 160 GLY B C 1
ATOM 2746 O O . GLY B 1 160 ? 6.457 -16.297 -4.711 1 98.19 160 GLY B O 1
ATOM 2747 N N . PRO B 1 161 ? 4.34 -16.078 -4.32 1 98.44 161 PRO B N 1
ATOM 2748 C CA . PRO B 1 161 ? 4.078 -17.297 -5.098 1 98.44 161 PRO B CA 1
ATOM 2749 C C . PRO B 1 161 ? 3.92 -17.016 -6.59 1 98.44 161 PRO B C 1
ATOM 2751 O O . PRO B 1 161 ? 3.832 -15.852 -7 1 98.44 161 PRO B O 1
ATOM 2754 N N . ILE B 1 162 ? 3.926 -18.109 -7.383 1 98.06 162 ILE B N 1
ATOM 2755 C CA . ILE B 1 162 ? 3.443 -18 -8.75 1 98.06 162 ILE B CA 1
ATOM 2756 C C . ILE B 1 162 ? 1.99 -17.531 -8.75 1 98.06 162 ILE B C 1
ATOM 2758 O O . ILE B 1 162 ? 1.171 -18.031 -7.977 1 98.06 162 ILE B O 1
ATOM 2762 N N . HIS B 1 163 ? 1.7 -16.609 -9.562 1 98.62 163 HIS B N 1
ATOM 2763 C CA . HIS B 1 163 ? 0.351 -16.047 -9.641 1 98.62 163 HIS B CA 1
ATOM 2764 C C . HIS B 1 163 ? 0.123 -15.328 -10.961 1 98.62 163 HIS B C 1
ATOM 2766 O O . HIS B 1 163 ? 1.074 -15.062 -11.703 1 98.62 163 HIS B O 1
ATOM 2772 N N . ALA B 1 164 ? -1.084 -15.055 -11.266 1 98.5 164 ALA B N 1
ATOM 2773 C CA . ALA B 1 164 ? -1.498 -14.125 -12.312 1 98.5 164 ALA B CA 1
ATOM 2774 C C . ALA B 1 164 ? -2.713 -13.312 -11.875 1 98.5 164 ALA B C 1
ATOM 2776 O O . ALA B 1 164 ? -3.553 -13.797 -11.117 1 98.5 164 ALA B O 1
ATOM 2777 N N . LEU B 1 165 ? -2.811 -12.125 -12.328 1 98.81 165 LEU B N 1
ATOM 2778 C CA . LEU B 1 165 ? -3.996 -11.289 -12.203 1 98.81 165 LEU B CA 1
ATOM 2779 C C . LEU B 1 165 ? -4.762 -11.227 -13.516 1 98.81 165 LEU B C 1
ATOM 2781 O O . LEU B 1 165 ? -4.215 -10.797 -14.539 1 98.81 165 LEU B O 1
ATOM 2785 N N . SER B 1 166 ? -5.98 -11.602 -13.492 1 98.75 166 SER B N 1
ATOM 2786 C CA . SER B 1 166 ? -6.812 -11.672 -14.688 1 98.75 166 SER B CA 1
ATOM 2787 C C . SER B 1 166 ? -8.156 -10.992 -14.469 1 98.75 166 SER B C 1
ATOM 2789 O O . SER B 1 166 ? -8.508 -10.648 -13.344 1 98.75 166 SER B O 1
ATOM 2791 N N . ASN B 1 167 ? -8.828 -10.703 -15.516 1 98.69 167 ASN B N 1
ATOM 2792 C CA . ASN B 1 167 ? -10.188 -10.172 -15.516 1 98.69 167 ASN B CA 1
ATOM 2793 C C . ASN B 1 167 ? -11.125 -11.016 -16.375 1 98.69 167 ASN B C 1
ATOM 2795 O O . ASN B 1 167 ? -11.195 -10.82 -17.594 1 98.69 167 ASN B O 1
ATOM 2799 N N . ARG B 1 168 ? -11.906 -11.789 -15.727 1 98.19 168 ARG B N 1
ATOM 2800 C CA . ARG B 1 168 ? -12.781 -12.695 -16.469 1 98.19 168 ARG B CA 1
ATOM 2801 C C . ARG B 1 168 ? -14.211 -12.164 -16.5 1 98.19 168 ARG B C 1
ATOM 2803 O O . ARG B 1 168 ? -15.141 -12.891 -16.844 1 98.19 168 ARG B O 1
ATOM 2810 N N . SER B 1 169 ? -14.367 -10.961 -16.047 1 97.5 169 SER B N 1
ATOM 2811 C CA . SER B 1 169 ? -15.656 -10.289 -16.109 1 97.5 169 SER B CA 1
ATOM 2812 C C . SER B 1 169 ? -15.82 -9.516 -17.422 1 97.5 169 SER B C 1
ATOM 2814 O O . SER B 1 169 ? -14.969 -9.602 -18.297 1 97.5 169 SER B O 1
ATOM 2816 N N . ASN B 1 170 ? -16.969 -8.75 -17.531 1 96.44 170 ASN B N 1
ATOM 2817 C CA . ASN B 1 170 ? -17.266 -7.977 -18.734 1 96.44 170 ASN B CA 1
ATOM 2818 C C . ASN B 1 170 ? -17.047 -6.484 -18.516 1 96.44 170 ASN B C 1
ATOM 2820 O O . ASN B 1 170 ? -17.375 -5.668 -19.375 1 96.44 170 ASN B O 1
ATOM 2824 N N . GLU B 1 171 ? -16.516 -6.172 -17.375 1 97 171 GLU B N 1
ATOM 2825 C CA . GLU B 1 171 ? -16.203 -4.785 -17.062 1 97 171 GLU B CA 1
ATOM 2826 C C . GLU B 1 171 ? -14.719 -4.617 -16.75 1 97 171 GLU B C 1
ATOM 2828 O O . GLU B 1 171 ? -14.055 -5.574 -16.359 1 97 171 GLU B O 1
ATOM 2833 N N . TRP B 1 172 ? -14.219 -3.348 -16.953 1 98.06 172 TRP B N 1
ATOM 2834 C CA . TRP B 1 172 ? -12.836 -3.072 -16.578 1 98.06 172 TRP B CA 1
ATOM 2835 C C . TRP B 1 172 ? -12.641 -3.234 -15.078 1 98.06 172 TRP B C 1
ATOM 2837 O O . TRP B 1 172 ? -13.516 -2.883 -14.289 1 98.06 172 TRP B O 1
ATOM 2847 N N . VAL B 1 173 ? -11.508 -3.764 -14.719 1 98.44 173 VAL B N 1
ATOM 2848 C CA . VAL B 1 173 ? -11.086 -3.834 -13.32 1 98.44 173 VAL B CA 1
ATOM 2849 C C . VAL B 1 173 ? -10.016 -2.775 -13.055 1 98.44 173 VAL B C 1
ATOM 2851 O O . VAL B 1 173 ? -9.117 -2.568 -13.875 1 98.44 173 VAL B O 1
ATOM 2854 N N . ARG B 1 174 ? -10.117 -2.023 -11.984 1 98.81 174 ARG B N 1
ATOM 2855 C CA . ARG B 1 174 ? -9.023 -1.2 -11.477 1 98.81 174 ARG B CA 1
ATOM 2856 C C . ARG B 1 174 ? -8.547 -1.699 -10.117 1 98.81 174 ARG B C 1
ATOM 2858 O O . ARG B 1 174 ? -9.344 -1.864 -9.195 1 98.81 174 ARG B O 1
ATOM 2865 N N . ALA B 1 175 ? -7.293 -1.936 -10.023 1 98.88 175 ALA B N 1
ATOM 2866 C CA . ALA B 1 175 ? -6.633 -2.252 -8.758 1 98.88 175 ALA B CA 1
ATOM 2867 C C . ALA B 1 175 ? -5.492 -1.277 -8.477 1 98.88 175 ALA B C 1
ATOM 2869 O O . ALA B 1 175 ? -4.992 -0.615 -9.391 1 98.88 175 ALA B O 1
ATOM 2870 N N . LEU B 1 176 ? -5.172 -1.075 -7.273 1 98.94 176 LEU B N 1
ATOM 2871 C CA . LEU B 1 176 ? -3.971 -0.363 -6.852 1 98.94 176 LEU B CA 1
ATOM 2872 C C . LEU B 1 176 ? -2.941 -1.327 -6.273 1 98.94 176 LEU B C 1
ATOM 2874 O O . LEU B 1 176 ? -3.256 -2.105 -5.371 1 98.94 176 LEU B O 1
ATOM 2878 N N . CYS B 1 177 ? -1.737 -1.286 -6.777 1 98.94 177 CYS B N 1
ATOM 2879 C CA . CYS B 1 177 ? -0.684 -2.225 -6.41 1 98.94 177 CYS B CA 1
ATOM 2880 C C . CYS B 1 177 ? 0.438 -1.52 -5.66 1 98.94 177 CYS B C 1
ATOM 2882 O O . CYS B 1 177 ? 1.01 -0.548 -6.156 1 98.94 177 CYS B O 1
ATOM 2884 N N . VAL B 1 178 ? 0.672 -1.936 -4.496 1 98.94 178 VAL B N 1
ATOM 2885 C CA . VAL B 1 178 ? 1.864 -1.586 -3.73 1 98.94 178 VAL B CA 1
ATOM 2886 C C . VAL B 1 178 ? 2.838 -2.764 -3.721 1 98.94 178 VAL B C 1
ATOM 2888 O O . VAL B 1 178 ? 2.584 -3.781 -3.072 1 98.94 178 VAL B O 1
ATOM 2891 N N . VAL B 1 179 ? 3.953 -2.594 -4.414 1 98.81 179 VAL B N 1
ATOM 2892 C CA . VAL B 1 179 ? 4.883 -3.697 -4.629 1 98.81 179 VAL B CA 1
ATOM 2893 C C . VAL B 1 179 ? 6.207 -3.398 -3.932 1 98.81 179 VAL B C 1
ATOM 2895 O O . VAL B 1 179 ? 6.938 -2.492 -4.34 1 98.81 179 VAL B O 1
ATOM 2898 N N . LEU B 1 180 ? 6.504 -4.148 -2.895 1 98.56 180 LEU B N 1
ATOM 2899 C CA . LEU B 1 180 ? 7.746 -4.008 -2.141 1 98.56 180 LEU B CA 1
ATOM 2900 C C . LEU B 1 180 ? 8.758 -5.074 -2.553 1 98.56 180 LEU B C 1
ATOM 2902 O O . LEU B 1 180 ? 8.422 -6.262 -2.602 1 98.56 180 LEU B O 1
ATOM 2906 N N . GLY B 1 181 ? 10.008 -4.57 -2.838 1 97.94 181 GLY B N 1
ATOM 2907 C CA . GLY B 1 181 ? 11.047 -5.586 -2.916 1 97.94 181 GLY B CA 1
ATOM 2908 C C . GLY B 1 181 ? 11.195 -6.387 -1.637 1 97.94 181 GLY B C 1
ATOM 2909 O O . GLY B 1 181 ? 11.125 -5.832 -0.539 1 97.94 181 GLY B O 1
ATOM 2910 N N . SER B 1 182 ? 11.328 -7.707 -1.778 1 97.81 182 SER B N 1
ATOM 2911 C CA . SER B 1 182 ? 11.469 -8.578 -0.615 1 97.81 182 SER B CA 1
ATOM 2912 C C . SER B 1 182 ? 12.805 -9.312 -0.637 1 97.81 182 SER B C 1
ATOM 2914 O O . SER B 1 182 ? 13.555 -9.227 -1.613 1 97.81 182 SER B O 1
ATOM 2916 N N . GLU B 1 183 ? 13.133 -9.992 0.48 1 97.19 183 GLU B N 1
ATOM 2917 C CA . GLU B 1 183 ? 14.18 -11.008 0.432 1 97.19 183 GLU B CA 1
ATOM 2918 C C . GLU B 1 183 ? 13.797 -12.148 -0.507 1 97.19 183 GLU B C 1
ATOM 2920 O O . GLU B 1 183 ? 12.617 -12.367 -0.784 1 97.19 183 GLU B O 1
ATOM 2925 N N . PRO B 1 184 ? 14.812 -12.852 -0.994 1 96.56 184 PRO B N 1
ATOM 2926 C CA . PRO B 1 184 ? 14.469 -14.023 -1.811 1 96.56 184 PRO B CA 1
ATOM 2927 C C . PRO B 1 184 ? 13.461 -14.945 -1.122 1 96.56 184 PRO B C 1
ATOM 2929 O O . PRO B 1 184 ? 13.547 -15.156 0.091 1 96.56 184 PRO B O 1
ATOM 2932 N N . ASN B 1 185 ? 12.539 -15.398 -1.877 1 96.31 185 ASN B N 1
ATOM 2933 C CA . ASN B 1 185 ? 11.594 -16.375 -1.333 1 96.31 185 ASN B CA 1
ATOM 2934 C C . ASN B 1 185 ? 12.289 -17.672 -0.939 1 96.31 185 ASN B C 1
ATOM 2936 O O . ASN B 1 185 ? 13.008 -18.266 -1.746 1 96.31 185 ASN B O 1
ATOM 2940 N N . LYS B 1 186 ? 12.086 -18.078 0.259 1 95.81 186 LYS B N 1
ATOM 2941 C CA . LYS B 1 186 ? 12.633 -19.344 0.758 1 95.81 186 LYS B CA 1
ATOM 2942 C C . LYS B 1 186 ? 11.516 -20.266 1.249 1 95.81 186 LYS B C 1
ATOM 2944 O O . LYS B 1 186 ? 10.711 -19.875 2.102 1 95.81 186 LYS B O 1
ATOM 2949 N N . VAL B 1 187 ? 11.492 -21.422 0.736 1 96.94 187 VAL B N 1
ATOM 2950 C CA . VAL B 1 187 ? 10.5 -22.406 1.107 1 96.94 187 VAL B CA 1
ATOM 2951 C C . VAL B 1 187 ? 11.164 -23.547 1.877 1 96.94 187 VAL B C 1
ATOM 2953 O O . VAL B 1 187 ? 12.094 -24.188 1.377 1 96.94 187 VAL B O 1
ATOM 2956 N N . PRO B 1 188 ? 10.68 -23.859 3.01 1 96.81 188 PRO B N 1
ATOM 2957 C CA . PRO B 1 188 ? 11.258 -25 3.734 1 96.81 188 PRO B CA 1
ATOM 2958 C C . PRO B 1 188 ? 10.977 -26.344 3.053 1 96.81 188 PRO B C 1
ATOM 2960 O O . PRO B 1 188 ? 9.914 -26.531 2.455 1 96.81 188 PRO B O 1
ATOM 2963 N N . ILE B 1 189 ? 11.945 -27.219 3.135 1 96.94 189 ILE B N 1
ATOM 2964 C CA . ILE B 1 189 ? 11.742 -28.609 2.721 1 96.94 189 ILE B CA 1
ATOM 2965 C C . ILE B 1 189 ? 11.203 -29.422 3.891 1 96.94 189 ILE B C 1
ATOM 2967 O O . ILE B 1 189 ? 11.797 -29.438 4.969 1 96.94 189 ILE B O 1
ATOM 2971 N N . GLU B 1 190 ? 10.125 -30.062 3.631 1 95 190 GLU B N 1
ATOM 2972 C CA . GLU B 1 190 ? 9.484 -30.797 4.711 1 95 190 GLU B CA 1
ATOM 2973 C C . GLU B 1 190 ? 10.43 -31.844 5.301 1 95 190 GLU B C 1
ATOM 2975 O O .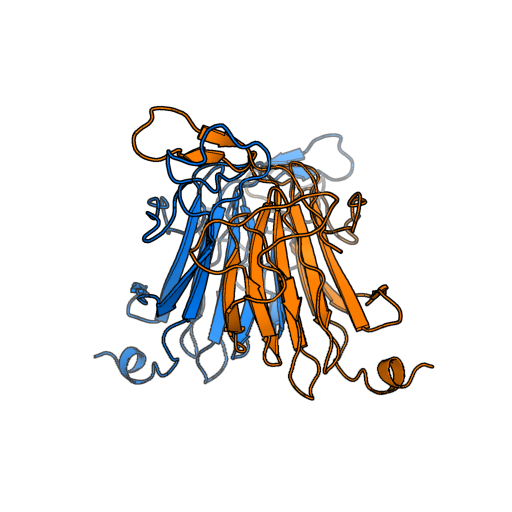 GLU B 1 190 ? 11.18 -32.5 4.566 1 95 190 GLU B O 1
ATOM 2980 N N . LYS B 1 191 ? 10.477 -31.969 6.633 1 92.38 191 LYS B N 1
ATOM 2981 C CA . LYS B 1 191 ? 11.227 -32.969 7.398 1 92.38 191 LYS B CA 1
ATOM 2982 C C . LYS B 1 191 ? 12.727 -32.812 7.172 1 92.38 191 LYS B C 1
ATOM 2984 O O . LYS B 1 191 ? 13.477 -33.781 7.273 1 92.38 191 LYS B O 1
ATOM 2989 N N . ALA B 1 192 ? 13.125 -31.719 6.691 1 90.81 192 ALA B N 1
ATOM 2990 C CA . ALA B 1 192 ? 14.547 -31.422 6.527 1 90.81 192 ALA B CA 1
ATOM 2991 C C . ALA B 1 192 ? 14.891 -30.047 7.109 1 90.81 192 ALA B C 1
ATOM 2993 O O . ALA B 1 192 ? 14.008 -29.203 7.289 1 90.81 192 ALA B O 1
ATOM 2994 N N . ASP B 1 193 ? 16.047 -29.938 7.57 1 90.44 193 ASP B N 1
ATOM 2995 C CA . ASP B 1 193 ? 16.516 -28.625 8.016 1 90.44 193 ASP B CA 1
ATOM 2996 C C . ASP B 1 193 ? 17.172 -27.859 6.871 1 90.44 193 ASP B C 1
ATOM 2998 O O . ASP B 1 193 ? 18.375 -27.547 6.93 1 90.44 193 ASP B O 1
ATOM 3002 N N . SER B 1 194 ? 16.484 -27.625 5.789 1 94.5 194 SER B N 1
ATOM 3003 C CA . SER B 1 194 ? 16.953 -26.906 4.605 1 94.5 194 SER B CA 1
ATOM 3004 C C . SER B 1 194 ? 15.797 -26.203 3.904 1 94.5 194 SER B C 1
ATOM 3006 O O . SER B 1 194 ? 14.648 -26.281 4.34 1 94.5 194 SER B O 1
ATOM 3008 N N . HIS B 1 195 ? 16.188 -25.359 2.992 1 96.19 195 HIS B N 1
ATOM 3009 C CA . HIS B 1 195 ? 15.18 -24.625 2.24 1 96.19 195 HIS B CA 1
ATOM 3010 C C . HIS B 1 195 ? 15.539 -24.547 0.76 1 96.19 195 HIS B C 1
ATOM 3012 O O . HIS B 1 195 ? 16.672 -24.828 0.377 1 96.19 195 HIS B O 1
ATOM 3018 N N . LYS B 1 196 ? 14.57 -24.312 0.01 1 95.88 196 LYS B N 1
ATOM 3019 C CA . LYS B 1 196 ? 14.75 -24 -1.404 1 95.88 196 LYS B CA 1
ATOM 3020 C C . LYS B 1 196 ? 14.461 -22.531 -1.678 1 95.88 196 LYS B C 1
ATOM 3022 O O . LYS B 1 196 ? 13.461 -21.984 -1.203 1 95.88 196 LYS B O 1
ATOM 3027 N N . GLU B 1 197 ? 15.336 -21.891 -2.369 1 95.88 197 GLU B N 1
ATOM 3028 C CA . GLU B 1 197 ? 15.094 -20.531 -2.807 1 95.88 197 GLU B CA 1
ATOM 3029 C C . GLU B 1 197 ? 14.367 -20.5 -4.145 1 95.88 197 GLU B C 1
ATOM 3031 O O . GLU B 1 197 ? 14.719 -21.234 -5.07 1 95.88 197 GLU B O 1
ATOM 3036 N N . LEU B 1 198 ? 13.359 -19.703 -4.188 1 96 198 LEU B N 1
ATOM 3037 C CA . LEU B 1 198 ? 12.562 -19.578 -5.402 1 96 198 LEU B CA 1
ATOM 3038 C C . LEU B 1 198 ? 12.93 -18.312 -6.164 1 96 198 LEU B C 1
ATOM 3040 O O . LEU B 1 198 ? 12.781 -17.203 -5.645 1 96 198 LEU B O 1
ATOM 3044 N N . GLN B 1 199 ? 13.32 -18.422 -7.371 1 93.44 199 GLN B N 1
ATOM 3045 C CA . GLN B 1 199 ? 13.727 -17.297 -8.195 1 93.44 199 GLN B CA 1
ATOM 3046 C C . GLN B 1 199 ? 12.539 -16.703 -8.945 1 93.44 199 GLN B C 1
ATOM 3048 O O . GLN B 1 199 ? 11.477 -17.328 -9.031 1 93.44 199 GLN B O 1
ATOM 3053 N N . ASP B 1 200 ? 12.742 -15.484 -9.453 1 96.06 200 ASP B N 1
ATOM 3054 C CA . ASP B 1 200 ? 11.742 -14.922 -10.367 1 96.06 200 ASP B CA 1
ATOM 3055 C C . ASP B 1 200 ? 11.453 -15.883 -11.516 1 96.06 200 ASP B C 1
ATOM 3057 O O . ASP B 1 200 ? 12.359 -16.531 -12.031 1 96.06 200 ASP B O 1
ATOM 3061 N N . GLN B 1 201 ? 10.195 -16.016 -11.859 1 95 201 GLN B N 1
ATOM 3062 C CA . GLN B 1 201 ? 9.742 -16.859 -12.953 1 95 201 GLN B CA 1
ATOM 3063 C C . GLN B 1 201 ? 8.703 -16.141 -13.812 1 95 201 GLN B C 1
ATOM 3065 O O . GLN B 1 201 ? 7.785 -15.516 -13.289 1 95 201 GLN B O 1
ATOM 3070 N N . TRP B 1 202 ? 8.875 -16.188 -15.086 1 94.25 202 TRP B N 1
ATOM 3071 C CA . TRP B 1 202 ? 7.867 -15.781 -16.062 1 94.25 202 TRP B CA 1
ATO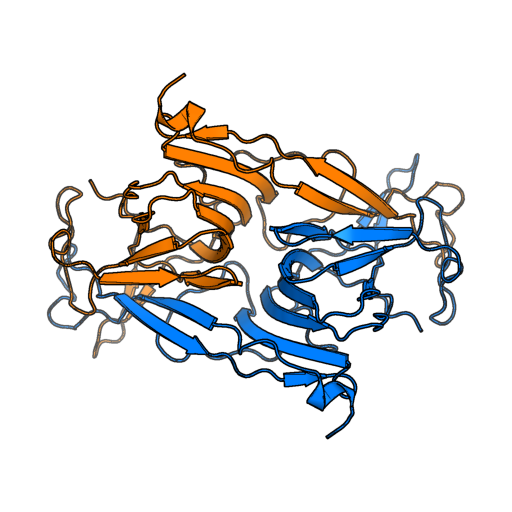M 3072 C C . TRP B 1 202 ? 7.441 -16.969 -16.922 1 94.25 202 TRP B C 1
ATOM 3074 O O . TRP B 1 202 ? 8.258 -17.531 -17.656 1 94.25 202 TRP B O 1
ATOM 3084 N N . LEU B 1 203 ? 6.25 -17.266 -16.797 1 93.25 203 LEU B N 1
ATOM 3085 C CA . LEU B 1 203 ? 5.805 -18.5 -17.453 1 93.25 203 LEU B CA 1
ATOM 3086 C C . LEU B 1 203 ? 5.078 -18.172 -18.75 1 93.25 203 LEU B C 1
ATOM 3088 O O . LEU B 1 203 ? 4.484 -17.094 -18.891 1 93.25 203 LEU B O 1
ATOM 3092 N N . ALA B 1 204 ? 5.172 -19.016 -19.812 1 77.25 204 ALA B N 1
ATOM 3093 C CA . ALA B 1 204 ? 4.602 -18.891 -21.156 1 77.25 204 ALA B CA 1
ATOM 3094 C C . ALA B 1 204 ? 3.121 -19.25 -21.156 1 77.25 204 ALA B C 1
ATOM 3096 O O . ALA B 1 204 ? 2.672 -20.047 -20.328 1 77.25 204 ALA B O 1
#

Nearest PDB structures (foldseek):
  8x0v-assembly1_B  TM=7.428E-01  e=2.312E-09  Stachybotrys sp.
  8uai-assembly1_A  TM=7.384E-01  e=1.289E-03  Corylus avellana
  5xty-assembly1_A  TM=6.336E-01  e=4.427E-04  Cocos nucifera
  8uai-assembly1_D  TM=7.318E-01  e=1.749E-03  Corylus avellana
  2d5h-assembly2_F  TM=5.809E-01  e=3.566E-03  Glycine max

Sequence (408 aa):
MSALEKSYSLPAPRRITASNLPLPSDHATDDHAEPGVEVKVDNLEVQSLFDGSFRRAVIGTSKQMPTKNDGHGELPLDDVPGAGIVMPGGLNTYYLDIAPGTEGALHRTTSTDYIIVISGNLSLITPTSDVYHIKDGKATCADDLIETVAHPGDVIYQRGPIHALSNRSNEWVRALCVVLGSEPNKVPIEKADSHKELQDQWLAMSALEKSYSLPAPRRITASNLPLPSDHATDDHAEPGVEVKVDNLEVQSLFDGSFRRAVIGTSKQMPTKNDGHGELPLDDVPGAGIVMPGGLNTYYLDIAPGTEGALHRTTSTDYIIVISGNLSLITPTSDVYHIKDGKATCADDLIETVAHPGDVIYQRGPIHALSNRSNEWVRALCVVLGSEPNKVPIEKADSHKELQDQWLA

Secondary structure (DSSP, 8-state):
--HHHHH--PPPPEEEEEEEPPBPGGGTT-TTEE--EEEEEEEPPPEEEGGGTEEEEEEEEESSSSB-----SSPPPPPPPTTS---TTSEEEEEEEE-TTBPPPPEE-SEEEEEEEEES-EEEEEE-SS-EEEETTEETTTTSEEEEEE-TT-EEEEES-SBEEEB-SSS-EEEEEEEEEBSPEEEEBTTSS-EEEEPPEE--/--HHHHH--PPPPEEEEEEEPPBPGGGTT-TTEE--EEEEEEEPPPEEEGGGTEEEEEEEEESSSSB-----SSPPPPPPPTTS---TTSEEEEEEEE-TTBPPPPEE-SEEEEEEEEES-EEEEEE-SS-EEEETTEETTTTSEEEEEE-TT-EEEEES-SBEEEB-SSS-EEEEEEEEEBSPEEEEBTTSS-EEEEPPEE--

pLDDT: mean 95.77, std 4.89, range [58.06, 98.94]

Organism: Metarhizium robertsii (strain ARSEF 23 / ATCC MYA-3075) (NCBI:txid655844)

Foldseek 3Di:
DPPLVVQDDDFQDKDKDKAFDDDDPVCVPPPPDGGDIDIDIDRFDWAADPNRQKIKTWHAWALAPPGDRPDDDDDDHDQADDPRFENARIKTKIKMKGAAQWWFWWKWDQWWKKKAWAAAKKWKKAFDPDDWDADPQAIPRVVPIDIDIDHHGDIDGDRTGTITIHHHHNGMTMIIMMIYRHPFDWADDPPDPGTDTDHIGTHD/DPPLVVQDDDFQDKDKDKAFDDDDPVCVPPPPDGGDIDIDIDRFDWAADPNRQKIKTWHAWALAPPGDRDDDDDDDHDQADDPRFENARIKTKIKMKGAEQWWFWWKWDQWWKKKAWAAAKKWKKAFDPDDWDADPQAIPRVVPIDIDIDHHGDIDGDRTGTITIHHHHNGMTMIIMMIYRHPFDWADDPPDPGTDTDHIGTHD

InterPro domains:
  IPR011051 RmlC-like cupin domain superfamily [SSF51182] (70-186)
  IPR014710 RmlC-like jelly roll fold [G3DSA:2.60.120.10] (54-198)
  IPR047142 Oryzines biosynthesis cluster protein J/Cupin-domain-containing oxidoreductase virC-like [PTHR36156] (74-194)